Protein AF-A0A828QYK7-F1 (afdb_monomer_lite)

Organism: NCBI:txid888826

Secondary structure (DSSP, 8-state):
------------------S---TTHHHHTTSSS-------SS---EEESS-EEEE-TT-EE--B--EETTEE-TTEEEEE--SSSEEEEEE-TT-EESSEEEE-S-EEEEEEESSEE---TTSEEEEEESS-EEEEEEE-TT-EESSEEEEE-EETTEE-----EEEEEEESSEESS-EEESSSEEEEEEESSEESS-EEESSEEEEEEE-TT-EE-S-EEESSEESEEEEES-EE-S-EEESSEETT-EEEES-EE-S-EEEESTT-EE--EEEESS-EEEEEEEEETT-EE-S-EEE-TT-EEEEEEE-TT-EE---EEE-SEEEEEEESSEE-S-EEE-SEEEEEEE-TT-EE-S-EEE-TT-EEEEEEESSEE--EEE-SSSEEEEEESS-EE--EEE-TT-EEEEEESSEESS--

Structure (mmCIF, N/CA/C/O backbone):
data_AF-A0A828QYK7-F1
#
_entry.id   AF-A0A828QYK7-F1
#
loop_
_atom_site.group_PDB
_atom_site.id
_atom_site.type_symbol
_atom_site.label_atom_id
_atom_site.label_alt_id
_atom_site.label_comp_id
_atom_site.label_asym_id
_atom_site.label_entity_id
_atom_site.label_seq_id
_atom_site.pdbx_PDB_ins_code
_atom_site.Cartn_x
_atom_site.Cartn_y
_atom_site.Cartn_z
_atom_site.occupancy
_atom_site.B_iso_or_equiv
_atom_site.auth_seq_id
_atom_site.auth_comp_id
_atom_site.auth_asym_id
_atom_site.auth_atom_id
_atom_site.pdbx_PDB_model_num
ATOM 1 N N . PHE A 1 1 ? 10.485 -2.049 -63.798 1.00 35.28 1 PHE A N 1
ATOM 2 C CA . PHE A 1 1 ? 11.653 -2.026 -64.698 1.00 35.28 1 PHE A CA 1
ATOM 3 C C . PHE A 1 1 ? 12.711 -2.961 -64.139 1.00 35.28 1 PHE A C 1
ATOM 5 O O . PHE A 1 1 ? 13.283 -2.674 -63.099 1.00 35.28 1 PHE A O 1
ATOM 12 N N . SER A 1 2 ? 12.853 -4.127 -64.768 1.00 27.08 2 SER A N 1
ATOM 13 C CA . SER A 1 2 ? 13.812 -5.172 -64.406 1.00 27.08 2 SER A CA 1
ATOM 14 C C . SER A 1 2 ? 15.142 -4.887 -65.104 1.00 27.08 2 SER A C 1
ATOM 16 O O . SER A 1 2 ? 15.137 -4.640 -66.309 1.00 27.08 2 SER A O 1
ATOM 18 N N . GLN A 1 3 ? 16.260 -4.911 -64.375 1.00 27.08 3 GLN A N 1
ATOM 19 C CA . GLN A 1 3 ? 17.587 -5.021 -64.978 1.00 27.08 3 GLN A CA 1
ATOM 20 C C . GLN A 1 3 ? 18.327 -6.222 -64.396 1.00 27.08 3 GLN A C 1
ATOM 22 O O . GLN A 1 3 ? 18.662 -6.284 -63.215 1.00 27.08 3 GLN A O 1
ATOM 27 N N . THR A 1 4 ? 18.553 -7.171 -65.293 1.00 29.38 4 THR A N 1
ATOM 28 C CA . THR A 1 4 ? 19.414 -8.342 -65.188 1.00 29.38 4 THR A CA 1
ATOM 29 C C . THR A 1 4 ? 20.876 -7.895 -65.156 1.00 29.38 4 THR A C 1
ATOM 31 O O . THR A 1 4 ? 21.320 -7.207 -66.072 1.00 29.38 4 THR A O 1
ATOM 34 N N . LEU A 1 5 ? 21.638 -8.297 -64.132 1.00 27.28 5 LEU A N 1
ATOM 35 C CA . LEU A 1 5 ? 23.083 -8.058 -64.067 1.00 27.28 5 LEU A CA 1
ATOM 36 C C . LEU A 1 5 ? 23.838 -9.297 -64.570 1.00 27.28 5 LEU A C 1
ATOM 38 O O . LEU A 1 5 ? 23.796 -10.368 -63.962 1.00 27.28 5 LEU A O 1
ATOM 42 N N . THR A 1 6 ? 24.512 -9.148 -65.705 1.00 30.38 6 THR A N 1
ATOM 43 C CA . THR A 1 6 ? 25.317 -10.177 -66.368 1.00 30.38 6 THR A CA 1
ATOM 44 C C . THR A 1 6 ? 26.608 -10.455 -65.594 1.00 30.38 6 THR A C 1
ATOM 46 O O . THR A 1 6 ? 27.324 -9.540 -65.190 1.00 30.38 6 THR A O 1
ATOM 49 N N . ARG A 1 7 ? 26.936 -11.740 -65.418 1.00 37.41 7 ARG A N 1
ATOM 50 C CA . ARG A 1 7 ? 28.227 -12.220 -64.904 1.00 37.41 7 ARG A CA 1
ATOM 51 C C . ARG A 1 7 ? 29.325 -12.014 -65.954 1.00 37.41 7 ARG A C 1
ATOM 53 O O . ARG A 1 7 ? 29.293 -12.656 -66.998 1.00 37.41 7 ARG A O 1
ATOM 60 N N . GLY A 1 8 ? 30.324 -11.197 -65.628 1.00 29.55 8 GLY A N 1
ATOM 61 C CA . GLY A 1 8 ? 31.646 -11.192 -66.258 1.00 29.55 8 GLY A CA 1
ATOM 62 C C . GLY A 1 8 ? 32.695 -11.615 -65.231 1.00 29.55 8 GLY A C 1
ATOM 63 O O . GLY A 1 8 ? 32.745 -11.059 -64.136 1.00 29.55 8 GLY A O 1
ATOM 64 N N . GLY A 1 9 ? 33.463 -12.659 -65.542 1.00 31.50 9 GLY A N 1
ATOM 65 C CA . GLY A 1 9 ? 34.461 -13.243 -64.650 1.00 31.50 9 GLY A CA 1
ATOM 66 C C . GLY A 1 9 ? 35.790 -12.484 -64.603 1.00 31.50 9 GLY A C 1
ATOM 67 O O . GLY A 1 9 ? 36.118 -11.716 -65.500 1.00 31.50 9 GLY A O 1
ATOM 68 N N . GLY A 1 10 ? 36.577 -12.806 -63.571 1.00 30.17 10 GLY A N 1
ATOM 69 C CA . GLY A 1 10 ? 38.029 -12.630 -63.557 1.00 30.17 10 GLY A CA 1
ATOM 70 C C . GLY A 1 10 ? 38.565 -11.511 -62.662 1.00 30.17 10 GLY A C 1
ATOM 71 O O . GLY A 1 10 ? 38.621 -10.359 -63.064 1.00 30.17 10 GLY A O 1
ATOM 72 N N . GLY A 1 11 ? 39.103 -11.895 -61.498 1.00 30.81 11 GLY A N 1
ATOM 73 C CA . GLY A 1 11 ? 40.215 -11.173 -60.870 1.00 30.81 11 GLY A CA 1
ATOM 74 C C . GLY A 1 11 ? 39.892 -10.337 -59.628 1.00 30.81 11 GLY A C 1
ATOM 75 O O . GLY A 1 11 ? 39.211 -9.325 -59.696 1.00 30.81 11 GLY A O 1
ATOM 76 N N . LYS A 1 12 ? 40.546 -10.722 -58.522 1.00 30.14 12 LYS A N 1
ATOM 77 C CA . LYS A 1 12 ? 40.682 -10.029 -57.226 1.00 30.14 12 LYS A CA 1
ATOM 78 C C . LYS A 1 12 ? 39.448 -10.060 -56.320 1.00 30.14 12 LYS A C 1
ATOM 80 O O . LYS A 1 12 ? 38.567 -9.213 -56.371 1.00 30.14 12 LYS A O 1
ATOM 85 N N . THR A 1 13 ? 39.488 -10.983 -55.359 1.00 32.16 13 THR A N 1
ATOM 86 C CA . THR A 1 13 ? 38.826 -10.832 -54.059 1.00 32.16 13 THR A CA 1
ATOM 87 C C . THR A 1 13 ? 39.302 -9.532 -53.410 1.00 32.16 13 THR A C 1
ATOM 89 O O . THR A 1 13 ? 40.358 -9.484 -52.774 1.00 32.16 13 THR A O 1
ATOM 92 N N . SER A 1 14 ? 38.547 -8.450 -53.589 1.00 30.75 14 SER A N 1
ATOM 93 C CA . SER A 1 14 ? 38.721 -7.245 -52.793 1.00 30.75 14 SER A CA 1
ATOM 94 C C . SER A 1 14 ? 38.246 -7.555 -51.377 1.00 30.75 14 SER A C 1
ATOM 96 O O . SER A 1 14 ? 37.050 -7.536 -51.086 1.00 30.75 14 SER A O 1
ATOM 98 N N . ASN A 1 15 ? 39.198 -7.847 -50.494 1.00 30.94 15 ASN A N 1
ATOM 99 C CA . ASN A 1 15 ? 39.012 -7.680 -49.062 1.00 30.94 15 ASN A CA 1
ATOM 100 C C . ASN A 1 15 ? 38.598 -6.224 -48.824 1.00 30.94 15 ASN A C 1
ATOM 102 O O . ASN A 1 15 ? 39.440 -5.324 -48.823 1.00 30.94 15 ASN A O 1
ATOM 106 N N . LEU A 1 16 ? 37.296 -5.994 -48.651 1.00 29.72 16 LEU A N 1
ATOM 107 C CA . LEU A 1 16 ? 36.765 -4.758 -48.093 1.00 29.72 16 LEU A CA 1
ATOM 108 C C . LEU A 1 16 ? 37.330 -4.636 -46.676 1.00 29.72 16 LEU A C 1
ATOM 110 O O . LEU A 1 16 ? 36.806 -5.198 -45.712 1.00 29.72 16 LEU A O 1
ATOM 114 N N . LYS A 1 17 ? 38.467 -3.941 -46.575 1.00 28.34 17 LYS A N 1
ATOM 115 C CA . LYS A 1 17 ? 39.055 -3.496 -45.316 1.00 28.34 17 LYS A CA 1
ATOM 116 C C . LYS A 1 17 ? 37.967 -2.750 -44.546 1.00 28.34 17 LYS A C 1
ATOM 118 O O . LYS A 1 17 ? 37.545 -1.667 -44.939 1.00 28.34 17 LYS A O 1
ATOM 123 N N . ARG A 1 18 ? 37.521 -3.348 -43.437 1.00 38.38 18 ARG A N 1
ATOM 124 C CA . ARG A 1 18 ? 36.774 -2.681 -42.363 1.00 38.38 18 ARG A CA 1
ATOM 125 C C . ARG A 1 18 ? 37.686 -1.644 -41.728 1.00 38.38 18 ARG A C 1
ATOM 127 O O . ARG A 1 18 ? 38.318 -1.888 -40.706 1.00 38.38 18 ARG A O 1
ATOM 134 N N . THR A 1 19 ? 37.831 -0.504 -42.370 1.00 32.94 19 THR A N 1
ATOM 135 C CA . THR A 1 19 ? 38.486 0.653 -41.777 1.00 32.94 19 THR A CA 1
ATOM 136 C C . THR A 1 19 ? 37.946 1.861 -42.524 1.00 32.94 19 THR A C 1
ATOM 138 O O . THR A 1 19 ? 38.163 1.991 -43.720 1.00 32.94 19 THR A O 1
ATOM 141 N N . ALA A 1 20 ? 37.187 2.694 -41.812 1.00 33.06 20 ALA A N 1
ATOM 142 C CA . ALA A 1 20 ? 36.608 3.951 -42.291 1.00 33.06 20 ALA A CA 1
ATOM 143 C C . ALA A 1 20 ? 35.351 3.882 -43.192 1.00 33.06 20 ALA A C 1
ATOM 145 O O . ALA A 1 20 ? 35.204 4.678 -44.114 1.00 33.06 20 ALA A O 1
ATOM 146 N N . LEU A 1 21 ? 34.356 3.058 -42.834 1.00 31.25 21 LEU A N 1
ATOM 147 C CA . LEU A 1 21 ? 32.963 3.522 -42.963 1.00 31.25 21 LEU A CA 1
ATOM 148 C C . LEU A 1 21 ? 32.754 4.553 -41.847 1.00 31.25 21 LEU A C 1
ATOM 150 O O . LEU A 1 21 ? 32.451 4.214 -40.705 1.00 31.25 21 LEU A O 1
ATOM 154 N N . SER A 1 22 ? 33.099 5.798 -42.170 1.00 31.59 22 SER A N 1
ATOM 155 C CA . SER A 1 22 ? 33.122 6.947 -41.274 1.00 31.59 22 SER A CA 1
ATOM 156 C C . SER A 1 22 ? 31.760 7.176 -40.615 1.00 31.59 22 SER A C 1
ATOM 158 O O . SER A 1 22 ? 30.706 7.012 -41.234 1.00 31.59 22 SER A O 1
ATOM 160 N N . CYS A 1 23 ? 31.808 7.592 -39.347 1.00 32.69 23 CYS A N 1
ATOM 161 C CA . CYS A 1 23 ? 30.705 7.914 -38.431 1.00 32.69 23 CYS A CA 1
ATOM 162 C C . CYS A 1 23 ? 29.685 8.959 -38.930 1.00 32.69 23 CYS A C 1
ATOM 164 O O . CYS A 1 23 ? 28.921 9.489 -38.133 1.00 32.69 23 CYS A O 1
ATOM 166 N N . THR A 1 24 ? 29.664 9.296 -40.215 1.00 33.12 24 THR A N 1
ATOM 167 C CA . THR A 1 24 ? 28.751 10.281 -40.800 1.00 33.12 24 THR A CA 1
ATOM 168 C C . THR A 1 24 ? 27.701 9.591 -41.667 1.00 33.12 24 THR A C 1
ATOM 170 O O . THR A 1 24 ? 26.522 9.879 -41.510 1.00 33.12 24 THR A O 1
ATOM 173 N N . LEU A 1 25 ? 28.079 8.590 -42.477 1.00 29.67 25 LEU A N 1
ATOM 174 C CA . LEU A 1 25 ? 27.134 7.867 -43.344 1.00 29.67 25 LEU A CA 1
ATOM 175 C C . LEU A 1 25 ? 26.218 6.916 -42.554 1.00 29.67 25 LEU A C 1
ATOM 177 O O . LEU A 1 25 ? 25.061 6.713 -42.915 1.00 29.67 25 LEU A O 1
ATOM 181 N N . LEU A 1 26 ? 26.713 6.381 -41.431 1.00 35.69 26 LEU A N 1
ATOM 182 C CA . LEU A 1 26 ? 25.896 5.596 -40.505 1.00 35.69 26 LEU A CA 1
ATOM 183 C C . LEU A 1 26 ? 24.835 6.483 -39.834 1.00 35.69 26 LEU A C 1
ATOM 185 O O . LEU A 1 26 ? 23.702 6.060 -39.676 1.00 35.69 26 LEU A O 1
ATOM 189 N N . THR A 1 27 ? 25.165 7.737 -39.533 1.00 33.66 27 THR A N 1
ATOM 190 C CA . THR A 1 27 ? 24.281 8.700 -38.856 1.00 33.66 27 THR A CA 1
ATOM 191 C C . THR A 1 27 ? 23.200 9.250 -39.793 1.00 33.66 27 THR A C 1
ATOM 193 O O . THR A 1 27 ? 22.080 9.506 -39.354 1.00 33.66 27 THR A O 1
ATOM 196 N N . THR A 1 28 ? 23.473 9.359 -41.100 1.00 31.33 28 THR A N 1
ATOM 197 C CA . THR A 1 28 ? 22.476 9.792 -42.102 1.00 31.33 28 THR A CA 1
ATOM 198 C C . THR A 1 28 ? 21.465 8.693 -42.452 1.00 31.33 28 THR A C 1
ATOM 200 O O . THR A 1 28 ? 20.299 8.999 -42.681 1.00 31.33 28 THR A O 1
ATOM 203 N N . LEU A 1 29 ? 21.847 7.409 -42.387 1.00 31.61 29 LEU A N 1
ATOM 204 C CA . LEU A 1 29 ? 20.899 6.284 -42.510 1.00 31.61 29 LEU A CA 1
ATOM 205 C C . LEU A 1 29 ? 20.053 6.059 -41.233 1.00 31.61 29 LEU A C 1
ATOM 207 O O . LEU A 1 29 ? 19.198 5.179 -41.199 1.00 31.61 29 LEU A O 1
ATOM 211 N N . LEU A 1 30 ? 20.320 6.836 -40.176 1.00 45.97 30 LEU A N 1
ATOM 212 C CA . LEU A 1 30 ? 19.708 6.748 -38.846 1.00 45.97 30 LEU A CA 1
ATOM 213 C C . LEU A 1 30 ? 18.826 7.964 -38.492 1.00 45.97 30 LEU A C 1
ATOM 215 O O . LEU A 1 30 ? 18.177 7.944 -37.452 1.00 45.97 30 LEU A O 1
ATOM 219 N N . THR A 1 31 ? 18.777 9.009 -39.329 1.00 37.06 31 THR A N 1
ATOM 220 C CA . THR A 1 31 ? 18.113 10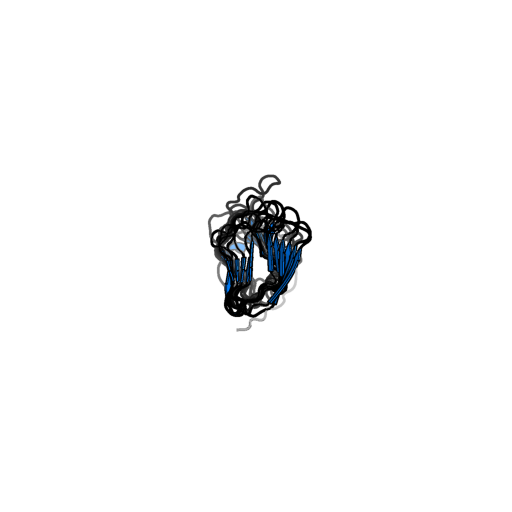.293 -39.001 1.00 37.06 31 THR A CA 1
ATOM 221 C C . THR A 1 31 ? 17.013 10.732 -39.971 1.00 37.06 31 THR A C 1
ATOM 223 O O . THR A 1 31 ? 16.405 11.779 -39.769 1.00 37.06 31 THR A O 1
ATOM 226 N N . SER A 1 32 ? 16.663 9.930 -40.978 1.00 32.19 32 SER A N 1
ATOM 227 C CA . SER A 1 32 ? 15.452 10.170 -41.771 1.00 32.19 32 SER A CA 1
ATOM 228 C C . SER A 1 32 ? 14.877 8.857 -42.299 1.00 32.19 32 SER A C 1
ATOM 230 O O . SER A 1 32 ? 15.616 8.025 -42.811 1.00 32.19 32 SER A O 1
ATOM 232 N N . ALA A 1 33 ? 13.559 8.704 -42.143 1.00 29.92 33 ALA A N 1
ATOM 233 C CA . ALA A 1 33 ? 12.728 7.563 -42.535 1.00 29.92 33 ALA A CA 1
ATOM 234 C C . ALA A 1 33 ? 12.987 6.246 -41.782 1.00 29.92 33 ALA A C 1
ATOM 236 O O . ALA A 1 33 ? 14.001 5.598 -41.984 1.00 29.92 33 ALA A O 1
ATOM 237 N N . SER A 1 34 ? 12.019 5.838 -40.948 1.00 35.09 34 SER A N 1
ATOM 238 C CA . SER A 1 34 ? 11.530 4.450 -40.812 1.00 35.09 34 SER A CA 1
ATOM 239 C C . SER A 1 34 ? 12.543 3.295 -40.949 1.00 35.09 34 SER A C 1
ATOM 241 O O . SER A 1 34 ? 12.203 2.247 -41.503 1.00 35.09 34 SER A O 1
ATOM 243 N N . ALA A 1 35 ? 13.770 3.445 -40.452 1.00 36.78 35 ALA A N 1
ATOM 244 C CA . ALA A 1 35 ? 14.811 2.437 -40.573 1.00 36.78 35 ALA A CA 1
ATOM 245 C C . ALA A 1 35 ? 14.596 1.384 -39.484 1.00 36.78 35 ALA A C 1
ATOM 247 O O . ALA A 1 35 ? 15.263 1.361 -38.450 1.00 36.78 35 ALA A O 1
ATOM 248 N N . ALA A 1 36 ? 13.611 0.522 -39.727 1.00 38.59 36 ALA A N 1
ATOM 249 C CA . ALA A 1 36 ? 13.481 -0.767 -39.082 1.00 38.59 36 ALA A CA 1
ATOM 250 C C . ALA A 1 36 ? 14.805 -1.514 -39.268 1.00 38.59 36 ALA A C 1
ATOM 252 O O . ALA A 1 36 ? 15.102 -2.014 -40.351 1.00 38.59 36 ALA A O 1
ATOM 253 N N . ARG A 1 37 ? 15.645 -1.555 -38.232 1.00 43.53 37 ARG A N 1
ATOM 254 C CA . ARG A 1 37 ? 16.732 -2.522 -38.226 1.00 43.53 37 ARG A CA 1
ATOM 255 C C . ARG A 1 37 ? 16.182 -3.836 -37.701 1.00 43.53 37 ARG A C 1
ATOM 257 O O . ARG A 1 37 ? 15.874 -3.952 -36.518 1.00 43.53 37 ARG A O 1
ATOM 264 N N . ASP A 1 38 ? 16.156 -4.832 -38.570 1.00 38.34 38 ASP A N 1
ATOM 265 C CA . ASP A 1 38 ? 16.242 -6.219 -38.145 1.00 38.34 38 ASP A CA 1
ATOM 266 C C . ASP A 1 38 ? 17.683 -6.437 -37.659 1.00 38.34 38 ASP A C 1
ATOM 268 O O . ASP A 1 38 ? 18.589 -6.738 -38.440 1.00 38.34 38 ASP A O 1
ATOM 272 N N . ILE A 1 39 ? 17.973 -6.093 -36.396 1.00 50.53 39 ILE A N 1
ATOM 273 C CA . ILE A 1 39 ? 19.337 -6.237 -35.880 1.00 50.53 39 ILE A CA 1
ATOM 274 C C . ILE A 1 39 ? 19.558 -7.703 -35.489 1.00 50.53 39 ILE A C 1
ATOM 276 O O . ILE A 1 39 ? 19.622 -8.043 -34.317 1.00 50.53 39 ILE A O 1
ATOM 280 N N . THR A 1 40 ? 19.682 -8.612 -36.448 1.00 37.75 40 THR A N 1
ATOM 281 C CA . THR A 1 40 ? 20.014 -10.012 -36.152 1.00 37.75 40 THR A CA 1
A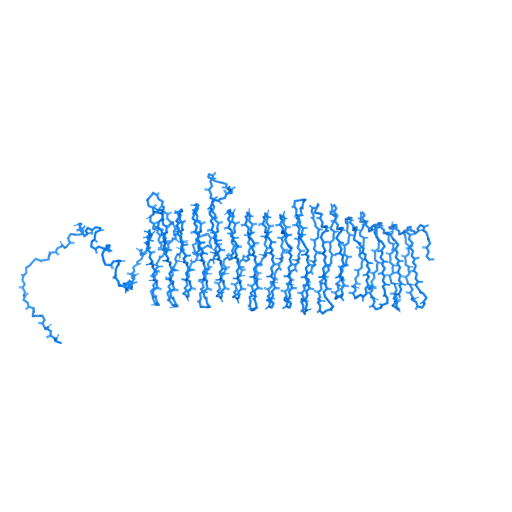TOM 282 C C . THR A 1 40 ? 21.523 -10.155 -35.911 1.00 37.75 40 THR A C 1
ATOM 284 O O . THR A 1 40 ? 22.323 -10.010 -36.835 1.00 37.75 40 THR A O 1
ATOM 287 N N . GLY A 1 41 ? 21.934 -10.418 -34.664 1.00 43.62 41 GLY A N 1
ATOM 288 C CA . GLY A 1 41 ? 23.326 -10.704 -34.287 1.00 43.62 41 GLY A CA 1
ATOM 289 C C . GLY A 1 41 ? 23.553 -10.709 -32.768 1.00 43.62 41 GLY A C 1
ATOM 290 O O . GLY A 1 41 ? 22.869 -9.994 -32.043 1.00 43.62 41 GLY A O 1
ATOM 291 N N . ASN A 1 42 ? 24.530 -11.488 -32.280 1.00 45.78 42 ASN A N 1
ATOM 292 C CA . ASN A 1 42 ? 24.742 -11.776 -30.844 1.00 45.78 42 ASN A CA 1
ATOM 293 C C . ASN A 1 42 ? 25.082 -10.562 -29.946 1.00 45.78 42 ASN A C 1
ATOM 295 O O . ASN A 1 42 ? 25.114 -10.716 -28.732 1.00 45.78 42 ASN A O 1
ATOM 299 N N . HIS A 1 43 ? 25.339 -9.371 -30.502 1.00 58.69 43 HIS A N 1
ATOM 300 C CA . HIS A 1 43 ? 25.712 -8.162 -29.750 1.00 58.69 43 HIS A CA 1
ATOM 301 C C . HIS A 1 43 ? 25.242 -6.897 -30.478 1.00 58.69 43 HIS A C 1
ATOM 303 O O . HIS A 1 43 ? 26.027 -6.198 -31.116 1.00 58.69 43 HIS A O 1
ATOM 309 N N . ASN A 1 44 ? 23.947 -6.612 -30.420 1.00 72.88 44 ASN A N 1
ATOM 310 C CA . ASN A 1 44 ? 23.333 -5.493 -31.138 1.00 72.88 44 ASN A CA 1
ATOM 311 C C . ASN A 1 44 ? 22.828 -4.364 -30.226 1.00 72.88 44 ASN A C 1
ATOM 313 O O . ASN A 1 44 ? 22.092 -3.496 -30.689 1.00 72.88 44 ASN A O 1
ATOM 317 N N . ALA A 1 45 ? 23.199 -4.375 -28.948 1.00 83.12 45 ALA A N 1
ATOM 318 C CA . ALA A 1 45 ? 22.839 -3.303 -28.039 1.00 83.12 45 ALA A CA 1
ATOM 319 C C . ALA A 1 45 ? 23.493 -1.978 -28.456 1.00 83.12 45 ALA A C 1
ATOM 321 O O . ALA A 1 45 ? 24.655 -1.954 -28.873 1.00 83.12 45 ALA A O 1
ATOM 322 N N . PHE A 1 46 ? 22.771 -0.869 -28.315 1.00 86.25 46 PHE A N 1
ATOM 323 C CA . PHE A 1 46 ? 23.216 0.442 -28.792 1.00 86.25 46 PHE A CA 1
ATOM 324 C C . PHE A 1 46 ? 22.913 1.558 -27.790 1.00 86.25 46 PHE A C 1
ATOM 326 O O . PHE A 1 46 ? 22.148 1.386 -26.840 1.00 86.25 46 PHE A O 1
ATOM 333 N N . ALA A 1 47 ? 23.573 2.698 -27.976 1.00 85.75 47 ALA A N 1
ATOM 334 C CA . ALA A 1 47 ? 23.328 3.902 -27.199 1.00 85.75 47 ALA A CA 1
ATOM 335 C C . ALA A 1 47 ? 22.616 4.944 -28.063 1.00 85.75 47 ALA A C 1
ATOM 337 O O . ALA A 1 47 ? 22.897 5.036 -29.257 1.00 85.75 47 ALA A O 1
ATOM 338 N N . ILE A 1 48 ? 21.734 5.723 -27.444 1.00 87.31 48 ILE A N 1
ATOM 339 C CA . ILE A 1 48 ? 21.061 6.871 -28.050 1.00 87.31 48 ILE A CA 1
ATOM 340 C C . ILE A 1 48 ? 21.261 8.126 -27.209 1.00 87.31 48 ILE A C 1
ATOM 342 O O . ILE A 1 48 ? 21.514 8.073 -25.999 1.00 87.31 48 ILE A O 1
ATOM 346 N N . ASN A 1 49 ? 21.191 9.264 -27.876 1.00 83.56 49 ASN A N 1
ATOM 347 C CA . ASN A 1 49 ? 21.489 10.574 -27.354 1.00 83.56 49 ASN A CA 1
ATOM 348 C C . ASN A 1 49 ? 20.699 11.643 -28.132 1.00 83.56 49 ASN A C 1
ATOM 350 O O . ASN A 1 49 ? 21.223 12.300 -29.031 1.00 83.56 49 ASN A O 1
ATOM 354 N N . GLY A 1 50 ? 19.445 11.874 -27.744 1.00 81.25 50 GLY A N 1
ATOM 355 C CA . GLY A 1 50 ? 18.580 12.879 -28.371 1.00 81.25 50 GLY A CA 1
ATOM 356 C C . GLY A 1 50 ? 17.876 12.400 -29.641 1.00 81.25 50 GLY A C 1
ATOM 357 O O . GLY A 1 50 ? 17.497 13.230 -30.466 1.00 81.25 50 GLY A O 1
ATOM 358 N N . GLU A 1 51 ? 17.744 11.084 -29.827 1.00 84.12 51 GLU A N 1
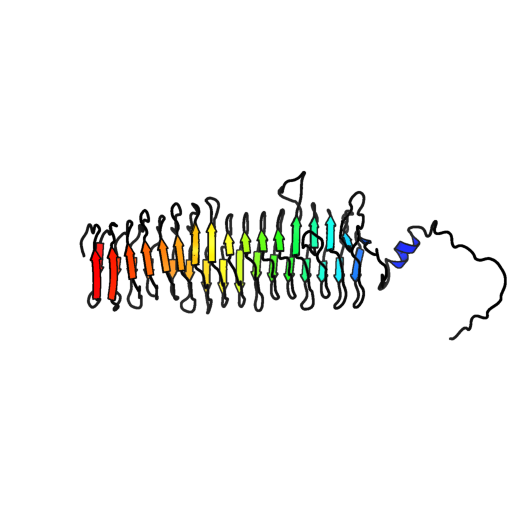ATOM 359 C CA . GLU A 1 51 ? 16.987 10.490 -30.929 1.00 84.12 51 GLU A CA 1
ATOM 360 C C . GLU A 1 51 ? 15.683 9.834 -30.452 1.00 84.12 51 GLU A C 1
ATOM 362 O O . GLU A 1 51 ? 15.514 9.470 -29.284 1.00 84.12 51 GLU A O 1
ATOM 367 N N . THR A 1 52 ? 14.763 9.645 -31.399 1.00 87.69 52 THR A N 1
ATOM 368 C CA . THR A 1 52 ? 13.595 8.774 -31.236 1.00 87.69 52 THR A CA 1
ATOM 369 C C . THR A 1 52 ? 13.894 7.413 -31.847 1.00 87.69 52 THR A C 1
ATOM 371 O O . THR A 1 52 ? 14.312 7.323 -33.000 1.00 87.69 52 THR A O 1
ATOM 374 N N . VAL A 1 53 ? 13.662 6.351 -31.082 1.00 89.12 53 VAL A N 1
ATOM 375 C CA . VAL A 1 53 ? 13.897 4.967 -31.497 1.00 89.12 53 VAL A CA 1
ATOM 376 C C . VAL A 1 53 ? 12.600 4.187 -31.448 1.00 89.12 53 VAL A C 1
ATOM 378 O O . VAL A 1 53 ? 11.904 4.199 -30.436 1.00 89.12 53 VAL A O 1
ATOM 381 N N . THR A 1 54 ? 12.330 3.423 -32.502 1.00 90.69 54 THR A N 1
ATOM 382 C CA . THR A 1 54 ? 11.240 2.447 -32.522 1.00 90.69 54 THR A CA 1
ATOM 383 C C . THR A 1 54 ? 11.787 1.052 -32.796 1.00 90.69 54 THR A C 1
ATOM 385 O O . THR A 1 54 ? 12.418 0.817 -33.825 1.00 90.69 54 THR A O 1
ATOM 388 N N . ILE A 1 55 ? 11.517 0.112 -31.892 1.00 88.69 55 ILE A N 1
ATOM 389 C CA . ILE A 1 55 ? 11.746 -1.317 -32.097 1.00 88.69 55 ILE A CA 1
ATOM 390 C C . ILE A 1 55 ? 10.469 -1.908 -32.679 1.00 88.69 55 ILE A C 1
ATOM 392 O O . ILE A 1 55 ? 9.433 -1.936 -32.015 1.00 88.69 55 ILE A O 1
ATOM 396 N N . LYS A 1 56 ? 10.548 -2.326 -33.941 1.00 88.25 56 LYS A N 1
ATOM 397 C CA . LYS A 1 56 ? 9.408 -2.834 -34.705 1.00 88.25 56 LYS A CA 1
ATOM 398 C C . LYS A 1 56 ? 8.987 -4.231 -34.258 1.00 88.25 56 LYS A C 1
ATOM 400 O O . LYS A 1 56 ? 9.773 -4.972 -33.667 1.00 88.25 56 LYS A O 1
ATOM 405 N N . SER A 1 57 ? 7.752 -4.593 -34.588 1.00 86.75 57 SER A N 1
ATOM 406 C CA . SER A 1 57 ? 7.254 -5.960 -34.423 1.00 86.75 57 SER A CA 1
ATOM 407 C C . SER A 1 57 ? 8.205 -6.993 -35.047 1.00 86.75 57 SER A C 1
ATOM 409 O O . SER A 1 57 ? 8.724 -6.775 -36.142 1.00 86.75 57 SER A O 1
ATOM 411 N N . GLY A 1 58 ? 8.473 -8.092 -34.337 1.00 84.38 58 GLY A N 1
ATOM 412 C CA . GLY A 1 58 ? 9.396 -9.153 -34.759 1.00 84.38 58 GLY A CA 1
ATOM 413 C C . GLY A 1 58 ? 10.881 -8.840 -34.537 1.00 84.38 58 GLY A C 1
ATOM 414 O O . GLY A 1 58 ? 11.692 -9.764 -34.470 1.00 84.38 58 GLY A O 1
ATOM 415 N N . ALA A 1 59 ? 11.254 -7.570 -34.350 1.00 85.25 59 ALA A N 1
ATOM 416 C CA . ALA A 1 59 ? 12.640 -7.198 -34.103 1.00 85.25 59 ALA A CA 1
ATOM 417 C C . ALA A 1 59 ? 13.061 -7.553 -32.669 1.00 85.25 59 ALA A C 1
ATOM 419 O O . ALA A 1 59 ? 12.351 -7.270 -31.701 1.00 85.25 59 ALA A O 1
ATOM 420 N N . THR A 1 60 ? 14.260 -8.124 -32.525 1.00 87.00 60 THR A N 1
ATOM 421 C CA . THR A 1 60 ? 14.861 -8.430 -31.219 1.00 87.00 60 THR A CA 1
ATOM 422 C C . THR A 1 60 ? 16.194 -7.710 -31.038 1.00 87.00 60 THR A C 1
ATOM 424 O O . THR A 1 60 ? 17.148 -7.936 -31.782 1.00 87.00 60 THR A O 1
ATOM 427 N N . VAL A 1 61 ? 16.307 -6.903 -29.983 1.00 88.50 61 VAL A N 1
ATOM 428 C CA . VAL A 1 61 ? 17.581 -6.341 -29.523 1.00 88.50 61 VAL A CA 1
ATOM 429 C C . VAL A 1 61 ? 18.130 -7.220 -28.402 1.00 88.50 61 VAL A C 1
ATOM 431 O O . VAL A 1 61 ? 17.545 -7.340 -27.331 1.00 88.50 61 VAL A O 1
ATOM 434 N N . GLN A 1 62 ? 19.262 -7.859 -28.653 1.00 87.94 62 GLN A N 1
ATOM 435 C CA . GLN A 1 62 ? 20.022 -8.660 -27.709 1.00 87.94 62 GLN A CA 1
ATOM 436 C C . GLN A 1 62 ? 20.544 -7.837 -26.530 1.00 87.94 62 GLN A C 1
ATOM 438 O O . GLN A 1 62 ? 20.620 -6.604 -26.543 1.00 87.94 62 GLN A O 1
ATOM 443 N N . VAL A 1 63 ? 20.904 -8.560 -25.478 1.00 88.38 63 VAL A N 1
ATOM 444 C CA . VAL A 1 63 ? 21.595 -8.010 -24.320 1.00 88.38 63 VAL A CA 1
ATOM 445 C C . VAL A 1 63 ? 23.029 -7.634 -24.704 1.00 88.38 63 VAL A C 1
ATOM 447 O O . VAL A 1 63 ? 23.694 -8.336 -25.463 1.00 88.38 63 VAL A O 1
ATOM 450 N N . GLY A 1 64 ? 23.529 -6.518 -24.185 1.00 87.25 64 GLY A N 1
ATOM 451 C CA . GLY A 1 64 ? 24.905 -6.112 -24.423 1.00 87.25 64 GLY A CA 1
ATOM 452 C C . GLY A 1 64 ? 25.411 -5.151 -23.365 1.00 87.25 64 GLY A C 1
ATOM 453 O O . GLY A 1 64 ? 25.003 -5.184 -22.204 1.00 87.25 64 GLY A O 1
ATOM 454 N N . SER A 1 65 ? 26.372 -4.319 -23.747 1.00 88.06 65 SER A N 1
ATOM 455 C CA . SER A 1 65 ? 26.915 -3.293 -22.862 1.00 88.06 65 SER A CA 1
ATOM 456 C C . SER A 1 65 ? 27.159 -1.973 -23.593 1.00 88.06 65 SER A C 1
ATOM 458 O O . SER A 1 65 ? 28.316 -1.573 -23.754 1.00 88.06 65 SER A O 1
ATOM 460 N N . PRO A 1 66 ? 26.091 -1.317 -24.075 1.00 86.50 66 PRO A N 1
ATOM 461 C CA . PRO A 1 66 ? 26.192 -0.055 -24.792 1.00 86.50 66 PRO A CA 1
ATOM 462 C C . PRO A 1 66 ? 26.883 1.014 -23.941 1.00 86.50 66 PRO A C 1
ATOM 464 O O . PRO A 1 66 ? 26.744 1.060 -22.713 1.00 86.50 66 PRO A O 1
ATOM 467 N N . VAL A 1 67 ? 27.661 1.863 -24.608 1.00 85.06 67 VAL A N 1
ATOM 468 C CA . VAL A 1 67 ? 28.520 2.861 -23.969 1.00 85.06 67 VAL A CA 1
ATOM 469 C C . VAL A 1 67 ? 27.968 4.261 -24.232 1.00 85.06 67 VAL A C 1
ATOM 471 O O . VAL A 1 67 ? 27.768 4.648 -25.378 1.00 85.06 67 VAL A O 1
ATOM 474 N N . ILE A 1 68 ? 27.752 5.025 -23.160 1.00 79.69 68 ILE A N 1
ATOM 475 C CA . ILE A 1 68 ? 27.419 6.451 -23.174 1.00 79.69 68 ILE A CA 1
ATOM 476 C C . ILE A 1 68 ? 28.618 7.219 -22.616 1.00 79.69 68 ILE A C 1
ATOM 478 O O . ILE A 1 68 ? 28.854 7.224 -21.401 1.00 79.69 68 ILE A O 1
ATOM 482 N N . GLY A 1 69 ? 29.368 7.904 -23.478 1.00 78.12 69 GLY A N 1
ATOM 483 C CA . GLY A 1 69 ? 30.582 8.606 -23.058 1.00 78.12 69 GLY A CA 1
ATOM 484 C C . GLY A 1 69 ? 31.542 7.649 -22.341 1.00 78.12 69 GLY A C 1
ATOM 485 O O . GLY A 1 69 ? 31.953 6.643 -22.907 1.00 78.12 69 GLY A O 1
ATOM 486 N N . LYS A 1 70 ? 31.862 7.920 -21.070 1.00 81.75 70 LYS A N 1
ATOM 487 C CA . LYS A 1 70 ? 32.728 7.056 -20.240 1.00 81.75 70 LYS A CA 1
ATOM 488 C C . LYS A 1 70 ? 31.991 5.962 -19.456 1.00 81.75 70 LYS A C 1
ATOM 490 O O . LYS A 1 70 ? 32.576 5.338 -18.574 1.00 81.75 70 LYS A O 1
ATOM 495 N N . TYR A 1 71 ? 30.696 5.771 -19.700 1.00 81.00 71 TYR A N 1
ATOM 496 C CA . TYR A 1 71 ? 29.844 4.895 -18.900 1.00 81.00 71 TYR A CA 1
ATOM 497 C C . TYR A 1 71 ? 29.283 3.746 -19.718 1.00 81.00 71 TYR A C 1
ATOM 499 O O . TYR A 1 71 ? 28.858 3.931 -20.850 1.00 81.00 71 TYR A O 1
ATOM 507 N N . LYS A 1 72 ? 29.251 2.559 -19.114 1.00 83.50 72 LYS A N 1
ATOM 508 C CA . LYS A 1 72 ? 28.830 1.313 -19.751 1.00 83.50 72 LYS A CA 1
ATOM 509 C C . LYS A 1 72 ? 27.543 0.817 -19.097 1.00 83.50 72 LYS A C 1
ATOM 511 O O . LYS A 1 72 ? 27.522 0.572 -17.893 1.00 83.50 72 LYS A O 1
ATOM 516 N N . GLY A 1 73 ? 26.475 0.690 -19.879 1.00 84.25 73 GLY A N 1
ATOM 517 C CA . GLY A 1 73 ? 25.216 0.096 -19.436 1.00 84.25 73 GLY A CA 1
ATOM 518 C C . GLY A 1 73 ? 25.290 -1.421 -19.543 1.00 84.25 73 GLY A C 1
ATOM 519 O O . GLY A 1 73 ? 24.881 -1.973 -20.554 1.00 84.25 73 GLY A O 1
ATOM 520 N N . SER A 1 74 ? 25.859 -2.105 -18.550 1.00 85.25 74 SER A N 1
ATOM 521 C CA . SER A 1 74 ? 25.968 -3.572 -18.580 1.00 85.25 74 SER A CA 1
ATOM 522 C C . SER A 1 74 ? 24.594 -4.238 -18.654 1.00 85.25 74 SER A C 1
ATOM 524 O O . SER A 1 74 ? 23.664 -3.794 -17.985 1.00 85.25 74 SER A O 1
ATOM 526 N N . ASN A 1 75 ? 24.482 -5.339 -19.393 1.00 87.56 75 ASN A N 1
ATOM 527 C CA . ASN A 1 75 ? 23.247 -6.110 -19.572 1.00 87.56 75 ASN A CA 1
ATOM 528 C C . ASN A 1 75 ? 22.062 -5.285 -20.095 1.00 87.56 75 ASN A C 1
ATOM 530 O O . ASN A 1 75 ? 20.907 -5.543 -19.754 1.00 87.56 75 ASN A O 1
ATOM 534 N N . SER A 1 76 ? 22.359 -4.276 -20.908 1.00 90.00 76 SER A N 1
ATOM 535 C CA . SER A 1 76 ? 21.366 -3.383 -21.493 1.00 90.00 76 SER A CA 1
ATOM 536 C C . SER A 1 76 ? 21.274 -3.616 -22.991 1.00 90.00 76 SER A C 1
ATOM 538 O O . SER A 1 76 ? 22.288 -3.860 -23.643 1.00 90.00 76 SER A O 1
ATOM 540 N N . SER A 1 77 ? 20.061 -3.524 -23.525 1.00 91.38 77 SER A N 1
ATOM 541 C CA . SER A 1 77 ? 19.815 -3.477 -24.969 1.00 91.38 77 SER A CA 1
ATOM 542 C C . SER A 1 77 ? 19.899 -2.045 -25.492 1.00 91.38 77 SER A C 1
ATOM 544 O O . SER A 1 77 ? 20.397 -1.819 -26.590 1.00 91.38 77 SER A O 1
ATOM 546 N N . ILE A 1 78 ? 19.471 -1.073 -24.681 1.00 91.50 78 ILE A N 1
ATOM 547 C CA . ILE A 1 78 ? 19.525 0.352 -25.013 1.00 91.50 78 ILE A CA 1
ATOM 548 C C . ILE A 1 78 ? 20.149 1.109 -23.843 1.00 91.50 78 ILE A C 1
ATOM 550 O O . ILE A 1 78 ? 19.807 0.862 -22.681 1.00 91.50 78 ILE A O 1
ATOM 554 N N . ALA A 1 79 ? 21.048 2.045 -24.142 1.00 91.56 79 ALA A N 1
ATOM 555 C CA . ALA A 1 79 ? 21.498 3.037 -23.175 1.00 91.56 79 ALA A CA 1
ATOM 556 C C . ALA A 1 79 ? 21.210 4.470 -23.647 1.00 91.56 79 ALA A C 1
ATOM 558 O O . ALA A 1 79 ? 21.497 4.804 -24.788 1.00 91.56 79 ALA A O 1
ATOM 559 N N . VAL A 1 80 ? 20.663 5.321 -22.775 1.00 90.88 80 VAL A N 1
ATOM 560 C CA . VAL A 1 80 ? 20.302 6.717 -23.101 1.00 90.88 80 VAL A CA 1
ATOM 561 C C . VAL A 1 80 ? 21.180 7.714 -22.344 1.00 90.88 80 VAL A C 1
ATOM 563 O O . VAL A 1 80 ? 21.315 7.604 -21.122 1.00 90.88 80 VAL A O 1
ATOM 566 N N . GLY A 1 81 ? 21.786 8.664 -23.063 1.00 84.62 81 GLY A N 1
ATOM 567 C CA . GLY A 1 81 ? 22.889 9.485 -22.561 1.00 84.62 81 GLY A CA 1
ATOM 568 C C . GLY A 1 81 ? 22.700 10.996 -22.406 1.00 84.62 81 GLY A C 1
ATOM 569 O O . GLY A 1 81 ? 21.648 11.558 -22.684 1.00 84.62 81 GLY A O 1
ATOM 570 N N . GLN A 1 82 ? 23.777 11.640 -21.931 1.00 76.50 82 GLN A N 1
ATOM 571 C CA . GLN A 1 82 ? 23.883 13.078 -21.653 1.00 76.50 82 GLN A CA 1
ATOM 572 C C . GLN A 1 82 ? 24.145 13.899 -22.928 1.00 76.50 82 GLN A C 1
ATOM 574 O O . GLN A 1 82 ? 25.285 13.964 -23.393 1.00 76.50 82 GLN A O 1
ATOM 579 N N . ASN A 1 83 ? 23.144 14.619 -23.434 1.00 71.31 83 ASN A N 1
ATOM 580 C CA . ASN A 1 83 ? 23.372 15.772 -24.324 1.00 71.31 83 ASN A CA 1
ATOM 581 C C . ASN A 1 83 ? 22.397 16.941 -24.122 1.00 71.31 83 ASN A C 1
ATOM 583 O O . ASN A 1 83 ? 22.436 17.904 -24.884 1.00 71.31 83 ASN A O 1
ATOM 587 N N . GLY A 1 84 ? 21.508 16.859 -23.129 1.00 73.12 84 GLY A N 1
ATOM 588 C CA . GLY A 1 84 ? 20.481 17.872 -22.884 1.00 73.12 84 GLY A CA 1
ATOM 589 C C . GLY A 1 84 ? 19.338 17.895 -23.907 1.00 73.12 84 GLY A C 1
ATOM 590 O O . GLY A 1 84 ? 18.397 18.662 -23.701 1.00 73.12 84 GLY A O 1
ATOM 591 N N . LYS A 1 85 ? 19.393 17.058 -24.953 1.00 84.56 85 LYS A N 1
ATOM 592 C CA . LYS A 1 85 ? 18.303 16.818 -25.899 1.00 84.56 85 LYS A CA 1
ATOM 593 C C . LYS A 1 85 ? 17.433 15.668 -25.414 1.00 84.56 85 LYS A C 1
ATOM 595 O O . LYS A 1 85 ? 17.874 14.768 -24.700 1.00 84.56 85 LYS A O 1
ATOM 600 N N . GLU A 1 86 ? 16.185 15.729 -25.827 1.00 90.94 86 GLU A N 1
ATOM 601 C CA . GLU A 1 86 ? 15.162 14.775 -25.449 1.00 90.94 86 GLU A CA 1
ATOM 602 C C . GLU A 1 86 ? 15.213 13.532 -26.342 1.00 90.94 86 GLU A C 1
ATOM 604 O O . GLU A 1 86 ? 15.359 13.640 -27.558 1.00 90.94 86 GLU A O 1
ATOM 609 N N . SER A 1 87 ? 15.130 12.348 -25.736 1.00 90.81 87 SER A N 1
ATOM 610 C CA . SER A 1 87 ? 15.035 11.064 -26.445 1.00 90.81 87 SER A CA 1
ATOM 611 C C . SER A 1 87 ? 13.648 10.451 -26.258 1.00 90.81 87 SER A C 1
ATOM 613 O O . SER A 1 87 ? 12.965 10.748 -25.279 1.00 90.81 87 SER A O 1
ATOM 615 N N . SER A 1 88 ? 13.238 9.568 -27.167 1.00 93.38 88 SER A N 1
ATOM 616 C CA . SER A 1 88 ? 12.009 8.773 -27.028 1.00 93.38 88 SER A CA 1
ATOM 617 C C . SER A 1 88 ? 12.250 7.338 -27.477 1.00 93.38 88 SER A C 1
ATOM 619 O O . SER A 1 88 ? 12.999 7.094 -28.424 1.00 93.38 88 SER A O 1
ATOM 621 N N . ILE A 1 89 ? 11.635 6.374 -26.798 1.00 95.44 89 ILE A N 1
ATOM 622 C CA . ILE A 1 89 ? 11.760 4.950 -27.114 1.00 95.44 89 ILE A CA 1
ATOM 623 C C . ILE A 1 89 ? 10.362 4.358 -27.247 1.00 95.44 89 ILE A C 1
ATOM 625 O O . ILE A 1 89 ? 9.523 4.505 -26.365 1.00 95.44 89 ILE A O 1
ATOM 629 N N . THR A 1 90 ? 10.123 3.631 -28.329 1.00 95.75 90 THR A N 1
ATOM 630 C CA . THR A 1 90 ? 8.902 2.853 -28.534 1.00 95.75 90 THR A CA 1
ATOM 631 C C . THR A 1 90 ? 9.267 1.418 -28.870 1.00 95.75 90 THR A C 1
ATOM 633 O O . THR A 1 90 ? 10.105 1.170 -29.732 1.00 95.75 90 THR A O 1
ATOM 636 N N . ILE A 1 91 ? 8.631 0.460 -28.210 1.00 95.75 91 ILE A N 1
ATOM 637 C CA . ILE A 1 91 ? 8.733 -0.964 -28.524 1.00 95.75 91 ILE A CA 1
ATOM 638 C C . ILE A 1 91 ? 7.343 -1.406 -28.948 1.00 95.75 91 ILE A C 1
ATOM 640 O O . ILE A 1 91 ? 6.430 -1.456 -28.128 1.00 95.75 91 ILE A O 1
ATOM 644 N N . GLU A 1 92 ? 7.168 -1.682 -30.233 1.00 94.19 92 GLU A N 1
ATOM 645 C CA . GLU A 1 92 ? 5.888 -2.124 -30.779 1.00 94.19 92 GLU A CA 1
ATOM 646 C C . GLU A 1 92 ? 5.536 -3.538 -30.308 1.00 94.19 92 GLU A C 1
ATOM 648 O O . GLU A 1 92 ? 6.389 -4.292 -29.835 1.00 94.19 92 GLU A O 1
ATOM 653 N N . GLN A 1 93 ? 4.267 -3.912 -30.464 1.00 95.31 93 GLN A N 1
ATOM 654 C CA . GLN A 1 93 ? 3.804 -5.265 -30.178 1.00 95.31 93 GLN A CA 1
ATOM 655 C C . GLN A 1 93 ? 4.639 -6.300 -30.942 1.00 95.31 93 GLN A C 1
ATOM 657 O O . GLN A 1 93 ? 4.851 -6.182 -32.147 1.00 95.31 93 GLN A O 1
ATOM 662 N N . GLY A 1 94 ? 5.135 -7.316 -30.234 1.00 87.94 94 GLY A N 1
ATOM 663 C CA . GLY A 1 94 ? 6.037 -8.331 -30.792 1.00 87.94 94 GLY A CA 1
ATOM 664 C C . GLY A 1 94 ? 7.495 -7.880 -30.956 1.00 87.94 94 GLY A C 1
ATOM 665 O O . GLY A 1 94 ? 8.338 -8.704 -31.296 1.00 87.94 94 GLY A O 1
ATOM 666 N N . GLY A 1 95 ? 7.817 -6.608 -30.706 1.00 90.81 95 GLY A N 1
ATOM 667 C CA . GLY A 1 95 ? 9.193 -6.147 -30.537 1.00 90.81 95 GLY A CA 1
ATOM 668 C C . GLY A 1 95 ? 9.762 -6.621 -29.198 1.00 90.81 95 GLY A C 1
ATOM 669 O O . GLY A 1 95 ? 9.038 -6.729 -28.202 1.00 90.81 95 GLY A O 1
ATOM 670 N N . LYS A 1 96 ? 11.062 -6.920 -29.156 1.00 92.50 96 LYS A N 1
ATOM 671 C CA . LYS A 1 96 ? 11.708 -7.489 -27.968 1.00 92.50 96 LYS A CA 1
ATOM 672 C C . LYS A 1 96 ? 13.047 -6.838 -27.658 1.00 92.50 96 LYS A C 1
ATOM 674 O O . LYS A 1 96 ? 13.910 -6.715 -28.524 1.00 92.50 96 LYS A O 1
ATOM 679 N N . LEU A 1 97 ? 13.258 -6.506 -26.390 1.00 93.25 97 LEU A N 1
ATOM 680 C CA . LEU A 1 97 ? 14.581 -6.283 -25.815 1.00 93.25 97 LEU A CA 1
ATOM 681 C C . LEU A 1 97 ? 14.913 -7.475 -24.911 1.00 93.25 97 LEU A C 1
ATOM 683 O O . LEU A 1 97 ? 14.140 -7.796 -24.018 1.00 93.25 97 LEU A O 1
ATOM 687 N N . ASN A 1 98 ? 16.046 -8.142 -25.116 1.00 90.88 98 ASN A N 1
ATOM 688 C CA . ASN A 1 98 ? 16.510 -9.217 -24.226 1.00 90.88 98 ASN A CA 1
ATOM 689 C C . ASN A 1 98 ? 17.264 -8.675 -23.000 1.00 90.88 98 ASN A C 1
ATOM 691 O O . ASN A 1 98 ? 17.421 -9.390 -22.016 1.00 90.88 98 ASN A O 1
ATOM 695 N N . GLY A 1 99 ? 17.747 -7.433 -23.061 1.00 90.94 99 GLY A N 1
ATOM 696 C CA . GLY A 1 99 ? 18.290 -6.695 -21.926 1.00 90.94 99 GLY A CA 1
ATOM 697 C C . GLY A 1 99 ? 17.408 -5.506 -21.548 1.00 90.94 99 GLY A C 1
ATOM 698 O O . GLY A 1 99 ? 16.330 -5.298 -22.098 1.00 90.94 99 GLY A O 1
ATOM 699 N N . ARG A 1 100 ? 17.907 -4.681 -20.627 1.00 93.38 100 ARG A N 1
ATOM 700 C CA . ARG A 1 100 ? 17.189 -3.506 -20.101 1.00 93.38 100 ARG A CA 1
ATOM 701 C C . ARG A 1 100 ? 17.383 -2.231 -20.923 1.00 93.38 100 ARG A C 1
ATOM 703 O O . ARG A 1 100 ? 18.314 -2.126 -21.729 1.00 93.38 100 ARG A O 1
ATOM 710 N N . ILE A 1 101 ? 16.571 -1.224 -20.613 1.00 94.31 101 ILE A N 1
ATOM 711 C CA . ILE A 1 101 ? 16.850 0.184 -20.912 1.00 94.31 101 ILE A CA 1
ATOM 712 C C . ILE A 1 101 ? 17.587 0.783 -19.711 1.00 94.31 101 ILE A C 1
ATOM 714 O O . ILE A 1 101 ? 17.087 0.778 -18.585 1.00 94.31 101 ILE A O 1
ATOM 718 N N . TYR A 1 102 ? 18.793 1.291 -19.946 1.00 92.56 102 TYR A N 1
ATOM 719 C CA . TYR A 1 102 ? 19.598 1.971 -18.932 1.00 92.56 102 TYR A CA 1
ATOM 720 C C . TYR A 1 102 ? 19.748 3.445 -19.290 1.00 92.56 102 TYR A C 1
ATOM 722 O O . TYR A 1 102 ? 20.265 3.781 -20.352 1.00 92.56 102 TYR A O 1
ATOM 730 N N . THR A 1 103 ? 19.333 4.340 -18.407 1.00 91.88 103 THR A N 1
ATOM 731 C CA . THR A 1 103 ? 19.411 5.779 -18.664 1.00 91.88 103 THR A CA 1
ATOM 732 C C . THR A 1 103 ? 20.451 6.408 -17.760 1.00 91.88 103 THR A C 1
ATOM 734 O O . THR A 1 103 ? 20.720 5.913 -16.664 1.00 91.88 103 THR A O 1
ATOM 737 N N . ARG A 1 104 ? 21.077 7.494 -18.212 1.00 89.25 104 ARG A N 1
ATOM 738 C CA . ARG A 1 104 ? 21.977 8.253 -17.357 1.00 89.25 104 ARG A CA 1
ATOM 739 C C . ARG A 1 104 ? 22.053 9.726 -17.730 1.00 89.25 104 ARG A C 1
ATOM 741 O O . ARG A 1 104 ? 22.580 10.058 -18.789 1.00 89.25 104 ARG A O 1
ATOM 748 N N . ALA A 1 105 ? 21.685 10.583 -16.773 1.00 88.12 105 ALA A N 1
ATOM 749 C CA . ALA A 1 105 ? 21.604 12.035 -16.908 1.00 88.12 105 ALA A CA 1
ATOM 750 C C . ALA A 1 105 ? 21.041 12.466 -18.273 1.00 88.12 105 ALA A C 1
ATOM 752 O O . ALA A 1 105 ? 21.551 13.373 -18.931 1.00 88.12 105 ALA A O 1
ATOM 753 N N . ALA A 1 106 ? 20.009 11.747 -18.699 1.00 90.81 106 ALA A N 1
ATOM 754 C CA . ALA A 1 106 ? 19.311 11.975 -19.946 1.00 90.81 106 ALA A CA 1
ATOM 755 C C . ALA A 1 106 ? 18.050 12.815 -19.706 1.00 90.81 106 ALA A C 1
ATOM 757 O O . ALA A 1 106 ? 17.580 12.965 -18.574 1.00 90.81 106 ALA A O 1
ATOM 758 N N . LYS A 1 107 ? 17.485 13.332 -20.794 1.00 93.62 107 LYS A N 1
ATOM 759 C CA . LYS A 1 107 ? 16.094 13.782 -20.838 1.00 93.62 107 LYS A CA 1
ATOM 760 C C . LYS A 1 107 ? 15.345 12.834 -21.757 1.00 93.62 107 LYS A C 1
ATOM 762 O O . LYS A 1 107 ? 15.759 12.636 -22.901 1.00 93.62 107 LYS A O 1
ATOM 767 N N . ILE A 1 108 ? 14.306 12.198 -21.244 1.00 95.31 108 ILE A N 1
ATOM 768 C CA . ILE A 1 108 ? 13.503 11.241 -21.996 1.00 95.31 108 ILE A CA 1
ATOM 769 C C . ILE A 1 108 ? 12.063 11.694 -21.894 1.00 95.31 108 ILE A C 1
ATOM 771 O O . ILE A 1 108 ? 11.550 11.840 -20.788 1.00 95.31 108 ILE A O 1
ATOM 775 N N . LYS A 1 109 ? 11.432 11.892 -23.045 1.00 96.19 109 LYS A N 1
ATOM 776 C CA . LYS A 1 109 ? 10.009 12.190 -23.098 1.00 96.19 109 LYS A CA 1
ATOM 777 C C . LYS A 1 109 ? 9.225 10.934 -22.762 1.00 96.19 109 LYS A C 1
ATOM 779 O O . LYS A 1 109 ? 8.704 10.785 -21.665 1.00 96.19 109 LYS A O 1
ATOM 784 N N . ASP A 1 110 ? 9.281 9.970 -23.674 1.00 96.69 110 ASP A N 1
ATOM 785 C CA . ASP A 1 110 ? 8.441 8.788 -23.631 1.00 96.69 110 ASP A CA 1
ATOM 786 C C . ASP A 1 110 ? 9.275 7.507 -23.725 1.00 96.69 110 ASP A C 1
ATOM 788 O O . ASP A 1 110 ? 10.167 7.370 -24.570 1.00 96.69 110 ASP A O 1
ATOM 792 N N . ILE A 1 111 ? 8.938 6.531 -22.884 1.00 98.12 111 ILE A N 1
ATOM 793 C CA . ILE A 1 111 ? 9.267 5.119 -23.082 1.00 98.12 111 ILE A CA 1
ATOM 794 C C . ILE A 1 111 ? 7.947 4.356 -23.180 1.00 98.12 111 ILE A C 1
ATOM 796 O O . ILE A 1 111 ? 7.284 4.136 -22.172 1.00 98.12 111 ILE A O 1
ATOM 800 N N . ILE A 1 112 ? 7.573 3.946 -24.389 1.00 98.44 112 ILE A N 1
ATOM 801 C CA . ILE A 1 112 ? 6.318 3.239 -24.673 1.00 98.44 112 ILE A CA 1
ATOM 802 C C . ILE A 1 112 ? 6.631 1.775 -24.982 1.00 98.44 112 ILE A C 1
ATOM 804 O O . ILE A 1 112 ? 7.385 1.479 -25.911 1.00 98.44 112 ILE A O 1
ATOM 808 N N . ILE A 1 113 ? 6.047 0.849 -24.225 1.00 98.56 113 ILE A N 1
ATOM 809 C CA . ILE A 1 113 ? 6.272 -0.592 -24.341 1.00 98.56 113 ILE A CA 1
ATOM 810 C C . ILE A 1 113 ? 4.956 -1.302 -24.657 1.00 98.56 113 ILE A C 1
ATOM 812 O O . ILE A 1 113 ? 4.138 -1.520 -23.774 1.00 98.56 113 ILE A O 1
ATOM 816 N N . ASN A 1 114 ? 4.790 -1.726 -25.907 1.00 97.88 114 ASN A N 1
ATOM 817 C CA . ASN A 1 114 ? 3.743 -2.655 -26.349 1.00 97.88 114 ASN A CA 1
ATOM 818 C C . ASN A 1 114 ? 4.302 -4.061 -26.641 1.00 97.88 114 ASN A C 1
ATOM 820 O O . ASN A 1 114 ? 3.536 -5.001 -26.832 1.00 97.88 114 ASN A O 1
ATOM 824 N N . GLY A 1 115 ? 5.627 -4.205 -26.713 1.00 96.56 115 GLY A N 1
ATOM 825 C CA . GLY A 1 115 ? 6.329 -5.483 -26.832 1.00 96.56 115 GLY A CA 1
ATOM 826 C C . GLY A 1 115 ? 6.846 -6.000 -25.488 1.00 96.56 115 GLY A C 1
ATOM 827 O O . GLY A 1 115 ? 6.182 -5.867 -24.466 1.00 96.56 115 GLY A O 1
ATOM 828 N N . SER A 1 116 ? 8.050 -6.573 -25.465 1.00 96.56 116 SER A N 1
ATOM 829 C CA . SER A 1 116 ? 8.646 -7.116 -24.233 1.00 96.56 116 SER A CA 1
ATOM 830 C C . SER A 1 116 ? 10.048 -6.580 -23.943 1.00 96.56 116 SER A C 1
ATOM 832 O O . SER A 1 116 ? 10.845 -6.349 -24.856 1.00 96.56 116 SER A O 1
ATOM 834 N N . ILE A 1 117 ? 10.362 -6.408 -22.656 1.00 96.31 117 ILE A N 1
ATOM 835 C CA . ILE A 1 117 ? 11.713 -6.103 -22.164 1.00 96.31 117 ILE A CA 1
ATOM 836 C C . ILE A 1 117 ? 12.129 -7.145 -21.123 1.00 96.31 117 ILE A C 1
ATOM 838 O O . ILE A 1 117 ? 11.563 -7.205 -20.029 1.00 96.31 117 ILE A O 1
ATOM 842 N N . GLY A 1 118 ? 13.166 -7.913 -21.445 1.00 85.12 118 GLY A N 1
ATOM 843 C CA . GLY A 1 118 ? 13.804 -8.901 -20.582 1.00 85.12 118 GLY A CA 1
ATOM 844 C C . GLY A 1 118 ? 14.522 -8.292 -19.373 1.00 85.12 118 GLY A C 1
ATOM 845 O O . GLY A 1 118 ? 15.003 -7.157 -19.404 1.00 85.12 118 GLY A O 1
ATOM 846 N N . ALA A 1 119 ? 14.606 -9.072 -18.294 1.00 73.38 119 ALA A N 1
ATOM 847 C CA . ALA A 1 119 ? 15.259 -8.681 -17.050 1.00 73.38 119 ALA A CA 1
ATOM 848 C C . ALA A 1 119 ? 16.790 -8.843 -17.128 1.00 73.38 119 ALA A C 1
ATOM 850 O O . ALA A 1 119 ? 17.302 -9.899 -17.494 1.00 73.38 119 ALA A O 1
ATOM 851 N N . GLY A 1 120 ? 17.543 -7.811 -16.728 1.00 57.34 120 GLY A N 1
ATOM 852 C CA . GLY A 1 120 ? 18.972 -7.959 -16.410 1.00 57.34 120 GLY A CA 1
ATOM 853 C C . GLY A 1 120 ? 19.192 -8.600 -15.024 1.00 57.34 120 GLY A C 1
ATOM 854 O O . GLY A 1 120 ? 18.236 -8.753 -14.271 1.00 57.34 120 GLY A O 1
ATOM 855 N N . PRO A 1 121 ? 20.442 -8.859 -14.586 1.00 48.06 121 PRO A N 1
ATOM 856 C CA . PRO A 1 121 ? 20.766 -9.541 -13.312 1.00 48.06 121 PRO A CA 1
ATOM 857 C C . PRO A 1 121 ? 20.353 -8.796 -12.024 1.00 48.06 121 PRO A C 1
ATOM 859 O O . PRO A 1 121 ? 20.639 -9.246 -10.925 1.00 48.06 121 PRO A O 1
ATOM 862 N N . SER A 1 122 ? 19.705 -7.637 -12.156 1.00 55.94 122 SER A N 1
ATOM 863 C CA . SER A 1 122 ? 19.120 -6.847 -11.051 1.00 55.94 122 SER A CA 1
ATOM 864 C C . SER A 1 122 ? 17.585 -6.849 -11.102 1.00 55.94 122 SER A C 1
ATOM 866 O O . SER A 1 122 ? 16.948 -6.033 -10.445 1.00 55.94 122 SER A O 1
ATOM 868 N N . ASN A 1 123 ? 17.000 -7.734 -11.916 1.00 72.00 123 ASN A N 1
ATOM 869 C CA . ASN A 1 123 ? 15.567 -7.877 -12.170 1.00 72.00 123 ASN A CA 1
ATOM 870 C C . ASN A 1 123 ? 14.873 -6.583 -12.625 1.00 72.00 123 ASN A C 1
ATOM 872 O O . ASN A 1 123 ? 13.682 -6.422 -12.399 1.00 72.00 123 ASN A O 1
ATOM 876 N N . ALA A 1 124 ? 15.591 -5.656 -13.269 1.00 86.31 124 ALA A N 1
ATOM 877 C CA . ALA A 1 124 ? 15.036 -4.411 -13.802 1.00 86.31 124 ALA A CA 1
ATOM 878 C C . ALA A 1 124 ? 15.025 -4.419 -15.331 1.00 86.31 124 ALA A C 1
ATOM 880 O O . ALA A 1 124 ? 16.054 -4.706 -15.953 1.00 86.31 124 ALA A O 1
ATOM 881 N N . SER A 1 125 ? 13.886 -4.046 -15.911 1.00 91.00 125 SER A N 1
ATOM 882 C CA . SER A 1 125 ? 13.718 -3.787 -17.345 1.00 91.00 125 SER A CA 1
ATOM 883 C C . SER A 1 125 ? 14.025 -2.328 -17.686 1.00 91.00 125 SER A C 1
ATOM 885 O O . SER A 1 125 ? 14.524 -2.042 -18.773 1.00 91.00 125 SER A O 1
ATOM 887 N N . ILE A 1 126 ? 13.792 -1.405 -16.747 1.00 94.75 126 ILE A N 1
ATOM 888 C CA . ILE A 1 126 ? 14.110 0.018 -16.897 1.00 94.75 126 ILE A CA 1
ATOM 889 C C . ILE A 1 126 ? 14.858 0.490 -15.654 1.00 94.75 126 ILE A C 1
ATOM 891 O O . ILE A 1 126 ? 14.404 0.287 -14.528 1.00 94.75 126 ILE A O 1
ATOM 895 N N . ILE A 1 127 ? 16.006 1.133 -15.863 1.00 92.94 127 ILE A N 1
ATOM 896 C CA . ILE A 1 127 ? 16.761 1.791 -14.795 1.00 92.94 127 ILE A CA 1
ATOM 897 C C . ILE A 1 127 ? 16.900 3.266 -15.131 1.00 92.94 127 ILE A C 1
ATOM 899 O O . ILE A 1 127 ? 17.636 3.625 -16.054 1.00 92.94 127 ILE A O 1
ATOM 903 N N . ASN A 1 128 ? 16.229 4.094 -14.333 1.00 90.38 128 ASN A N 1
ATOM 904 C CA . ASN A 1 128 ? 16.375 5.534 -14.352 1.00 90.38 128 ASN A CA 1
ATOM 905 C C . ASN A 1 128 ? 17.521 5.964 -13.435 1.00 90.38 128 ASN A C 1
ATOM 907 O O . ASN A 1 128 ? 17.397 5.874 -12.212 1.00 90.38 128 ASN A O 1
ATOM 911 N N . PHE A 1 129 ? 18.649 6.394 -14.007 1.00 87.75 129 PHE A N 1
ATOM 912 C CA . PHE A 1 129 ? 19.869 6.622 -13.229 1.00 87.75 129 PHE A CA 1
ATOM 913 C C . PHE A 1 129 ? 20.409 8.051 -13.314 1.00 87.75 129 PHE A C 1
ATOM 915 O O . PHE A 1 129 ? 20.393 8.674 -14.375 1.00 87.75 129 PHE A O 1
ATOM 922 N N . ARG A 1 130 ? 20.980 8.535 -12.198 1.00 82.62 130 ARG A N 1
ATOM 923 C CA . ARG A 1 130 ? 21.786 9.773 -12.077 1.00 82.62 130 ARG A CA 1
ATOM 924 C C . ARG A 1 130 ? 21.229 10.979 -12.830 1.00 82.62 130 ARG A C 1
ATOM 926 O O . ARG A 1 130 ? 21.710 11.278 -13.916 1.00 82.62 130 ARG A O 1
ATOM 933 N N . SER A 1 131 ? 20.316 11.717 -12.203 1.00 86.56 131 SER A N 1
ATOM 934 C CA . SER A 1 131 ? 19.798 12.995 -12.723 1.00 86.56 131 SER A CA 1
ATOM 935 C C . SER A 1 131 ? 19.092 12.872 -14.074 1.00 86.56 131 SER A C 1
ATOM 937 O O . SER A 1 131 ? 18.986 13.854 -14.804 1.00 86.56 131 SER A O 1
ATOM 939 N N . THR A 1 132 ? 18.662 11.664 -14.446 1.00 91.50 132 THR A N 1
ATOM 940 C CA . THR A 1 132 ? 17.806 11.490 -15.618 1.00 91.50 132 THR A CA 1
ATOM 941 C C . THR A 1 132 ? 16.392 11.915 -15.260 1.00 91.50 132 THR A C 1
ATOM 943 O O . THR A 1 132 ? 15.894 11.572 -14.187 1.00 91.50 132 THR A O 1
ATOM 946 N N . THR A 1 133 ? 15.751 12.634 -16.175 1.00 94.31 133 THR A N 1
ATOM 947 C CA . THR A 1 133 ? 14.310 12.893 -16.137 1.00 94.31 133 THR A CA 1
ATOM 948 C C . THR A 1 133 ? 13.632 12.055 -17.213 1.00 94.31 133 THR A C 1
ATOM 950 O O . THR A 1 133 ? 14.068 12.079 -18.366 1.00 94.31 133 THR A O 1
ATOM 953 N N . ILE A 1 134 ? 12.601 11.309 -16.822 1.00 96.94 134 ILE A N 1
ATOM 954 C CA . ILE A 1 134 ? 11.697 10.599 -17.727 1.00 96.94 134 ILE A CA 1
ATOM 955 C C . ILE A 1 134 ? 10.304 11.192 -17.526 1.00 96.94 134 ILE A C 1
ATOM 957 O O . ILE A 1 134 ? 9.768 11.104 -16.424 1.00 96.94 134 ILE A O 1
ATOM 961 N N . GLU A 1 135 ? 9.716 11.795 -18.553 1.00 97.94 135 GLU A N 1
ATOM 962 C CA . GLU A 1 135 ? 8.371 12.372 -18.424 1.00 97.94 135 GLU A CA 1
ATOM 963 C C . GLU A 1 135 ? 7.303 11.273 -18.359 1.00 97.94 135 GLU A C 1
ATOM 965 O O . GLU A 1 135 ? 6.361 11.349 -17.566 1.00 97.94 135 GLU A O 1
ATOM 970 N N . LYS A 1 136 ? 7.463 10.209 -19.152 1.00 98.44 136 LYS A N 1
ATOM 971 C CA . LYS A 1 136 ? 6.495 9.119 -19.201 1.00 98.44 136 LYS A CA 1
ATOM 972 C C . LYS A 1 136 ? 7.125 7.760 -19.489 1.00 98.44 136 LYS A C 1
ATOM 974 O O . LYS A 1 136 ? 7.908 7.583 -20.422 1.00 98.44 136 LYS A O 1
ATOM 979 N N . ILE A 1 137 ? 6.708 6.767 -18.714 1.00 98.75 137 ILE A N 1
ATOM 980 C CA . ILE A 1 137 ? 6.827 5.346 -19.035 1.00 98.75 137 ILE A CA 1
ATOM 981 C C . ILE A 1 137 ? 5.409 4.808 -19.206 1.00 98.75 137 ILE A C 1
ATOM 983 O O . ILE A 1 137 ? 4.590 4.942 -18.303 1.00 98.75 137 ILE A O 1
ATOM 987 N N . GLU A 1 138 ? 5.119 4.183 -20.341 1.00 98.81 138 GLU A N 1
ATOM 988 C CA . GLU A 1 138 ? 3.852 3.496 -20.583 1.00 98.81 138 GLU A CA 1
ATOM 989 C C . GLU A 1 138 ? 4.110 2.038 -20.941 1.00 98.81 138 GLU A C 1
ATOM 991 O O . GLU A 1 138 ? 4.733 1.741 -21.958 1.00 98.81 138 GLU A O 1
ATOM 996 N N . VAL A 1 139 ? 3.603 1.122 -20.121 1.00 98.75 139 VAL A N 1
ATOM 997 C CA . VAL A 1 139 ? 3.514 -0.300 -20.456 1.00 98.75 139 VAL A CA 1
ATOM 998 C C . VAL A 1 139 ? 2.106 -0.527 -20.985 1.00 98.75 139 VAL A C 1
ATOM 1000 O O . VAL A 1 139 ? 1.164 -0.632 -20.204 1.00 98.75 139 VAL A O 1
ATOM 1003 N N . GLY A 1 140 ? 1.951 -0.546 -22.308 1.00 98.50 140 GLY A N 1
ATOM 1004 C CA . GLY A 1 140 ? 0.664 -0.764 -22.964 1.00 98.50 140 GLY A CA 1
ATOM 1005 C C . GLY A 1 140 ? 0.098 -2.156 -22.678 1.00 98.50 140 GLY A C 1
ATOM 1006 O O . GLY A 1 140 ? 0.765 -2.992 -22.081 1.00 98.50 140 GLY A O 1
ATOM 1007 N N . GLN A 1 141 ? -1.132 -2.428 -23.114 1.00 98.19 141 GLN A N 1
ATOM 1008 C CA . GLN A 1 141 ? -1.870 -3.653 -22.749 1.00 98.19 141 GLN A CA 1
ATOM 1009 C C . GLN A 1 141 ? -1.136 -4.959 -23.098 1.00 98.19 141 GLN A C 1
ATOM 1011 O O . GLN A 1 141 ? -1.225 -5.935 -22.365 1.00 98.19 141 GLN A O 1
ATOM 1016 N N . THR A 1 142 ? -0.391 -4.980 -24.206 1.00 97.75 142 THR A N 1
ATOM 1017 C CA . THR A 1 142 ? 0.434 -6.130 -24.624 1.00 97.75 142 THR A CA 1
ATOM 1018 C C . THR A 1 142 ? 1.878 -6.044 -24.126 1.00 97.75 142 THR A C 1
ATOM 1020 O O . THR A 1 142 ? 2.684 -6.933 -24.398 1.00 97.75 142 THR A O 1
ATOM 1023 N N . GLY A 1 143 ? 2.217 -4.947 -23.450 1.00 98.38 143 GLY A N 1
ATOM 1024 C CA . GLY A 1 143 ? 3.532 -4.658 -22.916 1.00 98.38 143 GLY A CA 1
ATOM 1025 C C . GLY A 1 143 ? 3.871 -5.568 -21.744 1.00 98.38 143 GLY A C 1
ATOM 1026 O O . GLY A 1 143 ? 3.091 -5.688 -20.801 1.00 98.38 143 GLY A O 1
ATOM 1027 N N . VAL A 1 144 ? 5.058 -6.169 -21.781 1.00 98.06 144 VAL A N 1
ATOM 1028 C CA . VAL A 1 144 ? 5.569 -6.998 -20.683 1.00 98.06 144 VAL A CA 1
ATOM 1029 C C . VAL A 1 144 ? 6.964 -6.539 -20.284 1.00 98.06 144 VAL A C 1
ATOM 1031 O O . VAL A 1 144 ? 7.911 -6.573 -21.077 1.00 98.06 144 VAL A O 1
ATOM 1034 N N . LEU A 1 145 ? 7.111 -6.151 -19.022 1.00 97.88 145 LEU A N 1
ATOM 1035 C CA . LEU A 1 145 ? 8.407 -6.008 -18.374 1.00 97.88 145 LEU A CA 1
ATOM 1036 C C . LEU A 1 145 ? 8.666 -7.268 -17.544 1.00 97.88 145 LEU A C 1
ATOM 1038 O O . LEU A 1 145 ? 8.033 -7.491 -16.514 1.00 97.88 145 LEU A O 1
ATOM 1042 N N . GLU A 1 146 ? 9.614 -8.096 -17.987 1.00 95.88 146 GLU A N 1
ATOM 1043 C CA . GLU A 1 146 ? 10.046 -9.282 -17.230 1.00 95.88 146 GLU A CA 1
ATOM 1044 C C . GLU A 1 146 ? 10.764 -8.891 -15.928 1.00 95.88 146 GLU A C 1
ATOM 1046 O O . GLU A 1 146 ? 10.804 -9.649 -14.963 1.00 95.88 146 GLU A O 1
ATOM 1051 N N . GLY A 1 147 ? 11.343 -7.692 -15.901 1.00 95.38 147 GLY A N 1
ATOM 1052 C CA . GLY A 1 147 ? 11.856 -7.040 -14.710 1.00 95.38 147 GLY A CA 1
ATOM 1053 C C . GLY A 1 147 ? 10.942 -5.915 -14.226 1.00 95.38 147 GLY A C 1
ATOM 1054 O O . GLY A 1 147 ? 9.773 -5.814 -14.585 1.00 95.38 147 GLY A O 1
ATOM 1055 N N . GLY A 1 148 ? 11.488 -5.068 -13.363 1.00 95.62 148 GLY A N 1
ATOM 1056 C CA . GLY A 1 148 ? 10.816 -3.910 -12.795 1.00 95.62 148 GLY A CA 1
ATOM 1057 C C . GLY A 1 148 ? 11.272 -2.582 -13.386 1.00 95.62 148 GLY A C 1
ATOM 1058 O O . GLY A 1 148 ? 12.147 -2.516 -14.260 1.00 95.62 148 GLY A O 1
ATOM 1059 N N . ILE A 1 149 ? 10.701 -1.514 -12.843 1.00 97.00 149 ILE A N 1
ATOM 1060 C CA . ILE A 1 149 ? 11.130 -0.132 -13.064 1.00 97.00 149 ILE A CA 1
ATOM 1061 C C . ILE A 1 149 ? 11.866 0.322 -11.807 1.00 97.00 149 ILE A C 1
ATOM 1063 O O . ILE A 1 149 ? 11.310 0.275 -10.710 1.00 97.00 149 ILE A O 1
ATOM 1067 N N . ILE A 1 150 ? 13.116 0.756 -11.953 1.00 94.69 150 ILE A N 1
ATOM 1068 C CA . ILE A 1 150 ? 13.924 1.250 -10.835 1.00 94.69 150 ILE A CA 1
ATOM 1069 C C . ILE A 1 150 ? 14.299 2.708 -11.079 1.00 94.69 150 ILE A C 1
ATOM 1071 O O . ILE A 1 150 ? 14.990 3.016 -12.051 1.00 94.69 150 ILE A O 1
ATOM 1075 N N . ASN A 1 151 ? 13.912 3.587 -10.157 1.00 93.50 151 ASN A N 1
ATOM 1076 C CA . ASN A 1 151 ? 14.430 4.947 -10.058 1.00 93.50 151 ASN A CA 1
ATOM 1077 C C . ASN A 1 151 ? 15.534 4.993 -8.997 1.00 93.50 151 ASN A C 1
ATOM 1079 O O . ASN A 1 151 ? 15.295 4.645 -7.840 1.00 93.50 151 ASN A O 1
ATOM 1083 N N . SER A 1 152 ? 16.760 5.347 -9.392 1.00 88.06 152 SER A N 1
ATOM 1084 C CA . SER A 1 152 ? 17.922 5.239 -8.505 1.00 88.06 152 SER A CA 1
ATOM 1085 C C . SER A 1 152 ? 19.025 6.272 -8.777 1.00 88.06 152 SER A C 1
ATOM 1087 O O . SER A 1 152 ? 19.218 6.802 -9.879 1.00 88.06 152 SER A O 1
ATOM 1089 N N . TRP A 1 153 ? 19.797 6.540 -7.729 1.00 68.25 153 TRP A N 1
ATOM 1090 C CA . TRP A 1 153 ? 20.969 7.389 -7.661 1.00 68.25 153 TRP A CA 1
ATOM 1091 C C . TRP A 1 153 ? 21.926 6.804 -6.622 1.00 68.25 153 TRP A C 1
ATOM 1093 O O . TRP A 1 153 ? 21.793 7.023 -5.422 1.00 68.25 153 TRP A O 1
ATOM 1103 N N . PHE A 1 154 ? 22.940 6.072 -7.091 1.00 64.50 154 PHE A N 1
ATOM 1104 C CA . PHE A 1 154 ? 24.040 5.657 -6.220 1.00 64.50 154 PHE A CA 1
ATOM 1105 C C . PHE A 1 154 ? 25.145 6.722 -6.220 1.00 64.50 154 PHE A C 1
ATOM 1107 O O . PHE A 1 154 ? 25.780 6.979 -7.262 1.00 64.50 154 PHE A O 1
ATOM 1114 N N . LYS A 1 155 ? 25.431 7.284 -5.038 1.00 51.50 155 LYS A N 1
ATOM 1115 C CA . LYS A 1 155 ? 26.668 8.025 -4.752 1.00 51.50 155 LYS A CA 1
ATOM 1116 C C . LYS A 1 155 ? 27.536 7.150 -3.842 1.00 51.50 155 LYS A C 1
ATOM 1118 O O . LYS A 1 155 ? 27.153 6.863 -2.720 1.00 51.50 155 LYS A O 1
ATOM 1123 N N . ASN A 1 156 ? 28.692 6.708 -4.344 1.00 49.84 156 ASN A N 1
ATOM 1124 C CA . ASN A 1 156 ? 29.748 6.022 -3.579 1.00 49.84 156 ASN A CA 1
ATOM 1125 C C . ASN A 1 156 ? 29.267 4.927 -2.597 1.00 49.84 156 ASN A C 1
ATOM 1127 O O . ASN A 1 156 ? 29.640 4.944 -1.432 1.00 49.84 156 ASN A O 1
ATOM 1131 N N . GLY A 1 157 ? 28.454 3.974 -3.065 1.00 46.72 157 GLY A N 1
ATOM 1132 C CA . GLY A 1 157 ? 28.062 2.806 -2.262 1.00 46.72 157 GLY A CA 1
ATOM 1133 C C . GLY A 1 157 ? 26.872 3.010 -1.318 1.00 46.72 157 GLY A C 1
ATOM 1134 O O . GLY A 1 157 ? 26.524 2.069 -0.615 1.00 46.72 157 GLY A O 1
ATOM 1135 N N . GLY A 1 158 ? 26.221 4.181 -1.333 1.00 52.28 158 GLY A N 1
ATOM 1136 C CA . GLY A 1 158 ? 24.981 4.440 -0.594 1.00 52.28 158 GLY A CA 1
ATOM 1137 C C . GLY A 1 158 ? 23.895 5.109 -1.442 1.00 52.28 158 GLY A C 1
ATOM 1138 O O . GLY A 1 158 ? 24.175 5.751 -2.465 1.00 52.28 158 GLY A O 1
ATOM 1139 N N . THR A 1 159 ? 22.644 4.944 -1.011 1.00 50.62 159 THR A N 1
ATOM 1140 C CA . THR A 1 159 ? 21.483 5.722 -1.455 1.00 50.62 159 THR A CA 1
ATOM 1141 C C . THR A 1 159 ? 21.617 7.137 -0.904 1.00 50.62 159 THR A C 1
ATOM 1143 O O . THR A 1 159 ? 21.629 7.354 0.303 1.00 50.62 159 THR A O 1
ATOM 1146 N N . ALA A 1 160 ? 21.756 8.116 -1.789 1.00 54.88 160 ALA A N 1
ATOM 1147 C CA . ALA A 1 160 ? 21.606 9.522 -1.437 1.00 54.88 160 ALA A CA 1
ATOM 1148 C C . ALA A 1 160 ? 20.335 10.047 -2.128 1.00 54.88 160 ALA A C 1
ATOM 1150 O O . ALA A 1 160 ? 19.864 9.416 -3.075 1.00 54.88 160 ALA A O 1
ATOM 1151 N N . SER A 1 161 ? 19.753 11.159 -1.668 1.00 57.56 161 SER A N 1
ATOM 1152 C CA . SER A 1 161 ? 18.593 11.766 -2.338 1.00 57.56 161 SER A CA 1
ATOM 1153 C C . SER A 1 161 ? 18.982 12.186 -3.756 1.00 57.56 161 SER A C 1
ATOM 1155 O O . SER A 1 161 ? 19.870 13.012 -3.962 1.00 57.56 161 SER A O 1
ATOM 1157 N N . GLY A 1 162 ? 18.392 11.523 -4.748 1.00 63.22 162 GLY A N 1
ATOM 1158 C CA . GLY A 1 162 ? 18.801 11.631 -6.144 1.00 63.22 162 GLY A CA 1
ATOM 1159 C C . GLY A 1 162 ? 18.007 12.671 -6.913 1.00 63.22 162 GLY A C 1
ATOM 1160 O O . GLY A 1 162 ? 16.810 12.800 -6.729 1.00 63.22 162 GLY A O 1
ATOM 1161 N N . ASN A 1 163 ? 18.633 13.336 -7.881 1.00 82.88 163 ASN A N 1
ATOM 1162 C CA . ASN A 1 163 ? 17.911 14.201 -8.826 1.00 82.88 163 ASN A CA 1
ATOM 1163 C C . ASN A 1 163 ? 17.249 13.402 -9.971 1.00 82.88 163 ASN A C 1
ATOM 1165 O O . ASN A 1 163 ? 16.905 13.977 -11.001 1.00 82.88 163 ASN A O 1
ATOM 1169 N N . SER A 1 164 ? 17.159 12.070 -9.857 1.00 90.69 164 SER A N 1
ATOM 1170 C CA . SER A 1 164 ? 16.484 11.235 -10.855 1.00 90.69 164 SER A CA 1
ATOM 1171 C C . SER A 1 164 ? 14.971 11.374 -10.688 1.00 90.69 164 SER A C 1
ATOM 1173 O O . SER A 1 164 ? 14.451 11.202 -9.582 1.00 90.69 164 SER A O 1
ATOM 1175 N N . LYS A 1 165 ? 14.277 11.681 -11.783 1.00 95.12 165 LYS A N 1
ATOM 1176 C CA . LYS A 1 165 ? 12.843 11.970 -11.799 1.00 95.12 165 LYS A CA 1
ATOM 1177 C C . LYS A 1 165 ? 12.136 11.088 -12.828 1.00 95.12 165 LYS A C 1
ATOM 1179 O O . LYS A 1 165 ? 12.634 10.945 -13.947 1.00 95.12 165 LYS A O 1
ATOM 1184 N N . ILE A 1 166 ? 11.004 10.506 -12.448 1.00 97.56 166 ILE A N 1
ATOM 1185 C CA . ILE A 1 166 ? 10.032 9.912 -13.369 1.00 97.56 166 ILE A CA 1
ATOM 1186 C C . ILE A 1 166 ? 8.685 10.578 -13.091 1.00 97.56 166 ILE A C 1
ATOM 1188 O O . ILE A 1 166 ? 8.187 10.494 -11.969 1.00 97.56 166 ILE A O 1
ATOM 1192 N N . ASP A 1 167 ? 8.105 11.252 -14.077 1.00 97.94 167 ASP A N 1
ATOM 1193 C CA . ASP A 1 167 ? 6.873 12.016 -13.850 1.00 97.94 167 ASP A CA 1
ATOM 1194 C C . ASP A 1 167 ? 5.664 11.089 -13.896 1.00 97.94 167 ASP A C 1
ATOM 1196 O O . ASP A 1 167 ? 4.887 11.040 -12.949 1.00 97.94 167 ASP A O 1
ATOM 1200 N N . ASN A 1 168 ? 5.534 10.282 -14.945 1.00 98.38 168 ASN A N 1
ATOM 1201 C CA . ASN A 1 168 ? 4.390 9.391 -15.088 1.00 98.38 168 ASN A CA 1
ATOM 1202 C C . ASN A 1 168 ? 4.821 7.962 -15.405 1.00 98.38 168 ASN A C 1
ATOM 1204 O O . ASN A 1 168 ? 5.649 7.722 -16.283 1.00 98.38 168 ASN A O 1
ATOM 1208 N N . ILE A 1 169 ? 4.213 7.006 -14.711 1.00 98.81 169 ILE A N 1
ATOM 1209 C CA . ILE A 1 169 ? 4.277 5.582 -15.024 1.00 98.81 169 ILE A CA 1
ATOM 1210 C C . ILE A 1 169 ? 2.838 5.097 -15.199 1.00 98.81 169 ILE A C 1
ATOM 1212 O O . ILE A 1 169 ? 2.069 5.101 -14.244 1.00 98.81 169 ILE A O 1
ATOM 1216 N N . ASP A 1 170 ? 2.484 4.687 -16.412 1.00 98.81 170 ASP A N 1
ATOM 1217 C CA . ASP A 1 170 ? 1.168 4.152 -16.774 1.00 98.81 170 ASP A CA 1
ATOM 1218 C C . ASP A 1 170 ? 1.311 2.665 -17.128 1.00 98.81 170 ASP A C 1
ATOM 1220 O O . ASP A 1 170 ? 1.965 2.307 -18.112 1.00 98.81 170 ASP A O 1
ATOM 1224 N N . ILE A 1 171 ? 0.757 1.786 -16.293 1.00 98.81 171 ILE A N 1
ATOM 1225 C CA . ILE A 1 171 ? 0.848 0.332 -16.444 1.00 98.81 171 ILE A CA 1
ATOM 1226 C C . ILE A 1 171 ? -0.518 -0.226 -16.835 1.00 98.81 171 ILE A C 1
ATOM 1228 O O . ILE A 1 171 ? -1.392 -0.396 -15.987 1.00 98.81 171 ILE A O 1
ATOM 1232 N N . LYS A 1 172 ? -0.667 -0.565 -18.115 1.00 98.75 172 LYS A N 1
ATOM 1233 C CA . LYS A 1 172 ? -1.832 -1.255 -18.698 1.00 98.75 172 LYS A CA 1
ATOM 1234 C C . LYS A 1 172 ? -1.557 -2.737 -18.959 1.00 98.75 172 LYS A C 1
ATOM 1236 O O . LYS A 1 172 ? -2.490 -3.528 -18.993 1.00 98.75 172 LYS A O 1
ATOM 1241 N N . GLY A 1 173 ? -0.291 -3.091 -19.184 1.00 98.56 173 GLY A N 1
ATOM 1242 C CA . GLY A 1 173 ? 0.187 -4.467 -19.340 1.00 98.56 173 GLY A CA 1
ATOM 1243 C C . GLY A 1 173 ? 0.757 -5.041 -18.043 1.00 98.56 173 GLY A C 1
ATOM 1244 O O . GLY A 1 173 ? 0.238 -4.788 -16.957 1.00 98.56 173 GLY A O 1
ATOM 1245 N N . GLU A 1 174 ? 1.850 -5.797 -18.146 1.00 98.44 174 GLU A N 1
ATOM 1246 C CA . GLU A 1 174 ? 2.446 -6.527 -17.021 1.00 98.44 174 GLU A CA 1
ATOM 1247 C C . GLU A 1 174 ? 3.843 -6.003 -16.645 1.00 98.44 174 GLU A C 1
ATOM 1249 O O . GLU A 1 174 ? 4.725 -5.846 -17.495 1.00 98.44 174 GLU A O 1
ATOM 1254 N N . VAL A 1 175 ? 4.080 -5.804 -15.343 1.00 98.19 175 VAL A N 1
ATOM 1255 C CA . VAL A 1 175 ? 5.407 -5.550 -14.759 1.00 98.19 175 VAL A CA 1
ATOM 1256 C C . VAL A 1 175 ? 5.715 -6.585 -13.683 1.00 98.19 175 VAL A C 1
ATOM 1258 O O . VAL A 1 175 ? 5.212 -6.521 -12.559 1.00 98.19 175 VAL A O 1
ATOM 1261 N N . LYS A 1 176 ? 6.599 -7.534 -13.988 1.00 96.31 176 LYS A N 1
ATOM 1262 C CA . LYS A 1 176 ? 6.870 -8.667 -13.093 1.00 96.31 176 LYS A CA 1
ATOM 1263 C C . LYS A 1 176 ? 7.800 -8.313 -11.939 1.00 96.31 176 LYS A C 1
ATOM 1265 O O . LYS A 1 176 ? 7.575 -8.758 -10.820 1.00 96.31 176 LYS A O 1
ATOM 1270 N N . GLY A 1 177 ? 8.818 -7.483 -12.176 1.00 94.12 177 GLY A N 1
ATOM 1271 C CA . GLY A 1 177 ? 9.846 -7.169 -11.170 1.00 94.12 177 GLY A CA 1
ATOM 1272 C C . GLY A 1 177 ? 9.488 -6.057 -10.176 1.00 94.12 177 GLY A C 1
ATOM 1273 O O . GLY A 1 177 ? 10.310 -5.729 -9.318 1.00 94.12 177 GLY A O 1
ATOM 1274 N N . GLY A 1 178 ? 8.288 -5.479 -10.282 1.00 96.31 178 GLY A N 1
ATOM 1275 C CA . GLY A 1 178 ? 7.815 -4.411 -9.400 1.00 96.31 178 GLY A CA 1
ATOM 1276 C C . GLY A 1 178 ? 8.292 -3.010 -9.789 1.00 96.31 178 GLY A C 1
ATOM 1277 O O . GLY A 1 178 ? 8.956 -2.807 -10.809 1.00 96.31 178 GLY A O 1
ATOM 1278 N N . ILE A 1 179 ? 7.953 -2.024 -8.962 1.00 97.94 179 ILE A N 1
ATOM 1279 C CA . ILE A 1 179 ? 8.351 -0.622 -9.146 1.00 97.94 179 ILE A CA 1
ATOM 1280 C C . ILE A 1 179 ? 9.090 -0.154 -7.894 1.00 97.94 179 ILE A C 1
ATOM 1282 O O . ILE A 1 179 ? 8.567 -0.262 -6.790 1.00 97.94 179 ILE A O 1
ATOM 1286 N N . LYS A 1 180 ? 10.316 0.353 -8.044 1.00 96.25 180 LYS A N 1
ATOM 1287 C CA . LYS A 1 180 ? 11.180 0.707 -6.908 1.00 96.25 180 LYS A CA 1
ATOM 1288 C C . LYS A 1 180 ? 11.732 2.121 -7.046 1.00 96.25 180 LYS A C 1
ATOM 1290 O O . LYS A 1 180 ? 12.514 2.393 -7.957 1.00 96.25 180 LYS A O 1
ATOM 1295 N N . ASN A 1 181 ? 11.363 3.011 -6.127 1.00 95.56 181 ASN A N 1
ATOM 1296 C CA . ASN A 1 181 ? 11.984 4.321 -5.958 1.00 95.56 181 ASN A CA 1
ATOM 1297 C C . ASN A 1 181 ? 13.066 4.233 -4.887 1.00 95.56 181 ASN A C 1
ATOM 1299 O O . ASN A 1 181 ? 12.795 4.453 -3.715 1.00 95.56 181 ASN A O 1
ATOM 1303 N N . GLN A 1 182 ? 14.291 3.905 -5.276 1.00 92.56 182 GLN A N 1
ATOM 1304 C CA . GLN A 1 182 ? 15.401 3.842 -4.321 1.00 92.56 182 GLN A CA 1
ATOM 1305 C C . GLN A 1 182 ? 15.900 5.240 -3.935 1.00 92.56 182 GLN A C 1
ATOM 1307 O O . GLN A 1 182 ? 16.469 5.426 -2.865 1.00 92.56 182 GLN A O 1
ATOM 1312 N N . SER A 1 183 ? 15.739 6.217 -4.832 1.00 89.69 183 SER A N 1
ATOM 1313 C CA . SER A 1 183 ? 16.114 7.613 -4.603 1.00 89.69 183 SER A CA 1
ATOM 1314 C C . SER A 1 183 ? 15.507 8.528 -5.663 1.00 89.69 183 SER A C 1
ATOM 1316 O O . SER A 1 183 ? 15.446 8.142 -6.834 1.00 89.69 183 SER A O 1
ATOM 1318 N N . GLY A 1 184 ? 15.248 9.776 -5.297 1.00 92.12 184 GLY A N 1
ATOM 1319 C CA . GLY A 1 184 ? 14.669 10.795 -6.158 1.00 92.12 184 GLY A CA 1
ATOM 1320 C C . GLY A 1 184 ? 13.151 10.760 -6.159 1.00 92.12 184 GLY A C 1
ATOM 1321 O O . GLY A 1 184 ? 12.530 10.408 -5.153 1.00 92.12 184 GLY A O 1
ATOM 1322 N N . THR A 1 185 ? 12.556 11.172 -7.276 1.00 94.75 185 THR A N 1
ATOM 1323 C CA . THR A 1 185 ? 11.114 11.419 -7.351 1.00 94.75 185 THR A CA 1
ATOM 1324 C C . THR A 1 185 ? 10.442 10.544 -8.399 1.00 94.75 185 THR A C 1
ATOM 1326 O O . THR A 1 185 ? 10.832 10.563 -9.565 1.00 94.75 185 THR A O 1
ATOM 1329 N N . MET A 1 186 ? 9.391 9.831 -7.997 1.00 97.44 186 MET A N 1
ATOM 1330 C CA . MET A 1 186 ? 8.367 9.323 -8.913 1.00 97.44 186 MET A CA 1
ATOM 1331 C C . MET A 1 186 ? 7.065 10.073 -8.642 1.00 97.44 186 MET A C 1
ATOM 1333 O O . MET A 1 186 ? 6.553 9.973 -7.534 1.00 97.44 186 MET A O 1
ATOM 1337 N N . GLN A 1 187 ? 6.545 10.858 -9.589 1.00 96.62 187 GLN A N 1
ATOM 1338 C CA . GLN A 1 187 ? 5.320 11.620 -9.315 1.00 96.62 187 GLN A CA 1
ATOM 1339 C C . GLN A 1 187 ? 4.102 10.690 -9.334 1.00 96.62 187 GLN A C 1
ATOM 1341 O O . GLN A 1 187 ? 3.638 10.272 -8.278 1.00 96.62 187 GLN A O 1
ATOM 1346 N N . THR A 1 188 ? 3.606 10.308 -10.508 1.00 97.94 188 THR A N 1
ATOM 1347 C CA . THR A 1 188 ? 2.366 9.530 -10.613 1.00 97.94 188 THR A CA 1
ATOM 1348 C C . THR A 1 188 ? 2.629 8.132 -11.150 1.00 97.94 188 THR A C 1
ATOM 1350 O O . THR A 1 188 ? 3.184 7.962 -12.234 1.00 97.94 188 THR A O 1
ATOM 1353 N N . ILE A 1 189 ? 2.166 7.122 -10.417 1.00 98.81 189 ILE A N 1
ATOM 1354 C CA . ILE A 1 189 ? 2.070 5.739 -10.889 1.00 98.81 189 ILE A CA 1
ATOM 1355 C C . ILE A 1 189 ? 0.589 5.392 -11.009 1.00 98.81 189 ILE A C 1
ATOM 1357 O O . ILE A 1 189 ? -0.138 5.473 -10.023 1.00 98.81 189 ILE A O 1
ATOM 1361 N N . THR A 1 190 ? 0.152 4.997 -12.201 1.00 98.88 190 THR A N 1
ATOM 1362 C CA . THR A 1 190 ? -1.209 4.521 -12.477 1.00 98.88 190 THR A CA 1
ATOM 1363 C C . THR A 1 190 ? -1.147 3.086 -12.980 1.00 98.88 190 THR A C 1
ATOM 1365 O O . THR A 1 190 ? -0.368 2.776 -13.880 1.00 98.88 190 THR A O 1
ATOM 1368 N N . ILE A 1 191 ? -1.941 2.199 -12.384 1.00 98.88 191 ILE A N 1
ATOM 1369 C CA . ILE A 1 191 ? -1.965 0.769 -12.699 1.00 98.88 191 ILE A CA 1
ATOM 1370 C C . ILE A 1 191 ? -3.398 0.366 -13.035 1.00 98.88 191 ILE A C 1
ATOM 1372 O O . ILE A 1 191 ? -4.263 0.386 -12.166 1.00 98.88 191 ILE A O 1
ATOM 1376 N N . THR A 1 192 ? -3.613 -0.034 -14.284 1.00 98.69 192 THR A N 1
ATOM 1377 C CA . THR A 1 192 ? -4.832 -0.695 -14.790 1.00 98.69 192 THR A CA 1
ATOM 1378 C C . THR A 1 192 ? -4.551 -2.125 -15.276 1.00 98.69 192 THR A C 1
ATOM 1380 O O . THR A 1 192 ? -5.481 -2.896 -15.483 1.00 98.69 192 THR A O 1
ATOM 1383 N N . GLY A 1 193 ? -3.271 -2.489 -15.432 1.00 98.62 193 GLY A N 1
ATOM 1384 C CA . GLY A 1 193 ? -2.778 -3.848 -15.671 1.00 98.62 193 GLY A CA 1
ATOM 1385 C C . GLY A 1 193 ? -2.293 -4.533 -14.387 1.00 98.62 193 GLY A C 1
ATOM 1386 O O . GLY A 1 193 ? -2.957 -4.479 -13.354 1.00 98.62 193 GLY A O 1
ATOM 1387 N N . SER A 1 194 ? -1.121 -5.174 -14.411 1.00 98.50 194 SER A N 1
ATOM 1388 C CA . SER A 1 194 ? -0.618 -5.951 -13.265 1.00 98.50 194 SER A CA 1
ATOM 1389 C C . SER A 1 194 ? 0.835 -5.656 -12.893 1.00 98.50 194 SER A C 1
ATOM 1391 O O . SER A 1 194 ? 1.721 -5.606 -13.749 1.00 98.50 194 SER A O 1
ATOM 1393 N N . VAL A 1 195 ? 1.104 -5.551 -11.588 1.00 98.62 195 VAL A N 1
ATOM 1394 C CA . VAL A 1 195 ? 2.457 -5.443 -11.018 1.00 98.62 195 VAL A CA 1
ATOM 1395 C C . VAL A 1 195 ? 2.696 -6.558 -9.997 1.00 98.62 195 VAL A C 1
ATOM 1397 O O . VAL A 1 195 ? 2.130 -6.563 -8.903 1.00 98.62 195 VAL A O 1
ATOM 1400 N N . SER A 1 196 ? 3.572 -7.507 -10.321 1.00 96.44 196 SER A N 1
ATOM 1401 C CA . SER A 1 196 ? 3.761 -8.710 -9.492 1.00 96.44 196 SER A CA 1
ATOM 1402 C C . SER A 1 196 ? 4.796 -8.524 -8.382 1.00 96.44 196 SER A C 1
ATOM 1404 O O . SER A 1 196 ? 4.595 -8.996 -7.269 1.00 96.44 196 SER A O 1
ATOM 1406 N N . GLY A 1 197 ? 5.879 -7.789 -8.645 1.00 95.50 197 GLY A N 1
ATOM 1407 C CA . GLY A 1 197 ? 7.003 -7.615 -7.713 1.00 95.50 197 GLY A CA 1
ATOM 1408 C C . GLY A 1 197 ? 6.792 -6.580 -6.602 1.00 95.50 197 GLY A C 1
ATOM 1409 O O . GLY A 1 197 ? 7.750 -6.240 -5.910 1.00 95.50 197 GLY A O 1
ATOM 1410 N N . GLY A 1 198 ? 5.571 -6.059 -6.456 1.00 97.38 198 GLY A N 1
ATOM 1411 C CA . GLY A 1 198 ? 5.235 -5.023 -5.481 1.00 97.38 198 GLY A CA 1
ATOM 1412 C C . GLY A 1 198 ? 5.738 -3.632 -5.865 1.00 97.38 198 GLY A C 1
ATOM 1413 O O . GLY A 1 198 ? 6.247 -3.395 -6.968 1.00 97.38 198 GLY A O 1
ATOM 1414 N N . ILE A 1 199 ? 5.563 -2.696 -4.941 1.00 98.62 199 ILE A N 1
ATOM 1415 C CA . ILE A 1 199 ? 5.935 -1.292 -5.102 1.00 98.62 199 ILE A CA 1
ATOM 1416 C C . ILE A 1 199 ? 6.696 -0.866 -3.855 1.00 98.62 199 ILE A C 1
ATOM 1418 O O . ILE A 1 199 ? 6.222 -1.068 -2.746 1.00 98.62 199 ILE A O 1
ATOM 1422 N N . GLN A 1 200 ? 7.869 -0.268 -4.026 1.00 97.88 200 GLN A N 1
ATOM 1423 C CA . GLN A 1 200 ? 8.703 0.180 -2.915 1.00 97.88 200 GLN A CA 1
ATOM 1424 C C . GLN A 1 200 ? 9.130 1.630 -3.123 1.00 97.88 200 GLN A C 1
ATOM 1426 O O . GLN A 1 200 ? 9.677 1.974 -4.171 1.00 97.88 200 GLN A O 1
ATOM 1431 N N . ASN A 1 201 ? 8.921 2.469 -2.112 1.00 97.50 201 ASN A N 1
ATOM 1432 C CA . ASN A 1 201 ? 9.384 3.847 -2.072 1.00 97.50 201 ASN A CA 1
ATOM 1433 C C . ASN A 1 201 ? 10.342 4.078 -0.899 1.00 97.50 201 ASN A C 1
ATOM 1435 O O . ASN A 1 201 ? 9.916 4.098 0.252 1.00 97.50 201 ASN A O 1
ATOM 1439 N N . ASP A 1 202 ? 11.613 4.324 -1.204 1.00 95.25 202 ASP A N 1
ATOM 1440 C CA . ASP A 1 202 ? 12.667 4.677 -0.245 1.00 95.25 202 ASP A CA 1
ATOM 1441 C C . ASP A 1 202 ? 13.041 6.175 -0.310 1.00 95.25 202 ASP A C 1
ATOM 1443 O O . ASP A 1 202 ? 13.982 6.616 0.355 1.00 95.25 202 ASP A O 1
ATOM 1447 N N . ASP A 1 203 ? 12.319 6.981 -1.103 1.00 94.38 203 ASP A N 1
ATOM 1448 C CA . ASP A 1 203 ? 12.512 8.434 -1.165 1.00 94.38 203 ASP A CA 1
ATOM 1449 C C . ASP A 1 203 ? 11.189 9.191 -1.387 1.00 94.38 203 ASP A C 1
ATOM 1451 O O . ASP A 1 203 ? 10.304 9.118 -0.536 1.00 94.38 203 ASP A O 1
ATOM 1455 N N . THR A 1 204 ? 11.019 9.930 -2.489 1.00 95.56 204 THR A N 1
ATOM 1456 C CA . THR A 1 204 ? 9.778 10.680 -2.751 1.00 95.56 204 THR A CA 1
ATOM 1457 C C . THR A 1 204 ? 8.946 10.021 -3.843 1.00 95.56 204 THR A C 1
ATOM 1459 O O . THR A 1 204 ? 9.347 9.983 -5.006 1.00 95.56 204 THR A O 1
ATOM 1462 N N . MET A 1 205 ? 7.757 9.558 -3.487 1.00 97.75 205 MET A N 1
ATOM 1463 C CA . MET A 1 205 ? 6.698 9.232 -4.432 1.00 97.75 205 MET A CA 1
ATOM 1464 C C . MET A 1 205 ? 5.561 10.234 -4.224 1.00 97.75 205 MET A C 1
ATOM 1466 O O . MET A 1 205 ? 5.334 10.650 -3.098 1.00 97.75 205 MET A O 1
ATOM 1470 N N . ASP A 1 206 ? 4.866 10.685 -5.259 1.00 98.12 206 ASP A N 1
ATOM 1471 C CA . ASP A 1 206 ? 3.694 11.541 -5.040 1.00 98.12 206 ASP A CA 1
ATOM 1472 C C . ASP A 1 206 ? 2.457 10.648 -4.894 1.00 98.12 206 ASP A C 1
ATOM 1474 O O . ASP A 1 206 ? 2.022 10.334 -3.784 1.00 98.12 206 ASP A O 1
ATOM 1478 N N . THR A 1 207 ? 1.946 10.142 -6.007 1.00 98.19 207 THR A N 1
ATOM 1479 C CA . THR A 1 207 ? 0.647 9.484 -6.060 1.00 98.19 207 THR A CA 1
ATOM 1480 C C . THR A 1 207 ? 0.759 8.083 -6.657 1.00 98.19 207 THR A C 1
ATOM 1482 O O . THR A 1 207 ? 1.256 7.909 -7.772 1.00 98.19 207 THR A O 1
ATOM 1485 N N . LEU A 1 208 ? 0.230 7.087 -5.943 1.00 98.81 208 LEU A N 1
ATOM 1486 C CA . LEU A 1 208 ? -0.003 5.738 -6.459 1.00 98.81 208 LEU A CA 1
ATOM 1487 C C . LEU A 1 208 ? -1.506 5.503 -6.654 1.00 98.81 208 LEU A C 1
ATOM 1489 O O . LEU A 1 208 ? -2.275 5.553 -5.695 1.00 98.81 208 LEU A O 1
ATOM 1493 N N . LYS A 1 209 ? -1.913 5.194 -7.886 1.00 98.81 209 LYS A N 1
ATOM 1494 C CA . LYS A 1 209 ? -3.285 4.843 -8.267 1.00 98.81 209 LYS A CA 1
ATOM 1495 C C . LYS A 1 209 ? -3.334 3.433 -8.837 1.00 98.81 209 LYS A C 1
ATOM 1497 O O . LYS A 1 209 ? -2.632 3.122 -9.796 1.00 98.81 209 LYS A O 1
ATOM 1502 N N . ILE A 1 210 ? -4.197 2.598 -8.274 1.00 98.81 210 ILE A N 1
ATOM 1503 C CA . ILE A 1 210 ? -4.534 1.277 -8.801 1.00 98.81 210 ILE A CA 1
ATOM 1504 C C . ILE A 1 210 ? -6.005 1.338 -9.200 1.00 98.81 210 ILE A C 1
ATOM 1506 O O . ILE A 1 210 ? -6.902 1.276 -8.358 1.00 98.81 210 ILE A O 1
ATOM 1510 N N . GLU A 1 211 ? -6.247 1.527 -10.486 1.00 98.62 211 GLU A N 1
ATOM 1511 C CA . GLU A 1 211 ? -7.560 1.809 -11.067 1.00 98.62 211 GLU A CA 1
ATOM 1512 C C . GLU A 1 211 ? -8.168 0.562 -11.703 1.00 98.62 211 GLU A C 1
ATOM 1514 O O . GLU A 1 211 ? -7.476 -0.434 -11.882 1.00 98.62 211 GLU A O 1
ATOM 1519 N N . SER A 1 212 ? -9.458 0.629 -12.036 1.00 97.94 212 SER A N 1
ATOM 1520 C CA . SER A 1 212 ? -10.294 -0.532 -12.347 1.00 97.94 212 SER A CA 1
ATOM 1521 C C . SER A 1 212 ? -9.615 -1.588 -13.229 1.00 97.94 212 SER A C 1
ATOM 1523 O O . SER A 1 212 ? -9.129 -1.287 -14.318 1.00 97.94 212 SER A O 1
ATOM 1525 N N . GLY A 1 213 ? -9.604 -2.834 -12.744 1.00 95.38 213 GLY A N 1
ATOM 1526 C CA . GLY A 1 213 ? -8.914 -3.965 -13.384 1.00 95.38 213 GLY A CA 1
ATOM 1527 C C . GLY A 1 213 ? -7.437 -4.106 -12.995 1.00 95.38 213 GLY A C 1
ATOM 1528 O O . GLY A 1 213 ? -6.843 -5.159 -13.224 1.00 95.38 213 GLY A O 1
ATOM 1529 N N . GLY A 1 214 ? -6.871 -3.091 -12.343 1.00 98.69 214 GLY A N 1
ATOM 1530 C CA . GLY A 1 214 ? -5.504 -3.062 -11.859 1.00 98.69 214 GLY A CA 1
ATOM 1531 C C . GLY A 1 214 ? -5.250 -4.043 -10.716 1.00 98.69 214 GLY A C 1
ATOM 1532 O O . GLY A 1 214 ? -6.091 -4.249 -9.832 1.00 98.69 214 GLY A O 1
ATOM 1533 N N . SER A 1 215 ? -4.051 -4.626 -10.700 1.00 98.69 215 SER A N 1
ATOM 1534 C CA . SER A 1 215 ? -3.619 -5.514 -9.622 1.00 98.69 215 SER A CA 1
ATOM 1535 C C . SER A 1 215 ? -2.167 -5.312 -9.195 1.00 98.69 215 SER A C 1
ATOM 1537 O O . SER A 1 215 ? -1.270 -5.100 -10.014 1.00 98.69 215 SER A O 1
ATOM 1539 N N . VAL A 1 216 ? -1.925 -5.430 -7.888 1.00 98.75 216 VAL A N 1
ATOM 1540 C CA . VAL A 1 216 ? -0.579 -5.503 -7.305 1.00 98.75 216 VAL A CA 1
ATOM 1541 C C . VAL A 1 216 ? -0.489 -6.744 -6.424 1.00 98.75 216 VAL A C 1
ATOM 1543 O O . VAL A 1 216 ? -1.251 -6.887 -5.470 1.00 98.75 216 VAL A O 1
ATOM 1546 N N . SER A 1 217 ? 0.423 -7.662 -6.751 1.00 96.88 217 SER A N 1
ATOM 1547 C CA . SER A 1 217 ? 0.554 -8.928 -6.007 1.00 96.88 217 SER A CA 1
ATOM 1548 C C . SER A 1 217 ? 1.597 -8.899 -4.890 1.00 96.88 217 SER A C 1
ATOM 1550 O O . SER A 1 217 ? 1.471 -9.643 -3.921 1.00 96.88 217 SER A O 1
ATOM 1552 N N . GLY A 1 218 ? 2.622 -8.055 -5.012 1.00 96.50 218 GLY A N 1
ATOM 1553 C CA . GLY A 1 218 ? 3.596 -7.822 -3.945 1.00 96.50 218 GLY A CA 1
ATOM 1554 C C . GLY A 1 218 ? 3.119 -6.772 -2.941 1.00 96.50 218 GLY A C 1
ATOM 1555 O O . GLY A 1 218 ? 2.069 -6.158 -3.119 1.00 96.50 218 GLY A O 1
ATOM 1556 N N . ASP A 1 219 ? 3.913 -6.544 -1.896 1.00 98.44 219 ASP A N 1
ATOM 1557 C CA . ASP A 1 219 ? 3.648 -5.465 -0.944 1.00 98.44 219 ASP A CA 1
ATOM 1558 C C . ASP A 1 219 ? 3.774 -4.086 -1.605 1.00 98.44 219 ASP A C 1
ATOM 1560 O O . ASP A 1 219 ? 4.583 -3.875 -2.517 1.00 98.44 219 ASP A O 1
ATOM 1564 N N . ILE A 1 220 ? 3.002 -3.131 -1.094 1.00 98.81 220 ILE A N 1
ATOM 1565 C CA . ILE A 1 220 ? 3.192 -1.702 -1.337 1.00 98.81 220 ILE A CA 1
ATOM 1566 C C . ILE A 1 220 ? 3.877 -1.134 -0.098 1.00 98.81 220 ILE A C 1
ATOM 1568 O O . ILE A 1 220 ? 3.281 -1.100 0.971 1.00 98.81 220 ILE A O 1
ATOM 1572 N N . ILE A 1 221 ? 5.130 -0.708 -0.225 1.00 98.69 221 ILE A N 1
ATOM 1573 C CA . ILE A 1 221 ? 5.984 -0.296 0.890 1.00 98.69 221 ILE A CA 1
ATOM 1574 C C . ILE A 1 221 ? 6.382 1.169 0.715 1.00 98.69 221 ILE A C 1
ATOM 1576 O O . ILE A 1 221 ? 7.001 1.541 -0.284 1.00 98.69 221 ILE A O 1
ATOM 1580 N N . ASN A 1 222 ? 6.086 1.991 1.717 1.00 98.56 222 ASN A N 1
ATOM 1581 C CA . ASN A 1 222 ? 6.557 3.363 1.833 1.00 98.56 222 ASN A CA 1
ATOM 1582 C C . ASN A 1 222 ? 7.496 3.513 3.037 1.00 98.56 222 ASN A C 1
ATOM 1584 O O . ASN A 1 222 ? 7.054 3.465 4.181 1.00 98.56 222 ASN A O 1
ATOM 1588 N N . ASN A 1 223 ? 8.780 3.749 2.773 1.00 97.50 223 ASN A N 1
ATOM 1589 C CA . ASN A 1 223 ? 9.814 3.986 3.786 1.00 97.50 223 ASN A CA 1
ATOM 1590 C C . ASN A 1 223 ? 10.172 5.470 3.959 1.00 97.50 223 ASN A C 1
ATOM 1592 O O . ASN A 1 223 ? 10.931 5.825 4.859 1.00 97.50 223 ASN A O 1
ATOM 1596 N N . LYS A 1 224 ? 9.648 6.344 3.093 1.00 96.25 224 LYS A N 1
ATOM 1597 C CA . LYS A 1 224 ? 9.852 7.795 3.154 1.00 96.25 224 LYS A CA 1
ATOM 1598 C C . LYS A 1 224 ? 8.560 8.543 2.844 1.00 96.25 224 LYS A C 1
ATOM 1600 O O . LYS A 1 224 ? 7.622 8.420 3.614 1.00 96.25 224 LYS A O 1
ATOM 1605 N N . THR A 1 225 ? 8.486 9.341 1.785 1.00 97.31 225 THR A N 1
ATOM 1606 C CA . THR A 1 225 ? 7.382 10.276 1.576 1.00 97.31 225 THR A CA 1
ATOM 1607 C C . THR A 1 225 ? 6.550 9.821 0.397 1.00 97.31 225 THR A C 1
ATOM 1609 O O . THR A 1 225 ? 7.073 9.680 -0.709 1.00 97.31 225 THR A O 1
ATOM 1612 N N . MET A 1 226 ? 5.259 9.640 0.649 1.00 98.38 226 MET A N 1
ATOM 1613 C CA . MET A 1 226 ? 4.208 9.486 -0.340 1.00 98.38 226 MET A CA 1
ATOM 1614 C C . MET A 1 226 ? 3.110 10.521 -0.084 1.00 98.38 226 MET A C 1
ATOM 1616 O O . MET A 1 226 ? 2.830 10.853 1.067 1.00 98.38 226 MET A O 1
ATOM 1620 N N . GLN A 1 227 ? 2.459 11.039 -1.122 1.00 98.19 227 GLN A N 1
ATOM 1621 C CA . GLN A 1 227 ? 1.284 11.888 -0.922 1.00 98.19 227 GLN A CA 1
ATOM 1622 C C . GLN A 1 227 ? 0.033 11.048 -0.702 1.00 98.19 227 GLN A C 1
ATOM 1624 O O . GLN A 1 227 ? -0.699 11.322 0.240 1.00 98.19 227 GLN A O 1
ATOM 1629 N N . ASN A 1 228 ? -0.240 10.042 -1.536 1.00 98.12 228 ASN A N 1
ATOM 1630 C CA . ASN A 1 228 ? -1.420 9.185 -1.367 1.00 98.12 228 ASN A CA 1
ATOM 1631 C C . ASN A 1 228 ? -1.299 7.831 -2.070 1.00 98.12 228 ASN A C 1
ATOM 1633 O O . ASN A 1 228 ? -0.581 7.686 -3.062 1.00 98.12 228 ASN A O 1
ATOM 1637 N N . ILE A 1 229 ? -2.089 6.879 -1.570 1.00 98.81 229 ILE A N 1
ATOM 1638 C CA . ILE A 1 229 ? -2.395 5.609 -2.231 1.00 98.81 229 ILE A CA 1
ATOM 1639 C C . ILE A 1 229 ? -3.905 5.554 -2.475 1.00 98.81 229 ILE A C 1
ATOM 1641 O O . ILE A 1 229 ? -4.691 5.724 -1.542 1.00 98.81 229 ILE A O 1
ATOM 1645 N N . SER A 1 230 ? -4.307 5.278 -3.714 1.00 98.75 230 SER A N 1
ATOM 1646 C CA . SER A 1 230 ? -5.703 5.084 -4.108 1.00 98.75 230 SER A CA 1
ATOM 1647 C C . SER A 1 230 ? -5.884 3.737 -4.807 1.00 98.75 230 SER A C 1
ATOM 1649 O O . SER A 1 230 ? -5.171 3.431 -5.763 1.00 98.75 230 SER A O 1
ATOM 1651 N N . VAL A 1 231 ? -6.845 2.939 -4.341 1.00 98.88 231 VAL A N 1
ATOM 1652 C CA . VAL A 1 231 ? -7.219 1.637 -4.911 1.00 98.88 231 VAL A CA 1
ATOM 1653 C C . VAL A 1 231 ? -8.712 1.675 -5.238 1.00 98.88 231 VAL A C 1
ATOM 1655 O O . VAL A 1 231 ? -9.537 1.778 -4.332 1.00 98.88 231 VAL A O 1
ATOM 1658 N N . SER A 1 232 ? -9.069 1.629 -6.522 1.00 98.75 232 SER A N 1
ATOM 1659 C CA . SER A 1 232 ? -10.449 1.807 -6.989 1.00 98.75 232 SER A CA 1
ATOM 1660 C C . SER A 1 232 ? -10.839 0.774 -8.045 1.00 98.75 232 SER A C 1
ATOM 1662 O O . SER A 1 232 ? -10.277 0.779 -9.138 1.00 98.75 232 SER A O 1
ATOM 1664 N N . GLY A 1 233 ? -11.814 -0.091 -7.741 1.00 98.56 233 GLY A N 1
ATOM 1665 C CA . GLY A 1 233 ? -12.228 -1.186 -8.629 1.00 98.56 233 GLY A CA 1
ATOM 1666 C C . GLY A 1 233 ? -11.136 -2.238 -8.870 1.00 98.56 233 GLY A C 1
ATOM 1667 O O . GLY A 1 233 ? -11.080 -2.813 -9.960 1.00 98.56 233 GLY A O 1
ATOM 1668 N N . SER A 1 234 ? -10.249 -2.438 -7.891 1.00 98.69 234 SER A N 1
ATOM 1669 C CA . SER A 1 234 ? -8.941 -3.080 -8.070 1.00 98.69 234 SER A CA 1
ATOM 1670 C C . SER A 1 234 ? -8.591 -4.050 -6.947 1.00 98.69 234 SER A C 1
ATOM 1672 O O . SER A 1 234 ? -9.323 -4.190 -5.964 1.00 98.69 234 SER A O 1
ATOM 1674 N N . THR A 1 235 ? -7.448 -4.729 -7.087 1.00 98.62 235 THR A N 1
ATOM 1675 C CA . THR A 1 235 ? -6.955 -5.670 -6.073 1.00 98.62 235 THR A CA 1
ATOM 1676 C C . THR A 1 235 ? -5.503 -5.403 -5.673 1.00 98.62 235 THR A C 1
ATOM 1678 O O . THR A 1 235 ? -4.617 -5.285 -6.516 1.00 98.62 235 THR A O 1
ATOM 1681 N N . VAL A 1 236 ? -5.239 -5.387 -4.368 1.00 98.75 236 VAL A N 1
ATOM 1682 C CA . VAL A 1 236 ? -3.893 -5.548 -3.800 1.00 98.75 236 VAL A CA 1
ATOM 1683 C C . VAL A 1 236 ? -3.885 -6.872 -3.050 1.00 98.75 236 VAL A C 1
ATOM 1685 O O . VAL A 1 236 ? -4.585 -7.017 -2.056 1.00 98.75 236 VAL A O 1
ATOM 1688 N N . ASN A 1 237 ? -3.122 -7.862 -3.509 1.00 97.69 237 ASN A N 1
ATOM 1689 C CA . ASN A 1 237 ? -3.165 -9.201 -2.902 1.00 97.69 237 ASN A CA 1
ATOM 1690 C C . ASN A 1 237 ? -2.441 -9.273 -1.550 1.00 97.69 237 ASN A C 1
ATOM 1692 O O . ASN A 1 237 ? -2.634 -10.233 -0.810 1.00 97.69 237 ASN A O 1
ATOM 1696 N N . ASN A 1 238 ? -1.604 -8.282 -1.240 1.00 98.31 238 ASN A N 1
ATOM 1697 C CA . ASN A 1 238 ? -0.724 -8.290 -0.077 1.00 98.31 238 ASN A CA 1
ATOM 1698 C C . ASN A 1 238 ? -0.911 -7.026 0.782 1.00 98.31 238 ASN A C 1
ATOM 1700 O O . ASN A 1 238 ? -2.010 -6.466 0.817 1.00 98.31 238 ASN A O 1
ATOM 1704 N N . ASN A 1 239 ? 0.121 -6.596 1.512 1.00 98.62 239 ASN A N 1
ATOM 1705 C CA . ASN A 1 239 ? 0.017 -5.495 2.462 1.00 98.62 239 ASN A CA 1
ATOM 1706 C C . ASN A 1 239 ? 0.273 -4.127 1.817 1.00 98.62 239 ASN A C 1
ATOM 1708 O O . ASN A 1 239 ? 1.028 -3.986 0.852 1.00 98.62 239 ASN A O 1
ATOM 1712 N N . ILE A 1 240 ? -0.281 -3.098 2.455 1.00 98.75 240 ILE A N 1
ATOM 1713 C CA . ILE A 1 240 ? 0.166 -1.710 2.334 1.00 98.75 240 ILE A CA 1
ATOM 1714 C C . ILE A 1 240 ? 0.939 -1.386 3.614 1.00 98.75 240 ILE A C 1
ATOM 1716 O O . ILE A 1 240 ? 0.365 -1.410 4.696 1.00 98.75 240 ILE A O 1
ATOM 1720 N N . GLN A 1 241 ? 2.234 -1.105 3.514 1.00 98.62 241 GLN A N 1
ATOM 1721 C CA . GLN A 1 241 ? 3.127 -0.885 4.650 1.00 98.62 241 GLN A CA 1
ATOM 1722 C C . GLN A 1 241 ? 3.715 0.521 4.606 1.00 98.62 241 GLN A C 1
ATOM 1724 O O . GLN A 1 241 ? 4.357 0.910 3.632 1.00 98.62 241 GLN A O 1
ATOM 1729 N N . ASN A 1 242 ? 3.540 1.270 5.688 1.00 98.50 242 ASN A N 1
ATOM 1730 C CA . ASN A 1 242 ? 4.096 2.597 5.863 1.00 98.50 242 ASN A CA 1
ATOM 1731 C C . ASN A 1 242 ? 5.026 2.645 7.082 1.00 98.50 242 ASN A C 1
ATOM 1733 O O . ASN A 1 242 ? 4.595 2.396 8.208 1.00 98.50 242 ASN A O 1
ATOM 1737 N N . SER A 1 243 ? 6.285 3.014 6.851 1.00 97.75 243 SER A N 1
ATOM 1738 C CA . SER A 1 243 ? 7.258 3.377 7.888 1.00 97.75 243 SER A CA 1
ATOM 1739 C C . SER A 1 243 ? 7.755 4.828 7.787 1.00 97.75 243 SER A C 1
ATOM 1741 O O . SER A 1 243 ? 8.513 5.284 8.644 1.00 97.75 243 SER A O 1
ATOM 1743 N N . GLY A 1 244 ? 7.289 5.567 6.772 1.00 97.62 244 GLY A N 1
ATOM 1744 C CA . GLY A 1 244 ? 7.497 7.005 6.607 1.00 97.62 244 GLY A CA 1
ATOM 1745 C C . GLY A 1 244 ? 6.179 7.788 6.649 1.00 97.62 244 GLY A C 1
ATOM 1746 O O . GLY A 1 244 ? 5.303 7.521 7.464 1.00 97.62 244 GLY A O 1
ATOM 1747 N N . THR A 1 245 ? 6.007 8.755 5.756 1.00 98.31 245 THR A N 1
ATOM 1748 C CA . THR A 1 245 ? 4.822 9.616 5.677 1.00 98.31 245 THR A CA 1
ATOM 1749 C C . THR A 1 245 ? 3.981 9.307 4.439 1.00 98.31 245 THR A C 1
ATOM 1751 O O . THR A 1 245 ? 4.508 9.327 3.329 1.00 98.31 245 THR A O 1
ATOM 1754 N N . ILE A 1 246 ? 2.671 9.106 4.618 1.00 98.56 246 ILE A N 1
ATOM 1755 C CA . ILE A 1 246 ? 1.645 9.153 3.566 1.00 98.56 246 ILE A CA 1
ATOM 1756 C C . ILE A 1 246 ? 0.708 10.328 3.875 1.00 98.56 246 ILE A C 1
ATOM 1758 O O . ILE A 1 246 ? -0.211 10.186 4.681 1.00 98.56 246 ILE A O 1
ATOM 1762 N N . THR A 1 247 ? 0.937 11.489 3.258 1.00 98.25 247 THR A N 1
ATOM 1763 C CA . THR A 1 247 ? 0.336 12.776 3.669 1.00 98.25 247 THR A CA 1
ATOM 1764 C C . THR A 1 247 ? -1.198 12.780 3.651 1.00 98.25 247 THR A C 1
ATOM 1766 O O . THR A 1 247 ? -1.829 13.124 4.645 1.00 98.25 247 THR A O 1
ATOM 1769 N N . ASN A 1 248 ? -1.808 12.367 2.540 1.00 97.94 248 ASN A N 1
ATOM 1770 C CA . ASN A 1 248 ? -3.263 12.361 2.341 1.00 97.94 248 ASN A CA 1
ATOM 1771 C C . ASN A 1 248 ? -3.891 10.986 2.642 1.00 97.94 248 ASN A C 1
ATOM 1773 O O . ASN A 1 248 ? -5.089 10.801 2.440 1.00 97.94 248 ASN A O 1
ATOM 1777 N N . GLY A 1 249 ? -3.092 10.028 3.119 1.00 98.31 249 GLY A N 1
ATOM 1778 C CA . GLY A 1 249 ? -3.556 8.712 3.546 1.00 98.31 249 GLY A CA 1
ATOM 1779 C C . GLY A 1 249 ? -3.838 7.709 2.423 1.00 98.31 249 GLY A C 1
ATOM 1780 O O . GLY A 1 249 ? -3.247 7.759 1.338 1.00 98.31 249 GLY A O 1
ATOM 1781 N N . VAL A 1 250 ? -4.708 6.746 2.732 1.00 98.88 250 VAL A N 1
ATOM 1782 C CA . VAL A 1 250 ? -5.009 5.570 1.902 1.00 98.88 250 VAL A CA 1
ATOM 1783 C C . VAL A 1 250 ? -6.507 5.526 1.622 1.00 98.88 250 VAL A C 1
ATOM 1785 O O . VAL A 1 250 ? -7.316 5.495 2.545 1.00 98.88 250 VAL A O 1
ATOM 1788 N N . THR A 1 251 ? -6.886 5.503 0.345 1.00 98.88 251 THR A N 1
ATOM 1789 C CA . THR A 1 251 ? -8.290 5.391 -0.079 1.00 98.88 251 THR A CA 1
ATOM 1790 C C . THR A 1 251 ? -8.518 4.088 -0.832 1.00 98.88 251 THR A C 1
ATOM 1792 O O . THR A 1 251 ? -7.799 3.777 -1.779 1.00 98.88 251 THR A O 1
ATOM 1795 N N . ILE A 1 252 ? -9.527 3.330 -0.410 1.00 98.88 252 ILE A N 1
ATOM 1796 C CA . ILE A 1 252 ? -9.914 2.037 -0.971 1.00 98.88 252 ILE A CA 1
ATOM 1797 C C . ILE A 1 252 ? -11.410 2.098 -1.287 1.00 98.88 252 ILE A C 1
ATOM 1799 O O . ILE A 1 252 ? -12.239 2.273 -0.391 1.00 98.88 252 ILE A O 1
ATOM 1803 N N . THR A 1 253 ? -11.757 1.947 -2.562 1.00 98.88 253 THR A N 1
ATOM 1804 C CA . THR A 1 253 ? -13.136 2.057 -3.052 1.00 98.88 253 THR A CA 1
ATOM 1805 C C . THR A 1 253 ? -13.459 0.883 -3.962 1.00 98.88 253 THR A C 1
ATOM 1807 O O . THR A 1 253 ? -12.741 0.631 -4.929 1.00 98.88 253 THR A O 1
ATOM 1810 N N . ASN A 1 254 ? -14.543 0.156 -3.679 1.00 98.75 254 ASN A N 1
ATOM 1811 C CA . ASN A 1 254 ? -14.964 -1.030 -4.441 1.00 98.75 254 ASN A CA 1
ATOM 1812 C C . ASN A 1 254 ? -13.803 -1.994 -4.760 1.00 98.75 254 ASN A C 1
ATOM 1814 O O . ASN A 1 254 ? -13.654 -2.436 -5.898 1.00 98.75 254 ASN A O 1
ATOM 1818 N N . SER A 1 255 ? -12.924 -2.239 -3.787 1.00 98.88 255 SER A N 1
ATOM 1819 C CA . SER A 1 255 ? -11.647 -2.926 -4.012 1.00 98.88 255 SER A CA 1
ATOM 1820 C C . SER A 1 255 ? -11.366 -3.990 -2.960 1.00 98.88 255 SER A C 1
ATOM 1822 O O . SER A 1 255 ? -11.953 -3.983 -1.878 1.00 98.88 255 SER A O 1
ATOM 1824 N N . THR A 1 256 ? -10.438 -4.895 -3.270 1.00 98.69 256 THR A N 1
ATOM 1825 C CA . THR A 1 256 ? -9.971 -5.924 -2.331 1.00 98.69 256 THR A CA 1
ATOM 1826 C C . THR A 1 256 ? -8.521 -5.680 -1.935 1.00 98.69 256 THR A C 1
ATOM 1828 O O . THR A 1 256 ? -7.659 -5.531 -2.800 1.00 98.69 256 THR A O 1
ATOM 1831 N N . ILE A 1 257 ? -8.247 -5.687 -0.631 1.00 98.69 257 ILE A N 1
ATOM 1832 C CA . ILE A 1 257 ? -6.895 -5.773 -0.074 1.00 98.69 257 ILE A CA 1
ATOM 1833 C C . ILE A 1 257 ? -6.787 -7.116 0.649 1.00 98.69 257 ILE A C 1
ATOM 1835 O O . ILE A 1 257 ? -7.515 -7.360 1.607 1.00 98.69 257 ILE A O 1
ATOM 1839 N N . GLY A 1 258 ? -5.914 -8.004 0.182 1.00 98.31 258 GLY A N 1
ATOM 1840 C CA . GLY A 1 258 ? -5.733 -9.333 0.770 1.00 98.31 258 GLY A CA 1
ATOM 1841 C C . GLY A 1 258 ? -5.000 -9.303 2.112 1.00 98.31 258 GLY A C 1
ATOM 1842 O O . GLY A 1 258 ? -5.278 -10.133 2.974 1.00 98.31 258 GLY A O 1
ATOM 1843 N N . GLY A 1 259 ? -4.086 -8.345 2.294 1.00 98.44 259 GLY A N 1
ATOM 1844 C CA . GLY A 1 259 ? -3.270 -8.199 3.496 1.00 98.44 259 GLY A CA 1
ATOM 1845 C C . GLY A 1 259 ? -3.709 -7.072 4.431 1.00 98.44 259 GLY A C 1
ATOM 1846 O O . GLY A 1 259 ? -4.856 -6.623 4.440 1.00 98.44 259 GLY A O 1
ATOM 1847 N N . ASN A 1 260 ? -2.752 -6.626 5.239 1.00 98.81 260 ASN A N 1
ATOM 1848 C CA . ASN A 1 260 ? -2.907 -5.571 6.233 1.00 98.81 260 ASN A CA 1
ATOM 1849 C C . ASN A 1 260 ? -2.609 -4.182 5.654 1.00 98.81 260 ASN A C 1
ATOM 1851 O O . ASN A 1 260 ? -1.876 -4.035 4.673 1.00 98.81 260 ASN A O 1
ATOM 1855 N N . ILE A 1 261 ? -3.097 -3.154 6.344 1.00 98.75 261 ILE A N 1
ATOM 1856 C CA . ILE A 1 261 ? -2.645 -1.769 6.186 1.00 98.75 261 ILE A CA 1
ATOM 1857 C C . ILE A 1 261 ? -1.842 -1.421 7.440 1.00 98.75 261 ILE A C 1
ATOM 1859 O O . ILE A 1 261 ? -2.401 -1.307 8.527 1.00 98.75 261 ILE A O 1
ATOM 1863 N N . VAL A 1 262 ? -0.524 -1.301 7.315 1.00 98.75 262 VAL A N 1
ATOM 1864 C CA . VAL A 1 262 ? 0.407 -1.223 8.445 1.00 98.75 262 VAL A CA 1
ATOM 1865 C C . VAL A 1 262 ? 1.013 0.174 8.554 1.00 98.75 262 VAL A C 1
ATOM 1867 O O . VAL A 1 262 ? 1.631 0.659 7.611 1.00 98.75 262 VAL A O 1
ATOM 1870 N N . ASN A 1 263 ? 0.901 0.785 9.730 1.00 98.44 263 ASN A N 1
ATOM 1871 C CA . ASN A 1 263 ? 1.608 1.991 10.154 1.00 98.44 263 ASN A CA 1
ATOM 1872 C C . ASN A 1 263 ? 2.654 1.587 11.210 1.00 98.44 263 ASN A C 1
ATOM 1874 O O . ASN A 1 263 ? 2.295 1.189 12.319 1.00 98.44 263 ASN A O 1
ATOM 1878 N N . SER A 1 264 ? 3.943 1.612 10.863 1.00 98.31 264 SER A N 1
ATOM 1879 C CA . SER A 1 264 ? 5.004 0.975 11.656 1.00 98.31 264 SER A CA 1
ATOM 1880 C C . SER A 1 264 ? 6.223 1.868 11.865 1.00 98.31 264 SER A C 1
ATOM 1882 O O . SER A 1 264 ? 6.915 2.213 10.912 1.00 98.31 264 SER A O 1
ATOM 1884 N N . GLY A 1 265 ? 6.580 2.103 13.127 1.00 97.56 265 GLY A N 1
ATOM 1885 C CA . GLY A 1 265 ? 7.755 2.884 13.516 1.00 97.56 265 GLY A CA 1
ATOM 1886 C C . GLY A 1 265 ? 7.401 4.294 13.984 1.00 97.56 265 GLY A C 1
ATOM 1887 O O . GLY A 1 265 ? 6.394 4.868 13.583 1.00 97.56 265 GLY A O 1
ATOM 1888 N N . SER A 1 266 ? 8.259 4.887 14.812 1.00 95.50 266 SER A N 1
ATOM 1889 C CA . SER A 1 266 ? 8.034 6.218 15.403 1.00 95.50 266 SER A CA 1
ATOM 1890 C C . SER A 1 266 ? 7.954 7.361 14.386 1.00 95.50 266 SER A C 1
ATOM 1892 O O . SER A 1 266 ? 7.415 8.419 14.694 1.00 95.50 266 SER A O 1
ATOM 1894 N N . ASN A 1 267 ? 8.507 7.160 13.188 1.00 93.31 267 ASN A N 1
ATOM 1895 C CA . ASN A 1 267 ? 8.470 8.132 12.093 1.00 93.31 267 ASN A CA 1
ATOM 1896 C C . ASN A 1 267 ? 7.257 7.930 11.173 1.00 93.31 267 ASN A C 1
ATOM 1898 O O . ASN A 1 267 ? 7.075 8.710 10.238 1.00 93.31 267 ASN A O 1
ATOM 1902 N N . ALA A 1 268 ? 6.458 6.884 11.407 1.00 96.62 268 ALA A N 1
ATOM 1903 C CA . ALA A 1 268 ? 5.330 6.559 10.559 1.00 96.62 268 ALA A CA 1
ATOM 1904 C C . ALA A 1 268 ? 4.174 7.537 10.797 1.00 96.62 268 ALA A C 1
ATOM 1906 O O . ALA A 1 268 ? 3.654 7.650 11.908 1.00 96.62 268 ALA A O 1
ATOM 1907 N N . ASN A 1 269 ? 3.751 8.214 9.734 1.00 97.06 269 ASN A N 1
ATOM 1908 C CA . ASN A 1 269 ? 2.573 9.067 9.711 1.00 97.06 269 ASN A CA 1
ATOM 1909 C C . ASN A 1 269 ? 1.718 8.713 8.493 1.00 97.06 269 ASN A C 1
ATOM 1911 O O . ASN A 1 269 ? 2.089 9.005 7.358 1.00 97.06 269 ASN A O 1
ATOM 1915 N N . THR A 1 270 ? 0.570 8.088 8.721 1.00 98.19 270 THR A N 1
ATOM 1916 C CA . THR A 1 270 ? -0.408 7.803 7.667 1.00 98.19 270 THR A CA 1
ATOM 1917 C C . THR A 1 270 ? -1.586 8.740 7.852 1.00 98.19 270 THR A C 1
ATOM 1919 O O . THR A 1 270 ? -2.162 8.756 8.940 1.00 98.19 270 THR A O 1
ATOM 1922 N N . GLY A 1 271 ? -1.948 9.497 6.812 1.00 98.44 271 GLY A N 1
ATOM 1923 C CA . GLY A 1 271 ? -3.191 10.268 6.758 1.00 98.44 271 GLY A CA 1
ATOM 1924 C C . GLY A 1 271 ? -4.438 9.387 6.916 1.00 98.44 271 GLY A C 1
ATOM 1925 O O . GLY A 1 271 ? -4.351 8.206 7.247 1.00 98.44 271 GLY A O 1
ATOM 1926 N N . ALA A 1 272 ? -5.620 9.949 6.668 1.00 98.50 272 ALA A N 1
ATOM 1927 C CA . ALA A 1 272 ? -6.870 9.206 6.831 1.00 98.50 272 ALA A CA 1
ATOM 1928 C C . ALA A 1 272 ? -6.895 7.901 6.009 1.00 98.50 272 ALA A C 1
ATOM 1930 O O . ALA A 1 272 ? -6.448 7.861 4.861 1.00 98.50 272 ALA A O 1
ATOM 1931 N N . ILE A 1 273 ? -7.447 6.837 6.591 1.00 98.81 273 ILE A N 1
ATOM 1932 C CA . ILE A 1 273 ? -7.693 5.570 5.897 1.00 98.81 273 ILE A CA 1
ATOM 1933 C C . ILE A 1 27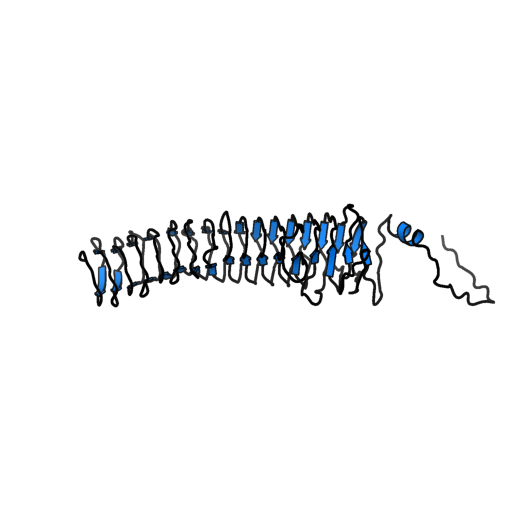3 ? -9.192 5.481 5.620 1.00 98.81 273 ILE A C 1
ATOM 1935 O O . ILE A 1 273 ? -9.991 5.401 6.550 1.00 98.81 273 ILE A O 1
ATOM 1939 N N . ASN A 1 274 ? -9.579 5.492 4.346 1.00 98.88 274 ASN A N 1
ATOM 1940 C CA . ASN A 1 274 ? -10.979 5.466 3.924 1.00 98.88 274 ASN A CA 1
ATOM 1941 C C . ASN A 1 274 ? -11.272 4.189 3.131 1.00 98.88 274 ASN A C 1
ATOM 1943 O O . ASN A 1 274 ? -10.691 3.979 2.068 1.00 98.88 274 ASN A O 1
ATOM 1947 N N . ILE A 1 275 ? -12.187 3.357 3.630 1.00 98.88 275 ILE A N 1
ATOM 1948 C CA . ILE A 1 275 ? -12.602 2.087 3.023 1.00 98.88 275 ILE A CA 1
ATOM 1949 C C . ILE A 1 275 ? -14.098 2.176 2.698 1.00 98.88 275 ILE A C 1
ATOM 1951 O O . ILE A 1 275 ? -14.950 2.109 3.585 1.00 98.88 275 ILE A O 1
ATOM 1955 N N . THR A 1 276 ? -14.432 2.350 1.420 1.00 98.75 276 THR A N 1
ATOM 1956 C CA . THR A 1 276 ? -15.789 2.717 0.972 1.00 98.75 276 THR A CA 1
ATOM 1957 C C . THR A 1 276 ? -16.345 1.816 -0.130 1.00 98.75 276 THR A C 1
ATOM 1959 O O . THR A 1 276 ? -15.596 1.078 -0.784 1.00 98.75 276 THR A O 1
ATOM 1962 N N . GLY A 1 277 ? -17.663 1.872 -0.349 1.00 98.50 277 GLY A N 1
ATOM 1963 C CA . GLY A 1 277 ? -18.345 1.040 -1.335 1.00 98.50 277 GLY A CA 1
ATOM 1964 C C . GLY A 1 277 ? -18.420 -0.417 -0.879 1.00 98.50 277 GLY A C 1
ATOM 1965 O O . GLY A 1 277 ? -18.626 -0.691 0.298 1.00 98.50 277 GLY A O 1
ATOM 1966 N N . THR A 1 278 ? -18.229 -1.370 -1.790 1.00 98.12 278 THR A N 1
ATOM 1967 C CA . THR A 1 278 ? -18.227 -2.810 -1.458 1.00 98.12 278 THR A CA 1
ATOM 1968 C C . THR A 1 278 ? -16.815 -3.341 -1.191 1.00 98.12 278 THR A C 1
ATOM 1970 O O . THR A 1 278 ? -16.451 -4.416 -1.671 1.00 98.12 278 THR A O 1
ATOM 1973 N N . SER A 1 279 ? -15.973 -2.553 -0.517 1.00 98.81 279 SER A N 1
ATOM 1974 C CA . SER A 1 279 ? -14.559 -2.896 -0.333 1.00 98.81 279 SER A CA 1
ATOM 1975 C C . SER A 1 279 ? -14.352 -3.979 0.723 1.00 98.81 279 SER A C 1
ATOM 1977 O O . SER A 1 279 ? -15.066 -4.042 1.721 1.00 98.81 279 SER A O 1
ATOM 1979 N N . ASN A 1 280 ? -13.326 -4.806 0.537 1.00 98.69 280 ASN A N 1
ATOM 1980 C CA . ASN A 1 280 ? -12.944 -5.843 1.489 1.00 98.69 280 ASN A CA 1
ATOM 1981 C C . ASN A 1 280 ? -11.446 -5.764 1.794 1.00 98.69 280 ASN A C 1
ATOM 1983 O O . ASN A 1 280 ? -10.618 -6.043 0.927 1.00 98.69 280 ASN A O 1
ATOM 1987 N N . VAL A 1 281 ? -11.101 -5.411 3.028 1.00 98.75 281 VAL A N 1
ATOM 1988 C CA . VAL A 1 281 ? -9.739 -5.540 3.553 1.00 98.75 281 VAL A CA 1
ATOM 1989 C C . VAL A 1 281 ? -9.701 -6.811 4.392 1.00 98.75 281 VAL A C 1
ATOM 1991 O O . VAL A 1 281 ? -10.235 -6.840 5.498 1.00 98.75 281 VAL A O 1
ATOM 1994 N N . GLY A 1 282 ? -9.106 -7.871 3.844 1.00 98.06 282 GLY A N 1
ATOM 1995 C CA . GLY A 1 282 ? -9.039 -9.186 4.481 1.00 98.06 282 GLY A CA 1
ATOM 1996 C C . GLY A 1 282 ? -8.175 -9.203 5.743 1.00 98.06 282 GLY A C 1
ATOM 1997 O O . GLY A 1 282 ? -8.453 -9.977 6.656 1.00 98.06 282 GLY A O 1
ATOM 1998 N N . GLY A 1 283 ? -7.158 -8.340 5.807 1.00 98.44 283 GLY A N 1
ATOM 1999 C CA . GLY A 1 283 ? -6.340 -8.129 6.998 1.00 98.44 283 GLY A CA 1
ATOM 2000 C C . GLY A 1 283 ? -6.841 -6.996 7.895 1.00 98.44 283 GLY A C 1
ATOM 2001 O O . GLY A 1 283 ? -7.980 -6.537 7.813 1.00 98.44 283 GLY A O 1
ATOM 2002 N N . SER A 1 284 ? -5.947 -6.528 8.757 1.00 98.75 284 SER A N 1
ATOM 2003 C CA . SER A 1 284 ? -6.213 -5.479 9.736 1.00 98.75 284 SER A CA 1
ATOM 2004 C C . SER A 1 284 ? -5.547 -4.159 9.363 1.00 98.75 284 SER A C 1
ATOM 2006 O O . SER A 1 284 ? -4.533 -4.123 8.662 1.00 98.75 284 SER A O 1
ATOM 2008 N N . ILE A 1 285 ? -6.067 -3.064 9.912 1.00 98.81 285 ILE A N 1
ATOM 2009 C CA . ILE A 1 285 ? -5.279 -1.841 10.081 1.00 98.81 285 ILE A CA 1
ATOM 2010 C C . ILE A 1 285 ? -4.407 -2.035 11.324 1.00 98.81 285 ILE A C 1
ATOM 2012 O O . ILE A 1 285 ? -4.936 -2.255 12.411 1.00 98.81 285 ILE A O 1
ATOM 2016 N N . ILE A 1 286 ? -3.085 -1.987 11.175 1.00 98.81 286 ILE A N 1
ATOM 2017 C CA . ILE A 1 286 ? -2.125 -2.292 12.243 1.00 98.81 286 ILE A CA 1
ATOM 2018 C C . ILE A 1 286 ? -1.266 -1.066 12.535 1.00 98.81 286 ILE A C 1
ATOM 2020 O O . ILE A 1 286 ? -0.560 -0.576 11.659 1.00 98.81 286 ILE A O 1
ATOM 2024 N N . ASN A 1 287 ? -1.278 -0.604 13.781 1.00 98.75 287 ASN A N 1
ATOM 2025 C CA . ASN A 1 287 ? -0.387 0.428 14.294 1.00 98.75 287 ASN A CA 1
ATOM 2026 C C . ASN A 1 287 ? 0.643 -0.207 15.238 1.00 98.75 287 ASN A C 1
ATOM 2028 O O . ASN A 1 287 ? 0.261 -0.791 16.256 1.00 98.75 287 ASN A O 1
ATOM 2032 N N . GLN A 1 288 ? 1.932 -0.131 14.891 1.00 98.44 288 GLN A N 1
ATOM 2033 C CA . GLN A 1 288 ? 2.963 -0.921 15.570 1.00 98.44 288 GLN A CA 1
ATOM 2034 C C . GLN A 1 288 ? 4.340 -0.261 15.687 1.00 98.44 288 GLN A C 1
ATOM 2036 O O . GLN A 1 288 ? 4.621 0.781 15.092 1.00 98.44 288 GLN A O 1
ATOM 2041 N N . ASN A 1 289 ? 5.236 -0.911 16.437 1.00 98.06 289 ASN A N 1
ATOM 2042 C CA . ASN A 1 289 ? 6.646 -0.530 16.587 1.00 98.06 289 ASN A CA 1
ATOM 2043 C C . ASN A 1 289 ? 6.845 0.920 17.069 1.00 98.06 289 ASN A C 1
ATOM 2045 O O . ASN A 1 289 ? 7.708 1.639 16.567 1.00 98.06 289 ASN A O 1
ATOM 2049 N N . GLY A 1 290 ? 6.025 1.369 18.022 1.00 97.50 290 GLY A N 1
ATOM 2050 C CA . GLY A 1 290 ? 6.100 2.728 18.569 1.00 97.50 290 GLY A CA 1
ATOM 2051 C C . GLY A 1 290 ? 5.450 3.801 17.691 1.00 97.50 290 GLY A C 1
ATOM 2052 O O . GLY A 1 290 ? 5.643 4.988 17.939 1.00 97.50 290 GLY A O 1
ATOM 2053 N N . ALA A 1 291 ? 4.702 3.406 16.657 1.00 98.12 291 ALA A N 1
ATOM 2054 C CA . ALA A 1 291 ? 3.964 4.339 15.816 1.00 98.12 291 ALA A CA 1
ATOM 2055 C C . ALA A 1 291 ? 2.801 5.023 16.558 1.00 98.12 291 ALA A C 1
ATOM 2057 O O . ALA A 1 291 ? 2.133 4.418 17.408 1.00 98.12 291 ALA A O 1
ATOM 2058 N N . ASN A 1 292 ? 2.535 6.273 16.169 1.00 97.56 292 ASN A N 1
ATOM 2059 C CA . ASN A 1 292 ? 1.405 7.074 16.629 1.00 97.56 292 ASN A CA 1
ATOM 2060 C C . ASN A 1 292 ? 0.452 7.325 15.456 1.00 97.56 292 ASN A C 1
ATOM 2062 O O . ASN A 1 292 ? 0.800 8.036 14.515 1.00 97.56 292 ASN A O 1
ATOM 2066 N N . PHE A 1 293 ? -0.749 6.757 15.512 1.00 98.25 293 PHE A N 1
ATOM 2067 C CA . PHE A 1 293 ? -1.789 6.979 14.513 1.00 98.25 293 PHE A CA 1
ATOM 2068 C C . PHE A 1 293 ? -2.841 7.947 15.061 1.00 98.25 293 PHE A C 1
ATOM 2070 O O . PHE A 1 293 ? -3.561 7.619 16.004 1.00 98.25 293 PHE A O 1
ATOM 2077 N N . THR A 1 294 ? -2.926 9.139 14.472 1.00 97.50 294 THR A N 1
ATOM 2078 C CA . THR A 1 294 ? -3.781 10.241 14.955 1.00 97.50 294 THR A CA 1
ATOM 2079 C C . THR A 1 294 ? -4.871 10.652 13.964 1.00 97.50 294 THR A C 1
ATOM 2081 O O . THR A 1 294 ? -5.699 11.499 14.285 1.00 97.50 294 THR A O 1
ATOM 2084 N N . ASN A 1 295 ? -4.867 10.089 12.754 1.00 98.25 295 ASN A N 1
ATOM 2085 C CA . ASN A 1 295 ? -5.815 10.429 11.691 1.00 98.25 295 ASN A CA 1
ATOM 2086 C C . ASN A 1 295 ? -7.070 9.550 11.754 1.00 98.25 295 ASN A C 1
ATOM 2088 O O . ASN A 1 295 ? -7.184 8.687 12.616 1.00 98.25 295 ASN A O 1
ATOM 2092 N N . SER A 1 296 ? -8.049 9.776 10.880 1.00 97.94 296 SER A N 1
ATOM 2093 C CA . SER A 1 296 ? -9.293 9.005 10.905 1.00 97.94 296 SER A CA 1
ATOM 2094 C C . SER A 1 296 ? -9.186 7.650 10.198 1.00 97.94 296 SER A C 1
ATOM 2096 O O . SER A 1 296 ? -8.426 7.477 9.242 1.00 97.94 296 SER A O 1
ATOM 2098 N N . ILE A 1 297 ? -9.998 6.695 10.654 1.00 98.62 297 ILE A N 1
ATOM 2099 C CA . ILE A 1 297 ? -10.342 5.471 9.927 1.00 98.62 297 ILE A CA 1
ATOM 2100 C C . ILE A 1 297 ? -11.839 5.523 9.639 1.00 98.62 297 ILE A C 1
ATOM 2102 O O . ILE A 1 297 ? -12.649 5.573 10.566 1.00 98.62 297 ILE A O 1
ATOM 2106 N N . THR A 1 298 ? -12.193 5.475 8.359 1.00 98.69 298 THR A N 1
ATOM 2107 C CA . THR A 1 298 ? -13.578 5.424 7.890 1.00 98.69 298 THR A CA 1
ATOM 2108 C C . THR A 1 298 ? -13.834 4.079 7.224 1.00 98.69 298 THR A C 1
ATOM 2110 O O . THR A 1 298 ? -13.136 3.715 6.276 1.00 98.69 298 THR A O 1
ATOM 2113 N N . LEU A 1 299 ? -14.857 3.361 7.680 1.00 98.75 299 LEU A N 1
ATOM 2114 C CA . LEU A 1 299 ? -15.342 2.122 7.080 1.00 98.75 299 LEU A CA 1
ATOM 2115 C C . LEU A 1 299 ? -16.827 2.272 6.749 1.00 98.75 299 LEU A C 1
ATOM 2117 O O . LEU A 1 299 ? -17.664 2.343 7.647 1.00 98.75 299 LEU A O 1
ATOM 2121 N N . ASP A 1 300 ? -17.153 2.297 5.462 1.00 98.25 300 ASP A N 1
ATOM 2122 C CA . ASP A 1 300 ? -18.533 2.340 4.972 1.00 98.25 300 ASP A CA 1
ATOM 2123 C C . ASP A 1 300 ? -19.317 1.066 5.335 1.00 98.25 300 ASP A C 1
ATOM 2125 O O . ASP A 1 300 ? -18.744 -0.007 5.509 1.00 98.25 300 ASP A O 1
ATOM 2129 N N . GLN A 1 301 ? -20.641 1.178 5.410 1.00 97.75 301 GLN A N 1
ATOM 2130 C CA . GLN A 1 301 ? -21.572 0.120 5.792 1.00 97.75 301 GLN A CA 1
ATOM 2131 C C . GLN A 1 301 ? -21.455 -1.137 4.924 1.00 97.75 301 GLN A C 1
ATOM 2133 O O . GLN A 1 301 ? -21.605 -2.247 5.429 1.00 97.75 301 GLN A O 1
ATOM 2138 N N . SER A 1 302 ? -21.188 -0.971 3.628 1.00 98.31 302 SER A N 1
ATOM 2139 C CA . SER A 1 302 ? -21.055 -2.094 2.689 1.00 98.31 302 SER A CA 1
ATOM 2140 C C . SER A 1 302 ? -19.642 -2.688 2.641 1.00 98.31 302 SER A C 1
ATOM 2142 O O . SER A 1 302 ? -19.420 -3.679 1.942 1.00 98.31 302 SER A O 1
ATOM 2144 N N . SER A 1 303 ? -18.697 -2.112 3.388 1.00 98.69 303 SER A N 1
ATOM 2145 C CA . SER A 1 303 ? -17.307 -2.554 3.430 1.00 98.69 303 SER A CA 1
ATOM 2146 C C . SER A 1 303 ? -17.036 -3.525 4.582 1.00 98.69 303 SER A C 1
ATOM 2148 O O . SER A 1 303 ? -17.758 -3.578 5.582 1.00 98.69 303 SER A O 1
ATOM 2150 N N . LYS A 1 304 ? -15.940 -4.277 4.454 1.00 98.75 304 LYS A N 1
ATOM 2151 C CA . LYS A 1 304 ? -15.433 -5.197 5.479 1.00 98.75 304 LYS A CA 1
ATOM 2152 C C . LYS A 1 304 ? -13.970 -4.925 5.801 1.00 98.75 304 LYS A C 1
ATOM 2154 O O . LYS A 1 304 ? -13.180 -4.616 4.906 1.00 98.75 304 LYS A O 1
ATOM 2159 N N . LEU A 1 305 ? -13.627 -5.083 7.073 1.00 98.81 305 LEU A N 1
ATOM 2160 C CA . LEU A 1 305 ? -12.274 -4.961 7.599 1.00 98.81 305 LEU A CA 1
ATOM 2161 C C . LEU A 1 305 ? -11.974 -6.146 8.525 1.00 98.81 305 LEU A C 1
ATOM 2163 O O . LEU A 1 305 ? -12.709 -6.384 9.482 1.00 98.81 305 LEU A O 1
ATOM 2167 N N . GLY A 1 306 ? -10.879 -6.866 8.283 1.00 98.69 306 GLY A N 1
ATOM 2168 C CA . GLY A 1 306 ? -10.457 -7.999 9.113 1.00 98.69 306 GLY A CA 1
ATOM 2169 C C . GLY A 1 306 ? -10.181 -7.611 10.568 1.00 98.69 306 GLY A C 1
ATOM 2170 O O . GLY A 1 306 ? -10.459 -8.388 11.478 1.00 98.69 306 GLY A O 1
ATOM 2171 N N . GLY A 1 307 ? -9.733 -6.382 10.819 1.00 98.69 307 GLY A N 1
ATOM 2172 C CA . GLY A 1 307 ? -9.629 -5.858 12.175 1.00 98.69 307 GLY A CA 1
ATOM 2173 C C . GLY A 1 307 ? -8.877 -4.539 12.303 1.00 98.69 307 GLY A C 1
ATOM 2174 O O . GLY A 1 307 ? -8.455 -3.917 11.328 1.00 98.69 307 GLY A O 1
ATOM 2175 N N . ILE A 1 308 ? -8.693 -4.123 13.549 1.00 98.81 308 ILE A N 1
ATOM 2176 C CA . ILE A 1 308 ? -7.860 -2.998 13.963 1.00 98.81 308 ILE A CA 1
ATOM 2177 C C . ILE A 1 308 ? -6.915 -3.522 15.043 1.00 98.81 308 ILE A C 1
ATOM 2179 O O . ILE A 1 308 ? -7.351 -4.161 15.996 1.00 98.81 308 ILE A O 1
ATOM 2183 N N . SER A 1 309 ? -5.618 -3.263 14.916 1.00 98.69 309 SER A N 1
ATOM 2184 C CA . SER A 1 309 ? -4.619 -3.685 15.892 1.00 98.69 309 SER A CA 1
ATOM 2185 C C . SER A 1 309 ? -3.717 -2.525 16.293 1.00 98.69 309 SER A C 1
ATOM 2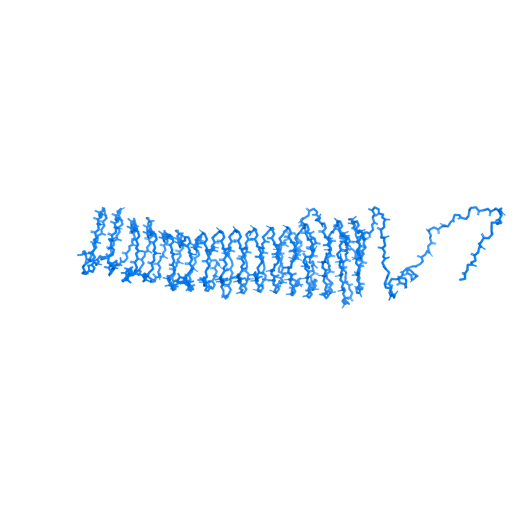187 O O . SER A 1 309 ? -3.193 -1.814 15.439 1.00 98.69 309 SER A O 1
ATOM 2189 N N . ASN A 1 310 ? -3.522 -2.342 17.594 1.00 98.75 310 ASN A N 1
ATOM 2190 C CA . ASN A 1 310 ? -2.580 -1.385 18.160 1.00 98.75 310 ASN A CA 1
ATOM 2191 C C . ASN A 1 310 ? -1.630 -2.123 19.107 1.00 98.75 310 ASN A C 1
ATOM 2193 O O . ASN A 1 310 ? -2.044 -2.580 20.174 1.00 98.75 310 ASN A O 1
ATOM 2197 N N . THR A 1 311 ? -0.367 -2.283 18.712 1.00 98.44 311 THR A N 1
ATOM 2198 C CA . THR A 1 311 ? 0.588 -3.110 19.463 1.00 98.44 311 THR A CA 1
ATOM 2199 C C . THR A 1 311 ? 1.168 -2.375 20.670 1.00 98.44 311 THR A C 1
ATOM 2201 O O . THR A 1 311 ? 1.030 -1.162 20.822 1.00 98.44 311 THR A O 1
ATOM 2204 N N . GLN A 1 312 ? 1.879 -3.108 21.527 1.00 98.12 312 GLN A N 1
ATOM 2205 C CA . GLN A 1 312 ? 2.581 -2.533 22.671 1.00 98.12 312 GLN A CA 1
ATOM 2206 C C . GLN A 1 312 ? 3.524 -1.394 22.251 1.00 98.12 312 GLN A C 1
ATOM 2208 O O . GLN A 1 312 ? 4.183 -1.462 21.213 1.00 98.12 312 GLN A O 1
ATOM 2213 N N . GLY A 1 313 ? 3.563 -0.332 23.061 1.00 97.44 313 GLY A N 1
ATOM 2214 C CA . GLY A 1 313 ? 4.375 0.865 22.811 1.00 97.44 313 GLY A CA 1
ATOM 2215 C C . GLY A 1 313 ? 3.814 1.822 21.751 1.00 97.44 313 GLY A C 1
ATOM 2216 O O . GLY A 1 313 ? 4.354 2.913 21.602 1.00 97.44 313 GLY A O 1
ATOM 2217 N N . SER A 1 314 ? 2.741 1.452 21.047 1.00 98.56 314 SER A N 1
ATOM 2218 C CA . SER A 1 314 ? 2.084 2.281 20.031 1.00 98.56 314 SER A CA 1
ATOM 2219 C C . SER A 1 314 ? 0.831 2.988 20.562 1.00 98.56 314 SER A C 1
ATOM 2221 O O . SER A 1 314 ? 0.169 2.507 21.489 1.00 98.56 314 SER A O 1
ATOM 2223 N N . THR A 1 315 ? 0.492 4.132 19.955 1.00 98.44 315 THR A N 1
ATOM 2224 C CA . THR A 1 315 ? -0.713 4.913 20.289 1.00 98.44 315 THR A CA 1
ATOM 2225 C C . THR A 1 315 ? -1.638 5.054 19.087 1.00 98.44 315 THR A C 1
ATOM 2227 O O . THR A 1 315 ? -1.204 5.504 18.028 1.00 98.44 315 THR A O 1
ATOM 2230 N N . MET A 1 316 ? -2.922 4.746 19.262 1.00 98.50 316 MET A N 1
ATOM 2231 C CA . MET A 1 316 ? -3.979 5.025 18.289 1.00 98.50 316 MET A CA 1
ATOM 2232 C C . MET A 1 316 ? -4.987 6.003 18.898 1.00 98.50 316 MET A C 1
ATOM 2234 O O . MET A 1 316 ? -5.764 5.623 19.769 1.00 98.50 316 MET A O 1
ATOM 2238 N N . SER A 1 317 ? -4.982 7.257 18.451 1.00 97.44 317 SER A N 1
ATOM 2239 C CA . SER A 1 317 ? -5.844 8.342 18.957 1.00 97.44 317 SER A CA 1
ATOM 2240 C C . SER A 1 317 ? -6.676 9.001 17.851 1.00 97.44 317 SER A C 1
ATOM 2242 O O . SER A 1 317 ? -7.034 10.174 17.937 1.00 97.44 317 SER A O 1
ATOM 2244 N N . GLY A 1 318 ? -6.882 8.270 16.760 1.00 94.88 318 GLY A N 1
ATOM 2245 C CA . GLY A 1 318 ? -7.640 8.709 15.601 1.00 94.88 318 GLY A CA 1
ATOM 2246 C C . GLY A 1 318 ? -9.149 8.678 15.819 1.00 94.88 318 GLY A C 1
ATOM 2247 O O . GLY A 1 318 ? -9.658 8.011 16.715 1.00 94.88 318 GLY A O 1
ATOM 2248 N N . GLN A 1 319 ? -9.902 9.357 14.958 1.00 95.75 319 GLN A N 1
ATOM 2249 C CA . GLN A 1 319 ? -11.352 9.164 14.915 1.00 95.75 319 GLN A CA 1
ATOM 2250 C C . GLN A 1 319 ? -11.686 7.860 14.182 1.00 95.75 319 GLN A C 1
ATOM 2252 O O . GLN A 1 319 ? -11.167 7.614 13.095 1.00 95.75 319 GLN A O 1
ATOM 2257 N N . LEU A 1 320 ? -12.589 7.053 14.738 1.00 97.81 320 LEU A N 1
ATOM 2258 C CA . LEU A 1 320 ? -13.067 5.820 14.112 1.00 97.81 320 LEU A CA 1
ATOM 2259 C C . LEU A 1 320 ? -14.539 5.992 13.713 1.00 97.81 320 LEU A C 1
ATOM 2261 O O . LEU A 1 320 ? -15.405 6.087 14.580 1.00 97.81 320 LEU A O 1
ATOM 2265 N N . ASP A 1 321 ? -14.822 6.039 12.410 1.00 97.81 321 ASP A N 1
ATOM 2266 C CA . ASP A 1 321 ? -16.181 5.990 11.848 1.00 97.81 321 ASP A CA 1
ATOM 2267 C C . ASP A 1 321 ? -16.391 4.618 11.197 1.00 97.81 321 ASP A C 1
ATOM 2269 O O . ASP A 1 321 ? -16.057 4.401 10.030 1.00 97.81 321 ASP A O 1
ATOM 2273 N N . LEU A 1 322 ? -16.869 3.657 11.991 1.00 98.06 322 LEU A N 1
ATOM 2274 C CA . LEU A 1 322 ? -16.962 2.247 11.613 1.00 98.06 322 LEU A CA 1
ATOM 2275 C C . LEU A 1 322 ? -18.427 1.850 11.403 1.00 98.06 322 LEU A C 1
ATOM 2277 O O . LEU A 1 322 ? -19.149 1.566 12.356 1.00 98.06 322 LEU A O 1
ATOM 2281 N N . LYS A 1 323 ? -18.875 1.825 10.145 1.00 97.19 323 LYS A N 1
ATOM 2282 C CA . LYS A 1 323 ? -20.250 1.449 9.767 1.00 97.19 323 LYS A CA 1
ATOM 2283 C C . LYS A 1 323 ? -20.340 0.026 9.216 1.00 97.19 323 LYS A C 1
ATOM 2285 O O . LYS A 1 323 ? -21.387 -0.603 9.344 1.00 97.19 323 LYS A O 1
ATOM 2290 N N . GLY A 1 324 ? -19.264 -0.464 8.598 1.00 97.69 324 GLY A N 1
ATOM 2291 C CA . GLY A 1 324 ? -19.158 -1.818 8.044 1.00 97.69 324 GLY A CA 1
ATOM 2292 C C . GLY A 1 324 ? -18.802 -2.894 9.072 1.00 97.69 324 GLY A C 1
ATOM 2293 O O . GLY A 1 324 ? -18.700 -2.629 10.268 1.00 97.69 324 GLY A O 1
ATOM 2294 N N . GLU A 1 325 ? -18.595 -4.129 8.614 1.00 98.31 325 GLU A N 1
ATOM 2295 C CA . GLU A 1 325 ? -18.187 -5.243 9.485 1.00 98.31 325 GLU A CA 1
ATOM 2296 C C . GLU A 1 325 ? -16.694 -5.151 9.827 1.00 98.31 325 GLU A C 1
ATOM 2298 O O . GLU A 1 325 ? -15.852 -5.032 8.934 1.00 98.31 325 GLU A O 1
ATOM 2303 N N . VAL A 1 326 ? -16.371 -5.246 11.118 1.00 98.75 326 VAL A N 1
ATOM 2304 C CA . VAL A 1 326 ? -14.996 -5.309 11.627 1.00 98.75 326 VAL A CA 1
ATOM 2305 C C . VAL A 1 326 ? -14.786 -6.661 12.306 1.00 98.75 326 VAL A C 1
ATOM 2307 O O . VAL A 1 326 ? -15.604 -7.070 13.127 1.00 98.75 326 VAL A O 1
ATOM 2310 N N . GLY A 1 327 ? -13.700 -7.364 11.989 1.00 98.56 327 GLY A N 1
ATOM 2311 C CA . GLY A 1 327 ? -13.362 -8.627 12.649 1.00 98.56 327 GLY A CA 1
ATOM 2312 C C . GLY A 1 327 ? -12.967 -8.415 14.110 1.00 98.56 327 GLY A C 1
ATOM 2313 O O . GLY A 1 327 ? -13.807 -8.514 14.995 1.00 98.56 327 GLY A O 1
ATOM 2314 N N . GLU A 1 328 ? -11.708 -8.110 14.403 1.00 98.56 328 GLU A N 1
ATOM 2315 C CA . GLU A 1 328 ? -11.256 -7.916 15.792 1.00 98.56 328 GLU A CA 1
ATOM 2316 C C . GLU A 1 328 ? -10.640 -6.540 16.023 1.00 98.56 328 GLU A C 1
ATOM 2318 O O . GLU A 1 328 ? -9.948 -6.010 15.159 1.00 98.56 328 GLU A O 1
ATOM 2323 N N . ILE A 1 329 ? -10.849 -5.977 17.213 1.00 98.69 329 ILE A N 1
ATOM 2324 C CA . ILE A 1 329 ? -10.114 -4.813 17.711 1.00 98.69 329 ILE A CA 1
ATOM 2325 C C . ILE A 1 329 ? -9.161 -5.300 18.803 1.00 98.69 329 ILE A C 1
ATOM 2327 O O . ILE A 1 329 ? -9.589 -5.636 19.904 1.00 98.69 329 ILE A O 1
ATOM 2331 N N . ASN A 1 330 ? -7.868 -5.339 18.494 1.00 98.75 330 ASN A N 1
ATOM 2332 C CA . ASN A 1 330 ? -6.816 -5.879 19.350 1.00 98.75 330 ASN A CA 1
ATOM 2333 C C . ASN A 1 330 ? -5.905 -4.751 19.851 1.00 98.75 330 ASN A C 1
ATOM 2335 O O . ASN A 1 330 ? -5.170 -4.148 19.070 1.00 98.75 330 ASN A O 1
ATOM 2339 N N . ASN A 1 331 ? -5.908 -4.480 21.154 1.00 98.69 331 ASN A N 1
ATOM 2340 C CA . ASN A 1 331 ? -5.062 -3.466 21.774 1.00 98.69 331 ASN A CA 1
ATOM 2341 C C . ASN A 1 331 ? -4.065 -4.077 22.766 1.00 98.69 331 ASN A C 1
ATOM 2343 O O . ASN A 1 331 ? -4.447 -4.798 23.680 1.00 98.69 331 ASN A O 1
ATOM 2347 N N . ALA A 1 332 ? -2.794 -3.714 22.622 1.00 98.50 332 ALA A N 1
ATOM 2348 C CA . ALA A 1 332 ? -1.726 -3.935 23.598 1.00 98.50 332 ALA A CA 1
ATOM 2349 C C . ALA A 1 332 ? -0.945 -2.641 23.918 1.00 98.50 332 ALA A C 1
ATOM 2351 O O . ALA A 1 332 ? -0.040 -2.655 24.749 1.00 98.50 332 ALA A O 1
ATOM 2352 N N . GLY A 1 333 ? -1.267 -1.528 23.250 1.00 98.44 333 GLY A N 1
ATOM 2353 C CA . GLY A 1 333 ? -0.690 -0.203 23.483 1.00 98.44 333 GLY A CA 1
ATOM 2354 C C . GLY A 1 333 ? -1.695 0.764 24.111 1.00 98.44 333 GLY A C 1
ATOM 2355 O O . GLY A 1 333 ? -2.559 0.368 24.898 1.00 98.44 333 GLY A O 1
ATOM 2356 N N . LYS A 1 334 ? -1.605 2.047 23.744 1.00 98.56 334 LYS A N 1
ATOM 2357 C CA . LYS A 1 334 ? -2.587 3.071 24.125 1.00 98.56 334 LYS A CA 1
ATOM 2358 C C . LYS A 1 334 ? -3.626 3.259 23.015 1.00 98.56 334 LYS A C 1
ATOM 2360 O O . LYS A 1 334 ? -3.309 3.775 21.946 1.00 98.56 334 LYS A O 1
ATOM 2365 N N . PHE A 1 335 ? -4.869 2.882 23.279 1.00 98.50 335 PHE A N 1
ATOM 2366 C CA . PHE A 1 335 ? -6.013 3.123 22.408 1.00 98.50 335 PHE A CA 1
ATOM 2367 C C . PHE A 1 335 ? -6.820 4.306 22.951 1.00 98.50 335 PHE A C 1
ATOM 2369 O O . PHE A 1 335 ? -7.623 4.174 23.870 1.00 98.50 335 PHE A O 1
ATOM 2376 N N . ASP A 1 336 ? -6.575 5.477 22.379 1.00 97.38 336 ASP A N 1
ATOM 2377 C CA . ASP A 1 336 ? -7.156 6.767 22.762 1.00 97.38 336 ASP A CA 1
ATOM 2378 C C . ASP A 1 336 ? -8.143 7.285 21.717 1.00 97.38 336 ASP A C 1
ATOM 2380 O O . ASP A 1 336 ? -8.301 8.481 21.501 1.00 97.38 336 ASP A O 1
ATOM 2384 N N . SER A 1 337 ? -8.792 6.353 21.029 1.00 95.69 337 SER A N 1
ATOM 2385 C CA . SER A 1 337 ? -9.847 6.634 20.061 1.00 95.69 337 SER A CA 1
ATOM 2386 C C . SER A 1 337 ? -11.201 6.363 20.711 1.00 95.69 337 SER A C 1
ATOM 2388 O O . SER A 1 337 ? -11.333 5.419 21.490 1.00 95.69 337 SER A O 1
ATOM 2390 N N . THR A 1 338 ? -12.217 7.170 20.407 1.00 91.50 338 THR A N 1
ATOM 2391 C CA . THR A 1 338 ? -13.590 6.894 20.858 1.00 91.50 338 THR A CA 1
ATOM 2392 C C . THR A 1 338 ? -14.150 5.680 20.115 1.00 91.50 338 THR A C 1
ATOM 2394 O O . THR A 1 338 ? -14.088 5.631 18.886 1.00 91.50 338 THR A O 1
ATOM 2397 N N . LEU A 1 339 ? -14.728 4.717 20.841 1.00 95.19 339 LEU A N 1
ATOM 2398 C CA . LEU A 1 339 ? -15.359 3.526 20.266 1.00 95.19 339 LEU A CA 1
ATOM 2399 C C . LEU A 1 339 ? -16.876 3.605 20.431 1.00 95.19 339 LEU A C 1
ATOM 2401 O O . LEU A 1 339 ? -17.433 3.138 21.419 1.00 95.19 339 LEU A O 1
ATOM 2405 N N . THR A 1 340 ? -17.551 4.197 19.446 1.00 95.31 340 THR A N 1
ATOM 2406 C CA . THR A 1 340 ? -19.018 4.185 19.353 1.00 95.31 340 THR A CA 1
ATOM 2407 C C . THR A 1 340 ? -19.443 3.243 18.233 1.00 95.31 340 THR A C 1
ATOM 2409 O O . THR A 1 340 ? -19.262 3.542 17.056 1.00 95.31 340 THR A O 1
ATOM 2412 N N . LEU A 1 341 ? -19.989 2.086 18.597 1.00 95.94 341 LEU A N 1
ATOM 2413 C CA . LEU A 1 341 ? -20.215 0.957 17.702 1.00 95.94 341 LEU A CA 1
ATOM 2414 C C . LEU A 1 341 ? -21.704 0.808 17.405 1.00 95.94 341 LEU A C 1
ATOM 2416 O O . LEU A 1 341 ? -22.495 0.488 18.289 1.00 95.94 341 LEU A O 1
ATOM 2420 N N . SER A 1 342 ? -22.080 1.025 16.147 1.00 95.00 342 SER A N 1
ATOM 2421 C CA . SER A 1 342 ? -23.438 0.754 15.629 1.00 95.00 342 SER A CA 1
ATOM 2422 C C . SER A 1 342 ? -23.420 -0.332 14.546 1.00 95.00 342 SER A C 1
ATOM 2424 O O . SER A 1 342 ? -24.377 -0.503 13.799 1.00 95.00 342 SER A O 1
ATOM 2426 N N . ASN A 1 343 ? -22.295 -1.036 14.450 1.00 95.69 343 ASN A N 1
ATOM 2427 C CA . ASN A 1 343 ? -21.962 -2.046 13.461 1.00 95.69 343 ASN A CA 1
ATOM 2428 C C . ASN A 1 343 ? -21.615 -3.378 14.149 1.00 95.69 343 ASN A C 1
ATOM 2430 O O . ASN A 1 343 ? -21.610 -3.491 15.379 1.00 95.69 343 ASN A O 1
ATOM 2434 N N . LYS A 1 344 ? -21.311 -4.401 13.346 1.00 96.44 344 LYS A N 1
ATOM 2435 C CA . LYS A 1 344 ? -20.808 -5.683 13.846 1.00 96.44 344 LYS A CA 1
ATOM 2436 C C . LYS A 1 344 ? -19.295 -5.615 14.047 1.00 96.44 344 LYS A C 1
ATOM 2438 O O . LYS A 1 344 ? -18.557 -5.374 13.091 1.00 96.44 344 LYS A O 1
ATOM 2443 N N . VAL A 1 345 ? -18.862 -5.906 15.268 1.00 97.88 345 VAL A N 1
ATOM 2444 C CA . VAL A 1 345 ? -17.471 -6.165 15.642 1.00 97.88 345 VAL A CA 1
ATOM 2445 C C . VAL A 1 345 ? -17.384 -7.595 16.172 1.00 97.88 345 VAL A C 1
ATOM 2447 O O . VAL A 1 345 ? -18.172 -8.001 17.023 1.00 97.88 345 VAL A O 1
ATOM 2450 N N . GLY A 1 346 ? -16.449 -8.395 15.678 1.00 97.94 346 GLY A N 1
ATOM 2451 C CA . GLY A 1 346 ? -16.238 -9.757 16.171 1.00 97.94 346 GLY A CA 1
ATOM 2452 C C . GLY A 1 346 ? -15.823 -9.772 17.641 1.00 97.94 346 GLY A C 1
ATOM 2453 O O . GLY A 1 346 ? -16.554 -10.307 18.471 1.00 97.94 346 GLY A O 1
ATOM 2454 N N . GLN A 1 347 ? -14.680 -9.177 17.985 1.00 98.25 347 GLN A N 1
ATOM 2455 C CA . GLN A 1 347 ? -14.198 -9.108 19.372 1.00 98.25 347 GLN A CA 1
ATOM 2456 C C . GLN A 1 347 ? -13.452 -7.807 19.661 1.00 98.25 347 GLN A C 1
ATOM 2458 O O . GLN A 1 347 ? -12.889 -7.190 18.756 1.00 98.25 347 GLN A O 1
ATOM 2463 N N . ILE A 1 348 ? -13.413 -7.424 20.936 1.00 98.56 348 ILE A N 1
ATOM 2464 C CA . ILE A 1 348 ? -12.516 -6.389 21.455 1.00 98.56 348 ILE A CA 1
ATOM 2465 C C . ILE A 1 348 ? -11.609 -7.042 22.493 1.00 98.56 348 ILE A C 1
ATOM 2467 O O . ILE A 1 348 ? -12.085 -7.516 23.524 1.00 98.56 348 ILE A O 1
ATOM 2471 N N . ASN A 1 349 ? -10.306 -7.047 22.236 1.00 98.62 349 ASN A N 1
ATOM 2472 C CA . ASN A 1 349 ? -9.304 -7.635 23.112 1.00 98.62 349 ASN A CA 1
ATOM 2473 C C . ASN A 1 349 ? -8.345 -6.548 23.590 1.00 98.62 349 ASN A C 1
ATOM 2475 O O . ASN A 1 349 ? -7.660 -5.917 22.787 1.00 98.62 349 ASN A O 1
ATOM 2479 N N . ASN A 1 350 ? -8.265 -6.351 24.902 1.00 98.62 350 ASN A N 1
ATOM 2480 C CA . ASN A 1 350 ? -7.295 -5.468 25.535 1.00 98.62 350 ASN A CA 1
ATOM 2481 C C . ASN A 1 350 ? -6.302 -6.307 26.345 1.00 98.62 350 ASN A C 1
ATOM 2483 O O . ASN A 1 350 ? -6.646 -6.831 27.406 1.00 98.62 350 ASN A O 1
ATOM 2487 N N . ALA A 1 351 ? -5.090 -6.468 25.823 1.00 98.38 351 ALA A N 1
ATOM 2488 C CA . ALA A 1 351 ? -4.030 -7.268 26.423 1.00 98.38 351 ALA A CA 1
ATOM 2489 C C . ALA A 1 351 ? -3.472 -6.631 27.707 1.00 98.38 351 ALA A C 1
ATOM 2491 O O . ALA A 1 351 ? -3.726 -5.465 28.014 1.00 98.38 351 ALA A O 1
ATOM 2492 N N . GLU A 1 352 ? -2.675 -7.402 28.447 1.00 97.19 352 GLU A N 1
ATOM 2493 C CA . GLU A 1 352 ? -1.919 -6.891 29.591 1.00 97.19 352 GLU A CA 1
ATOM 2494 C C . GLU A 1 352 ? -1.020 -5.716 29.163 1.00 97.19 352 GLU A C 1
ATOM 2496 O O . GLU A 1 352 ? -0.392 -5.744 28.104 1.00 97.19 352 GLU A O 1
ATOM 2501 N N . GLY A 1 353 ? -1.006 -4.645 29.960 1.00 94.94 353 GLY A N 1
ATOM 2502 C CA . GLY A 1 353 ? -0.325 -3.387 29.624 1.00 94.94 353 GLY A CA 1
ATOM 2503 C C . GLY A 1 353 ? -1.059 -2.502 28.605 1.00 94.94 353 GLY A C 1
ATOM 2504 O O . GLY A 1 353 ? -0.730 -1.321 28.485 1.00 94.94 353 GLY A O 1
ATOM 2505 N N . GLY A 1 354 ? -2.084 -3.023 27.922 1.00 98.38 354 GLY A N 1
ATOM 2506 C CA . GLY A 1 354 ? -2.962 -2.252 27.047 1.00 98.38 354 GLY A CA 1
ATOM 2507 C C . GLY A 1 354 ? -3.860 -1.294 27.832 1.00 98.38 354 GLY A C 1
ATOM 2508 O O . GLY A 1 354 ? -4.380 -1.627 28.899 1.00 98.38 354 GLY A O 1
ATOM 2509 N N . THR A 1 355 ? -4.050 -0.084 27.308 1.00 98.56 355 THR A N 1
ATOM 2510 C CA . THR A 1 355 ? -4.958 0.921 27.879 1.00 98.56 355 THR A CA 1
ATOM 2511 C C . THR A 1 355 ? -5.939 1.414 26.823 1.00 98.56 355 THR A C 1
ATOM 2513 O O . THR A 1 355 ? -5.506 1.974 25.819 1.00 98.56 355 THR A O 1
ATOM 2516 N N . ILE A 1 356 ? -7.240 1.258 27.068 1.00 98.44 356 ILE A N 1
ATOM 2517 C CA . ILE A 1 356 ? -8.314 1.924 26.320 1.00 98.44 356 ILE A CA 1
ATOM 2518 C C . ILE A 1 356 ? -8.821 3.081 27.183 1.00 98.44 356 ILE A C 1
ATOM 2520 O O . ILE A 1 356 ? -9.423 2.848 28.230 1.00 98.44 356 ILE A O 1
ATOM 2524 N N . THR A 1 357 ? -8.515 4.314 26.782 1.00 97.50 357 THR A N 1
ATOM 2525 C CA . THR A 1 357 ? -8.732 5.516 27.613 1.00 97.50 357 THR A CA 1
ATOM 2526 C C . THR A 1 357 ? -10.105 6.150 27.444 1.00 97.50 357 THR A C 1
ATOM 2528 O O . THR A 1 357 ? -10.535 6.880 28.328 1.00 97.50 357 THR A O 1
ATOM 2531 N N . ASN A 1 358 ? -10.789 5.880 26.333 1.00 97.44 358 ASN A N 1
ATOM 2532 C CA . ASN A 1 358 ? -12.136 6.383 26.082 1.00 97.44 358 ASN A CA 1
ATOM 2533 C C . ASN A 1 358 ? -13.179 5.287 26.268 1.00 97.44 358 ASN A C 1
ATOM 2535 O O . ASN A 1 358 ? -12.879 4.095 26.168 1.00 97.44 358 ASN A O 1
ATOM 2539 N N . ASP A 1 359 ? -14.415 5.715 26.496 1.00 96.94 359 ASP A N 1
ATOM 2540 C CA . ASP A 1 359 ? -15.542 4.811 26.666 1.00 96.94 359 ASP A CA 1
ATOM 2541 C C . ASP A 1 359 ? -15.791 3.966 25.413 1.00 96.94 359 ASP A C 1
ATOM 2543 O O . ASP A 1 359 ? -15.670 4.419 24.267 1.00 96.94 359 ASP A O 1
ATOM 2547 N N . ILE A 1 360 ? -16.213 2.729 25.659 1.00 97.38 360 ILE A N 1
ATOM 2548 C CA . ILE A 1 360 ? -16.763 1.835 24.650 1.00 97.38 360 ILE A CA 1
ATOM 2549 C C . ILE A 1 360 ? -18.280 1.924 24.753 1.00 97.38 360 ILE A C 1
ATOM 2551 O O . ILE A 1 360 ? -18.870 1.513 25.750 1.00 97.38 360 ILE A O 1
ATOM 2555 N N . THR A 1 361 ? -18.924 2.430 23.708 1.00 96.88 361 THR A N 1
ATOM 2556 C CA . THR A 1 361 ? -20.383 2.493 23.610 1.00 96.88 361 THR A CA 1
ATOM 2557 C C . THR A 1 361 ? -20.858 1.591 22.480 1.00 96.88 361 THR A C 1
ATOM 2559 O O . THR A 1 361 ? -20.553 1.834 21.315 1.00 96.88 361 THR A O 1
ATOM 2562 N N . ILE A 1 362 ? -21.634 0.561 22.809 1.00 96.44 362 ILE A N 1
ATOM 2563 C CA . ILE A 1 362 ? -22.324 -0.298 21.844 1.00 96.44 362 ILE A CA 1
ATOM 2564 C C . ILE A 1 362 ? -23.757 0.217 21.730 1.00 96.44 362 ILE A C 1
ATOM 2566 O O . ILE A 1 362 ? -24.545 0.097 22.667 1.00 96.44 362 ILE A O 1
ATOM 2570 N N . ASN A 1 363 ? -24.087 0.827 20.597 1.00 94.81 363 ASN A N 1
ATOM 2571 C CA . ASN A 1 363 ? -25.404 1.396 20.330 1.00 94.81 363 ASN A CA 1
ATOM 2572 C C . ASN A 1 363 ? -26.407 0.337 19.868 1.00 94.81 363 ASN A C 1
ATOM 2574 O O . ASN A 1 363 ? -26.059 -0.800 19.546 1.00 94.81 363 ASN A O 1
ATOM 2578 N N . ASN A 1 364 ? -27.673 0.743 19.770 1.00 89.62 364 ASN A N 1
ATOM 2579 C CA . ASN A 1 364 ? -28.694 -0.071 19.129 1.00 89.62 364 ASN A CA 1
ATOM 2580 C C . ASN A 1 364 ? -28.312 -0.366 17.663 1.00 89.62 364 ASN A C 1
ATOM 2582 O O . ASN A 1 364 ? -27.902 0.535 16.933 1.00 89.62 364 ASN A O 1
ATOM 2586 N N . GLY A 1 365 ? -28.417 -1.629 17.245 1.00 87.31 365 GLY A N 1
ATOM 2587 C CA . GLY A 1 365 ? -27.907 -2.121 15.956 1.00 87.31 365 GLY A CA 1
ATOM 2588 C C . GLY A 1 365 ? -26.422 -2.519 15.960 1.00 87.31 365 GLY A C 1
ATOM 2589 O O . GLY A 1 365 ? -25.996 -3.266 15.080 1.00 87.31 365 GLY A O 1
ATOM 2590 N N . GLY A 1 366 ? -25.654 -2.101 16.970 1.00 93.12 366 GLY A N 1
ATOM 2591 C CA . GLY A 1 366 ? -24.297 -2.579 17.210 1.00 93.12 366 GLY A CA 1
ATOM 2592 C C . GLY A 1 366 ? -24.279 -3.970 17.843 1.00 93.12 366 GLY A C 1
ATOM 2593 O O . GLY A 1 366 ? -25.154 -4.329 18.633 1.00 93.12 366 GLY A O 1
ATOM 2594 N N . SER A 1 367 ? -23.264 -4.766 17.510 1.00 93.25 367 SER A N 1
ATOM 2595 C CA . SER A 1 367 ? -23.006 -6.047 18.174 1.00 93.25 367 SER A CA 1
ATOM 2596 C C . SER A 1 367 ? -21.510 -6.289 18.313 1.00 93.25 367 SER A C 1
ATOM 2598 O O . SER A 1 367 ? -20.754 -6.076 17.368 1.00 93.25 367 SER A O 1
ATOM 2600 N N . VAL A 1 368 ? -21.098 -6.738 19.496 1.00 96.00 368 VAL A N 1
ATOM 2601 C CA . VAL A 1 368 ? -19.728 -7.168 19.783 1.00 96.00 368 VAL A CA 1
ATOM 2602 C C . VAL A 1 368 ? -19.798 -8.606 20.275 1.00 96.00 368 VAL A C 1
ATOM 2604 O O . VAL A 1 368 ? -20.535 -8.879 21.220 1.00 96.00 368 VAL A O 1
ATOM 2607 N N . GLY A 1 369 ? -19.075 -9.530 19.641 1.00 95.69 369 GLY A N 1
ATOM 2608 C CA . GLY A 1 369 ? -19.127 -10.948 20.015 1.00 95.69 369 GLY A CA 1
ATOM 2609 C C . GLY A 1 369 ? -18.613 -11.204 21.433 1.00 95.69 369 GLY A C 1
ATOM 2610 O O . GLY A 1 369 ? -19.289 -11.859 22.225 1.00 95.69 369 GLY A O 1
ATOM 2611 N N . ALA A 1 370 ? -17.450 -10.649 21.776 1.00 97.44 370 ALA A N 1
ATOM 2612 C CA . ALA A 1 370 ? -16.929 -10.647 23.141 1.00 97.44 370 ALA A CA 1
ATOM 2613 C C . ALA A 1 370 ? -16.020 -9.441 23.400 1.00 97.44 370 ALA A C 1
ATOM 2615 O O . ALA A 1 370 ? -15.350 -8.945 22.491 1.00 97.44 370 ALA A O 1
ATOM 2616 N N . ILE A 1 371 ? -15.968 -9.012 24.659 1.00 98.38 371 ILE A N 1
ATOM 2617 C CA . ILE A 1 371 ? -14.958 -8.087 25.168 1.00 98.38 371 ILE A CA 1
ATOM 2618 C C . ILE A 1 371 ? -14.077 -8.846 26.164 1.00 98.38 371 ILE A C 1
ATOM 2620 O O . ILE A 1 371 ? -14.569 -9.374 27.164 1.00 98.38 371 ILE A O 1
ATOM 2624 N N . ASN A 1 372 ? -12.773 -8.882 25.906 1.00 98.50 372 ASN A N 1
ATOM 2625 C CA . ASN A 1 372 ? -11.781 -9.541 26.748 1.00 98.50 372 ASN A CA 1
ATOM 2626 C C . ASN A 1 372 ? -10.776 -8.510 27.269 1.00 98.50 372 ASN A C 1
ATOM 2628 O O . ASN A 1 372 ? -10.103 -7.837 26.489 1.00 98.50 372 ASN A O 1
ATOM 2632 N N . ASN A 1 373 ? -10.656 -8.400 28.591 1.00 98.50 373 ASN A N 1
ATOM 2633 C CA . ASN A 1 373 ? -9.745 -7.474 29.253 1.00 98.50 373 ASN A CA 1
ATOM 2634 C C . ASN A 1 373 ? -8.674 -8.197 30.064 1.00 98.50 373 ASN A C 1
ATOM 2636 O O . ASN A 1 373 ? -9.002 -9.021 30.914 1.00 98.50 373 ASN A O 1
ATOM 2640 N N . ALA A 1 374 ? -7.425 -7.789 29.897 1.00 98.38 374 ALA A N 1
ATOM 2641 C CA . ALA A 1 374 ? -6.321 -8.043 30.819 1.00 98.38 374 ALA A CA 1
ATOM 2642 C C . ALA A 1 374 ? -5.565 -6.749 31.195 1.00 98.38 374 ALA A C 1
ATOM 2644 O O . ALA A 1 374 ? -4.738 -6.767 32.100 1.00 98.38 374 ALA A O 1
ATOM 2645 N N . GLY A 1 375 ? -5.853 -5.627 30.525 1.00 98.19 375 GLY A N 1
ATOM 2646 C CA . GLY A 1 375 ? -5.254 -4.316 30.787 1.00 98.19 375 GLY A CA 1
ATOM 2647 C C . GLY A 1 375 ? -6.208 -3.345 31.490 1.00 98.19 375 GLY A C 1
ATOM 2648 O O . GLY A 1 375 ? -7.024 -3.735 32.327 1.00 98.19 375 GLY A O 1
ATOM 2649 N N . THR A 1 376 ? -6.116 -2.066 31.135 1.00 98.56 376 THR A N 1
ATOM 2650 C CA . THR A 1 376 ? -6.999 -1.001 31.633 1.00 98.56 376 THR A CA 1
ATOM 2651 C C . THR A 1 376 ? -8.012 -0.606 30.565 1.00 98.56 376 THR A C 1
ATOM 2653 O O . THR A 1 376 ? -7.631 -0.312 29.433 1.00 98.56 376 THR A O 1
ATOM 2656 N N . MET A 1 377 ? -9.291 -0.557 30.922 1.00 98.25 377 MET A N 1
ATOM 2657 C CA . MET A 1 377 ? -10.350 0.010 30.091 1.00 98.25 377 MET A CA 1
ATOM 2658 C C . MET A 1 377 ? -11.149 1.057 30.861 1.00 98.25 377 MET A C 1
ATOM 2660 O O . MET A 1 377 ? -11.399 0.904 32.059 1.00 98.25 377 MET A O 1
ATOM 2664 N N . GLN A 1 378 ? -11.585 2.092 30.144 1.00 97.06 378 GLN A N 1
ATOM 2665 C CA . GLN A 1 378 ? -12.593 3.035 30.622 1.00 97.06 378 GLN A CA 1
ATOM 2666 C C . GLN A 1 378 ? -13.988 2.373 30.657 1.00 97.06 378 GLN A C 1
ATOM 2668 O O . GLN A 1 378 ? -14.099 1.148 30.784 1.00 97.06 378 GLN A O 1
ATOM 2673 N N . ALA A 1 379 ? -15.069 3.153 30.617 1.00 97.38 379 ALA A N 1
ATOM 2674 C CA . ALA A 1 379 ? -16.402 2.619 30.809 1.00 97.38 379 ALA A CA 1
ATOM 2675 C C . ALA A 1 379 ? -16.878 1.832 29.582 1.00 97.38 379 ALA A C 1
ATOM 2677 O O . ALA A 1 379 ? -16.552 2.145 28.436 1.00 97.38 379 ALA A O 1
ATOM 2678 N N . ILE A 1 380 ? -17.693 0.809 29.833 1.00 97.56 380 ILE A N 1
ATOM 2679 C CA . ILE A 1 380 ? -18.380 0.035 28.800 1.00 97.56 380 ILE A CA 1
ATOM 2680 C C . ILE A 1 380 ? -19.876 0.276 28.952 1.00 97.56 380 ILE A C 1
ATOM 2682 O O . ILE A 1 380 ? -20.463 -0.077 29.974 1.00 97.56 380 ILE A O 1
ATOM 2686 N N . THR A 1 381 ? -20.501 0.820 27.915 1.00 96.62 381 THR A N 1
ATOM 2687 C CA . THR A 1 381 ? -21.950 1.000 27.832 1.00 96.62 381 THR A CA 1
ATOM 2688 C C . THR A 1 381 ? -22.519 0.101 26.739 1.00 96.62 381 THR A C 1
ATOM 2690 O O . THR A 1 381 ? -22.176 0.251 25.568 1.00 96.62 381 THR A O 1
ATOM 2693 N N . ASN A 1 382 ? -23.408 -0.822 27.102 1.00 95.56 382 ASN A N 1
ATOM 2694 C CA . ASN A 1 382 ? -24.149 -1.658 26.160 1.00 95.56 382 ASN A CA 1
ATOM 2695 C C . ASN A 1 382 ? -25.608 -1.200 26.071 1.00 95.56 382 ASN A C 1
ATOM 2697 O O . ASN A 1 382 ? -26.426 -1.569 26.907 1.00 95.56 382 ASN A O 1
ATOM 2701 N N . ASN A 1 383 ? -25.931 -0.423 25.041 1.00 92.81 383 ASN A N 1
ATOM 2702 C CA . ASN A 1 383 ? -27.299 -0.030 24.692 1.00 92.81 383 ASN A CA 1
ATOM 2703 C C . ASN A 1 383 ? -27.911 -0.942 23.612 1.00 92.81 383 ASN A C 1
ATOM 2705 O O . ASN A 1 383 ? -29.034 -0.703 23.169 1.00 92.81 383 ASN A O 1
ATOM 2709 N N . GLY A 1 384 ? -27.163 -1.942 23.135 1.00 82.88 384 GLY A N 1
ATOM 2710 C CA . GLY A 1 384 ? -27.637 -2.898 22.145 1.00 82.88 384 GLY A CA 1
ATOM 2711 C C . GLY A 1 384 ? -28.623 -3.902 22.741 1.00 82.88 384 GLY A C 1
ATOM 2712 O O . GLY A 1 384 ? -28.603 -4.194 23.931 1.00 82.88 384 GLY A O 1
ATOM 2713 N N . THR A 1 385 ? -29.464 -4.496 21.896 1.00 78.56 385 THR A N 1
ATOM 2714 C CA . THR A 1 385 ? -30.390 -5.572 22.301 1.00 78.56 385 THR A CA 1
ATOM 2715 C C . THR A 1 385 ? -29.709 -6.944 22.405 1.00 78.56 385 THR A C 1
ATOM 2717 O O . THR A 1 385 ? -30.349 -7.930 22.762 1.00 78.56 385 THR A O 1
ATOM 2720 N N . GLY A 1 386 ? -28.425 -7.032 22.041 1.00 78.06 386 GLY A N 1
ATOM 2721 C CA . GLY A 1 386 ? -27.622 -8.250 22.115 1.00 78.06 386 GLY A CA 1
ATOM 2722 C C . GLY A 1 386 ? -27.138 -8.575 23.530 1.00 78.06 386 GLY A C 1
ATOM 2723 O O . GLY A 1 386 ? -27.264 -7.779 24.460 1.00 78.06 386 GLY A O 1
ATOM 2724 N N . THR A 1 387 ? -26.553 -9.766 23.687 1.00 89.38 387 THR A N 1
ATOM 2725 C CA . THR A 1 387 ? -25.877 -10.142 24.934 1.00 89.38 387 THR A CA 1
ATOM 2726 C C . THR A 1 387 ? -24.451 -9.600 24.938 1.00 89.38 387 THR A C 1
ATOM 2728 O O . THR A 1 387 ? -23.637 -10.014 24.116 1.00 89.38 387 THR A O 1
ATOM 2731 N N . LEU A 1 388 ? -24.124 -8.722 25.887 1.00 93.56 388 LEU A N 1
ATOM 2732 C CA . LEU A 1 388 ? -22.743 -8.362 26.191 1.00 93.56 388 LEU A CA 1
ATOM 2733 C C . LEU A 1 388 ? -22.047 -9.562 26.841 1.00 93.56 388 LEU A C 1
ATOM 2735 O O . LEU A 1 388 ? -22.398 -9.952 27.953 1.00 93.56 388 LEU A O 1
ATOM 2739 N N . THR A 1 389 ? -21.036 -10.119 26.178 1.00 96.88 389 THR A N 1
ATOM 2740 C CA . THR A 1 389 ? -20.143 -11.120 26.777 1.00 96.88 389 THR A CA 1
ATOM 2741 C C . THR A 1 389 ? -18.837 -10.444 27.166 1.00 96.88 389 THR A C 1
ATOM 2743 O O . THR A 1 389 ? -18.073 -10.034 26.295 1.00 96.88 389 THR A O 1
ATOM 2746 N N . LEU A 1 390 ? -18.580 -10.314 28.469 1.00 98.00 390 LEU A N 1
ATOM 2747 C CA . LEU A 1 390 ? -17.400 -9.637 29.005 1.00 98.00 390 LEU A CA 1
ATOM 2748 C C . LEU A 1 390 ? -16.591 -10.573 29.907 1.00 98.00 390 LEU A C 1
ATOM 2750 O O . LEU A 1 390 ? -17.108 -11.106 30.893 1.00 98.00 390 LEU A O 1
ATOM 2754 N N . THR A 1 391 ? -15.297 -10.700 29.622 1.00 98.25 391 THR A N 1
ATOM 2755 C CA . THR A 1 391 ? -14.329 -11.371 30.498 1.00 98.25 391 THR A CA 1
ATOM 2756 C C . THR A 1 391 ? -13.255 -10.380 30.936 1.00 98.25 391 THR A C 1
ATOM 2758 O O . THR A 1 391 ? -12.499 -9.884 30.107 1.00 98.25 391 THR A O 1
ATOM 2761 N N . ASN A 1 392 ? -13.155 -10.112 32.239 1.00 97.81 392 ASN A N 1
ATOM 2762 C CA . ASN A 1 392 ? -12.075 -9.320 32.829 1.00 97.81 392 ASN A CA 1
ATOM 2763 C C . ASN A 1 392 ? -11.091 -10.234 33.576 1.00 97.81 392 ASN A C 1
ATOM 2765 O O . ASN A 1 392 ? -11.336 -10.613 34.720 1.00 97.81 392 ASN A O 1
ATOM 2769 N N . SER A 1 393 ? -9.989 -10.603 32.929 1.00 96.94 393 SER A N 1
ATOM 2770 C CA . SER A 1 393 ? -8.979 -11.572 33.378 1.00 96.94 393 SER A CA 1
ATOM 2771 C C . SER A 1 393 ? -7.817 -10.900 34.121 1.00 96.94 393 SER A C 1
ATOM 2773 O O . SER A 1 393 ? -6.668 -11.011 33.710 1.00 96.94 393 SER A O 1
ATOM 2775 N N . GLY A 1 394 ? -8.115 -10.177 35.203 1.00 93.12 394 GLY A N 1
ATOM 2776 C CA . GLY A 1 394 ? -7.100 -9.502 36.031 1.00 93.12 394 GLY A CA 1
ATOM 2777 C C . GLY A 1 394 ? -6.850 -8.030 35.684 1.00 93.12 394 GLY A C 1
ATOM 2778 O O . GLY A 1 394 ? -6.109 -7.358 36.397 1.00 93.12 394 GLY A O 1
ATOM 2779 N N . GLY A 1 395 ? -7.507 -7.505 34.647 1.00 97.25 395 GLY A N 1
ATOM 2780 C CA . GLY A 1 395 ? -7.442 -6.093 34.279 1.00 97.25 395 GLY A CA 1
ATOM 2781 C C . GLY A 1 395 ? -8.293 -5.172 35.165 1.00 97.25 395 GLY A C 1
ATOM 2782 O O . GLY A 1 395 ? -9.007 -5.604 36.077 1.00 97.25 395 GLY A O 1
ATOM 2783 N N . THR A 1 396 ? -8.248 -3.875 34.863 1.00 98.19 396 THR A N 1
ATOM 2784 C CA . THR A 1 396 ? -9.112 -2.846 35.462 1.00 98.19 396 THR A CA 1
ATOM 2785 C C . THR A 1 396 ? -10.117 -2.341 34.433 1.00 98.19 396 THR A C 1
ATOM 2787 O O . THR A 1 396 ? -9.744 -2.043 33.302 1.00 98.19 396 THR A O 1
ATOM 2790 N N . ILE A 1 397 ? -11.381 -2.237 34.832 1.00 98.38 397 ILE A N 1
ATOM 2791 C CA . ILE A 1 397 ? -12.450 -1.584 34.070 1.00 98.38 397 ILE A CA 1
ATOM 2792 C C . ILE A 1 397 ? -13.032 -0.481 34.948 1.00 98.38 397 ILE A C 1
ATOM 2794 O O . ILE A 1 397 ? -13.251 -0.706 36.140 1.00 98.38 397 ILE A O 1
ATOM 2798 N N . ASP A 1 398 ? -13.292 0.695 34.381 1.00 98.12 398 ASP A N 1
ATOM 2799 C CA . ASP A 1 398 ? -13.845 1.794 35.167 1.00 98.12 398 ASP A CA 1
ATOM 2800 C C . ASP A 1 398 ? -15.278 1.499 35.639 1.00 98.12 398 ASP A C 1
ATOM 2802 O O . ASP A 1 398 ? -15.546 1.327 36.829 1.00 98.12 398 ASP A O 1
ATOM 2806 N N . LYS A 1 399 ? -16.200 1.387 34.684 1.00 97.81 399 LYS A N 1
ATOM 2807 C CA . LYS A 1 399 ? -17.627 1.181 34.923 1.00 97.81 399 LYS A CA 1
ATOM 2808 C C . LYS A 1 399 ? -18.217 0.311 33.825 1.00 97.81 399 LYS A C 1
ATOM 2810 O O . LYS A 1 399 ? -17.805 0.398 32.671 1.00 97.81 399 LYS A O 1
ATOM 2815 N N . ILE A 1 400 ? -19.214 -0.491 34.167 1.00 97.56 400 ILE A N 1
ATOM 2816 C CA . ILE A 1 400 ? -20.060 -1.151 33.173 1.00 97.56 400 ILE A CA 1
ATOM 2817 C C . ILE A 1 400 ? -21.463 -0.563 33.296 1.00 97.56 400 ILE A C 1
ATOM 2819 O O . ILE A 1 400 ? -21.900 -0.165 34.369 1.00 97.56 400 ILE A O 1
ATOM 2823 N N . THR A 1 401 ? -22.153 -0.398 32.178 1.00 96.31 401 THR A N 1
ATOM 2824 C CA . THR A 1 401 ? -23.552 0.018 32.142 1.00 96.31 401 THR A CA 1
ATOM 2825 C C . THR A 1 401 ? -24.249 -0.802 31.076 1.00 96.31 401 THR A C 1
ATOM 2827 O O . THR A 1 401 ? -23.910 -0.734 29.896 1.00 96.31 401 THR A O 1
ATOM 2830 N N . ASN A 1 402 ? -25.214 -1.610 31.496 1.00 94.44 402 ASN A N 1
ATOM 2831 C CA . ASN A 1 402 ? -26.017 -2.423 30.596 1.00 94.44 402 ASN A CA 1
ATOM 2832 C C . ASN A 1 402 ? -27.421 -1.818 30.504 1.00 94.44 402 ASN A C 1
ATOM 2834 O O . ASN A 1 402 ? -28.120 -1.700 31.510 1.00 94.44 402 ASN A O 1
ATOM 2838 N N . GLY A 1 403 ? -27.798 -1.387 29.304 1.00 90.50 403 GLY A N 1
ATOM 2839 C CA . GLY A 1 403 ? -29.050 -0.697 29.038 1.00 90.50 403 GLY A CA 1
ATOM 2840 C C . GLY A 1 403 ? -30.276 -1.576 29.276 1.00 90.50 403 GLY A C 1
ATOM 2841 O O . GLY A 1 403 ? -30.211 -2.807 29.290 1.00 90.50 403 GLY A O 1
ATOM 2842 N N . THR A 1 404 ? -31.428 -0.932 29.454 1.00 86.75 404 THR A N 1
ATOM 2843 C CA . THR A 1 404 ? -32.707 -1.613 29.677 1.00 86.75 404 THR A CA 1
ATOM 2844 C C . THR A 1 404 ? -33.015 -2.588 28.540 1.00 86.75 404 THR A C 1
ATOM 2846 O O . THR A 1 404 ? -33.062 -2.199 27.377 1.00 86.75 404 THR A O 1
ATOM 2849 N N . GLY A 1 405 ? -33.261 -3.855 28.881 1.00 82.62 405 GLY A N 1
ATOM 2850 C CA . GLY A 1 405 ? -33.576 -4.911 27.911 1.00 82.62 405 GLY A CA 1
ATOM 2851 C C . GLY A 1 405 ? -32.357 -5.577 27.262 1.00 82.62 405 GLY A C 1
ATOM 2852 O O . GLY A 1 405 ? -32.525 -6.577 26.568 1.00 82.62 405 GLY A O 1
ATOM 2853 N N . ALA A 1 406 ? -31.143 -5.087 27.517 1.00 88.44 406 ALA A N 1
ATOM 2854 C CA . ALA A 1 406 ? -29.915 -5.770 27.139 1.00 88.44 406 ALA A CA 1
ATOM 2855 C C . ALA A 1 406 ? -29.579 -6.880 28.148 1.00 88.44 406 ALA A C 1
ATOM 2857 O O . ALA A 1 406 ? -29.870 -6.763 29.340 1.00 88.44 406 ALA A O 1
ATOM 2858 N N . THR A 1 407 ? -28.915 -7.947 27.705 1.00 90.50 407 THR A N 1
ATOM 2859 C CA . THR A 1 407 ? -28.400 -9.000 28.602 1.00 90.50 407 THR A CA 1
ATOM 2860 C C . THR A 1 407 ? -26.887 -8.866 28.724 1.00 90.50 407 THR A C 1
ATOM 2862 O O . THR A 1 407 ? -26.221 -8.553 27.744 1.00 90.50 407 THR A O 1
ATOM 2865 N N . ALA A 1 408 ? -26.322 -9.128 29.902 1.00 93.81 408 ALA A N 1
ATOM 2866 C CA . ALA A 1 408 ? -24.877 -9.166 30.088 1.00 93.81 408 ALA A CA 1
ATOM 2867 C C . ALA A 1 408 ? -24.452 -10.452 30.804 1.00 93.81 408 ALA A C 1
ATOM 2869 O O . ALA A 1 408 ? -25.027 -10.831 31.822 1.00 93.81 408 ALA A O 1
ATOM 2870 N N . THR A 1 409 ? -23.418 -11.104 30.278 1.00 96.12 409 THR A N 1
ATOM 2871 C CA . THR A 1 409 ? -22.682 -12.185 30.938 1.00 96.12 409 THR A CA 1
ATOM 2872 C C . THR A 1 409 ? -21.291 -11.666 31.265 1.00 96.12 409 THR A C 1
ATOM 2874 O O . THR A 1 409 ? -20.483 -11.436 30.365 1.00 96.12 409 THR A O 1
ATOM 2877 N N . ILE A 1 410 ? -21.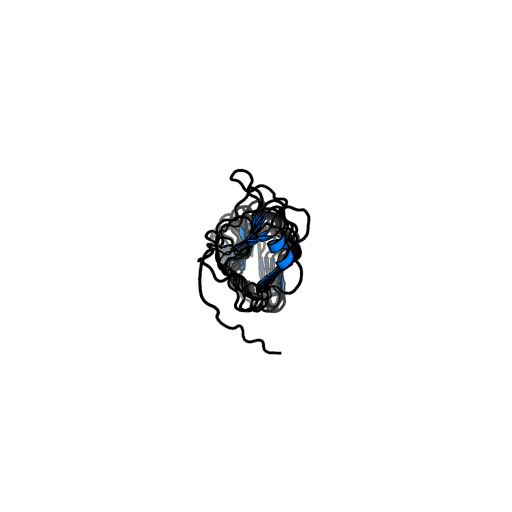016 -11.471 32.555 1.00 97.38 410 ILE A N 1
ATOM 2878 C CA . ILE A 1 410 ? -19.768 -10.871 33.033 1.00 97.38 410 ILE A CA 1
ATOM 2879 C C . ILE A 1 410 ? -19.011 -11.892 33.881 1.00 97.38 410 ILE A C 1
ATOM 2881 O O . ILE A 1 410 ? -19.491 -12.327 34.927 1.00 97.38 410 ILE A O 1
ATOM 2885 N N . ARG A 1 411 ? -17.794 -12.243 33.457 1.00 97.44 411 ARG A N 1
ATOM 2886 C CA . ARG A 1 411 ? -16.821 -12.978 34.275 1.00 97.44 411 ARG A CA 1
ATOM 2887 C C . ARG A 1 411 ? -15.721 -12.012 34.703 1.00 97.44 411 ARG A C 1
ATOM 2889 O O . ARG A 1 411 ? -14.884 -11.637 33.889 1.00 97.44 411 ARG A O 1
ATOM 2896 N N . ASN A 1 412 ? -15.707 -11.633 35.978 1.00 97.12 412 ASN A N 1
ATOM 2897 C CA . ASN A 1 412 ? -14.713 -10.712 36.525 1.00 97.12 412 ASN A CA 1
ATOM 2898 C C . ASN A 1 412 ? -13.736 -11.425 37.473 1.00 97.12 412 ASN A C 1
ATOM 2900 O O . ASN A 1 412 ? -14.136 -11.913 38.525 1.00 97.12 412 ASN A O 1
ATOM 2904 N N . GLN A 1 413 ? -12.459 -11.442 37.099 1.00 96.62 413 GLN A N 1
ATOM 2905 C CA . GLN A 1 413 ? -11.308 -11.860 37.910 1.00 96.62 413 GLN A CA 1
ATOM 2906 C C . GLN A 1 413 ? -10.354 -10.682 38.194 1.00 96.62 413 GLN A C 1
ATOM 2908 O O . GLN A 1 413 ? -9.310 -10.870 38.807 1.00 96.62 413 GLN A O 1
ATOM 2913 N N . GLY A 1 414 ? -10.691 -9.478 37.719 1.00 95.44 414 GLY A N 1
ATOM 2914 C CA . GLY A 1 414 ? -9.941 -8.245 37.947 1.00 95.44 414 GLY A CA 1
ATOM 2915 C C . GLY A 1 414 ? -10.728 -7.231 38.777 1.00 95.44 414 GLY A C 1
ATOM 2916 O O . GLY A 1 414 ? -11.576 -7.587 39.600 1.00 95.44 414 GLY A O 1
ATOM 2917 N N . LYS A 1 415 ? -10.457 -5.944 38.548 1.00 97.06 415 LYS A N 1
ATOM 2918 C CA . LYS A 1 415 ? -11.082 -4.827 39.265 1.00 97.06 415 LYS A CA 1
ATOM 2919 C C . LYS A 1 415 ? -12.112 -4.105 38.394 1.00 97.06 415 LYS A C 1
ATOM 2921 O O . LYS A 1 415 ? -11.825 -3.779 37.247 1.00 97.06 415 LYS A O 1
ATOM 2926 N N . ILE A 1 416 ? -13.272 -3.804 38.975 1.00 97.75 416 ILE A N 1
ATOM 2927 C CA . ILE A 1 416 ? -14.251 -2.846 38.441 1.00 97.75 416 ILE A CA 1
ATOM 2928 C C . ILE A 1 416 ? -14.399 -1.741 39.492 1.00 97.75 416 ILE A C 1
ATOM 2930 O O . ILE A 1 416 ? -14.697 -2.055 40.645 1.00 97.75 416 ILE A O 1
ATOM 2934 N N . THR A 1 417 ? -14.116 -0.480 39.154 1.00 96.69 417 THR A N 1
ATOM 2935 C CA . THR A 1 417 ? -13.989 0.594 40.164 1.00 96.69 417 THR A CA 1
ATOM 2936 C C . THR A 1 417 ? -15.302 1.270 40.527 1.00 96.69 417 THR A C 1
ATOM 2938 O O . THR A 1 417 ? -15.538 1.513 41.706 1.00 96.69 417 THR A O 1
ATOM 2941 N N . ASN A 1 418 ? -16.157 1.545 39.545 1.00 95.88 418 ASN A N 1
ATOM 2942 C CA . ASN A 1 418 ? -17.349 2.386 39.683 1.00 95.88 418 ASN A CA 1
ATOM 2943 C C . ASN A 1 418 ? -18.668 1.620 39.453 1.00 95.88 418 ASN A C 1
ATOM 2945 O O . ASN A 1 418 ? -19.707 2.225 39.188 1.00 95.88 418 ASN A O 1
ATOM 2949 N N . GLY A 1 419 ? -18.629 0.292 39.605 1.00 92.56 419 GLY A N 1
ATOM 2950 C CA . GLY A 1 419 ? -19.804 -0.585 39.599 1.00 92.56 419 GLY A CA 1
ATOM 2951 C C . GLY A 1 419 ? -20.207 -1.145 38.230 1.00 92.56 419 GLY A C 1
ATOM 2952 O O . GLY A 1 419 ? -19.568 -0.882 37.206 1.00 92.56 419 GLY A O 1
ATOM 2953 N N . ILE A 1 420 ? -21.265 -1.962 38.264 1.00 91.62 420 ILE A N 1
ATOM 2954 C CA . ILE A 1 420 ? -21.958 -2.579 37.121 1.00 91.62 420 ILE A CA 1
ATOM 2955 C C . ILE A 1 420 ? -23.384 -2.039 37.079 1.00 91.62 420 ILE A C 1
ATOM 2957 O O . ILE A 1 420 ? -23.982 -1.956 38.177 1.00 91.62 420 ILE A O 1
#

Sequence (420 aa):
FSQTLTRGGGGKTSNLKRTALSCTLLTTLLTSASAARDITGNHNAFAINGETVTIKSGATVQVGSPVIGKYKGSNSSIAVGQNGKESSITIEQGGKLNGRIYTRAAKIKDIIINGSIGAGPSNASIINFRSTTIEKIEVGQTGVLEGGIINSWFKNGGTASGNSKIDNIDIKGEVKGGIKNQSGTMQTITITGSVSGGIQNDDTMDTLKIESGGSVSGDIINNKTMQNISVSGSTVNNNIQNSGTITNGVTITNSTIGGNIVNSGSNANTGAINITGTSNVGGSIINQNGANFTNSITLDQSSKLGGISNTQGSTMSGQLDLKGEVGEINNAGKFDSTLTLSNKVGQINNAEGGTITNDITINNGGSVGAINNAGTMQAITNNGTGTLTLTNSGGTIDKITNGTGATATIRNQGKITNGI

Radius of gyration: 29.72 Å; chains: 1; bounding box: 74×31×106 Å

pLDDT: mean 87.52, std 19.94, range [27.08, 98.88]

Foldseek 3Di:
DDDDDDDDDDDDPPPPPPDDPDPPVVVVCVADDDPADLPPDQAQAEEDEQEEDEQDAQREQEFHWYDAPPHTDHRASYEYYDDAHEYEYHYADNGEYQGAYHYELGEYEEYHFLYEFHADPVQDRAEQEALYEYAEYEQAANGEYSGEHEYAYDDPNDGDAGNGEYAEYHANHEHEREYEDSHYEYEEYEFQYEYENEYEHPYYYEEYHQEANGEYADEHEACEDYQEYEYENYEYLEEHEFAADHNQAYYAYNYEYNYEHEQEACRGEGAEAAHDDQYEYLYEHEYYHQYEYAHEYAHDQNYEHAAYYYADNYEYQYEYHHNHAHEEYYFQYEYNYEAAFLYEYAEYEAADNGEDPYEHHQAANGDYNAYEAPEEYEEYEYNYLEEYHYEHQAYEYAYYHYDPNYHYDYHHPHYHHHYD